Protein 3FLA (pdb70)

Solvent-accessible surface area: 21018 Å² total

Organism: Amycolatopsis mediterranei (NCBI:txid33910)

Nearest PDB structures (foldseek):
  3fla-assembly2_B  TM=1.004E+00  e=2.199E-49  Amycolatopsis mediterranei
  3flb-assembly1_A  TM=9.758E-01  e=7.891E-43  Amycolatopsis mediterranei
  7e3z-assembly1_A  TM=8.631E-01  e=7.823E-20  Streptomyces sp. SNM55
  3qmw-assembly1_D  TM=8.646E-01  e=2.259E-19  Streptomyces coelicolor
  6fw5-assembly4_D  TM=7.612E-01  e=1.392E-16  Mycobacterium tuberculosis CDC1551

Foldseek 3Di:
DLVVLVVFWDFLDDQPQAQEEEEEAEAQLDAQQVCNVVQVLLPNHYTYIRTGFQCDDVNVVGDGPQALVSVLVSVLVSCVVPQPHAYEYEYACSLSNRLSNQQCVVSVHDHHAEYERELHFALQDADDADPVHDDLVVLLVVVCVLDDDSVVCPDVVSVVSSVSSVSSVCNSNVDHDDPPAAGAHEYEYEYAPAAVRYHQVRRQCNCSRYPDHYHYDYAHDYSVSCSVVVVVSVVSVSSD/DPVVLCVFWDFLDDQPQAQEEEEEAEAQLDAQQVCNVVQVLCPNHYTYIRTGFQCDDVNVVGDGDQALVSVLVSVLVSCAVPQPHAYEYEYALSLSNRLSNQQPVVSVHDHHAEYERELHFALQDADDADPVHDDLVVQLVVQCVLDDDSVCCPPVVSVVSSVSSVSSVNNSNVDHDDPPAAGAHEYEYEYAPAAVRYHQVRRVCNCSRYPDHYHYDYAHDYSPSCSVVVVVSVVSVSSD

CATH classification: 3.40.50.1820

B-factor: mean 19.08, std 10.13, range [2.0, 99.31]

Sequence (480 aa):
HRPEAEKWLRRFERAPDARARLVCLPHAGGSASFFFPLAKALAPAVEVLAVQYPGRQQDRRHEPPVDSIGGLTNRLLEVLRPFGDRPLALFGHSGAIIIGYELALRPEAGLPAPVHLFASGRRAPSRYRDDDVRGASDERLVAELRKLGGSSDAALADPELLAVLPAIRSDYRAVVETYRHEPGRRVDCPVTVFTGDHDPRVSVGEARAWEEHTTGPADLRVLPGGHFFLVDQAAPIATTEKLAHRPEAEKWLRRFERAPDARARLVCLPHAGGSASFFFPLAKALAPAVEVLAVQYPGRQQDRRHEPPVDSIGGLTNRLLEVLRPFGDRPLALFGHSGAIIIGYELALRPEAGLPAPVHLFASGRRAPSRYRDDDVRGASDERLVAELRKLGGSSDAALADPELLAVLPAIRRSDYRAVVETYRHEPGRRVDCPVTVFTGDHDPRVSVGEARAWEEHTTGPADLRVLPGGHFFLVDQAAPIATTEKLA

InterPro domains:
  IPR001031 Thioesterase [PF00975] (22-242)
  IPR012223 Thioesterase type II, NRPS/PKS/S-FAS [PTHR11487] (8-248)
  IPR020802 Thioesterase TesA-like [SM00824] (24-246)
  IPR029058 Alpha/Beta hydrolase fold [G3DSA:3.40.50.1820] (1-249)
  IPR029058 Alpha/Beta hydrolase fold [SSF53474] (5-244)

Secondary structure (DSSP, 8-state):
-HHHHHTTEE-SS--TT-SEEEEEEPPTT--GGGGHHHHHHHTTTEEEEEE--TTSGGGTTSPPP-SHHHHHHHHHHHTGGGTTS-EEEEEE--HHHHHHHHH--TTS-PPPSEEEEES---TT----S-TT---HHHHHHHHHHT-HHHH---SHHHH--HHHHHHHHHHHHH----TT--BSS-EEEEEETT-TT--HHHHHGGGGGBSS-EEEEEESSSTTHHHHT--------TT-/-HHHHTTSEE-SS--TT-SEEEEEEPPTT--GGGGHHHHHHHTTTEEEEEE--TTSGGGTTSPPP-SHHHHHHHHHHHTGGGTTS-EEEEEE--HHHHHHHHH--TTS-PPPS-EEEES---TT----S-TT---HHHHHHHHHHH-HHHH---SHHHH--HHHHHHHHHHHHH----TT--BSS-EEEEEETT-TT--HHHHHGGGGGBSS-EEEEEESSSTTHHHHT--------TT-

Radius of gyration: 26.08 Å; Cα contacts (8 Å, |Δi|>4): 950; chains: 2; bounding box: 62×61×68 Å

Structure (mmCIF, N/CA/C/O backbone):
data_3FLA
#
_entry.id   3FLA
#
_cell.length_a   39.507
_cell.length_b   94.648
_cell.length_c   63.174
_cell.angle_alpha   90.00
_cell.angle_beta   90.55
_cell.angle_gamma   90.00
#
_symmetry.space_group_name_H-M   'P 1 21 1'
#
loop_
_entity.id
_entity.type
_entity.pdbx_description
1 polymer RifR
2 non-polymer 'CHLORIDE ION'
3 water water
#
loop_
_atom_site.group_PDB
_atom_site.id
_atom_site.type_symbol
_atom_site.label_atom_id
_atom_site.label_alt_id
_atom_site.label_comp_id
_atom_site.label_asym_id
_atom_site.label_entity_id
_atom_site.label_seq_id
_atom_site.pdbx_PDB_ins_code
_atom_site.Cartn_x
_atom_site.Cartn_y
_atom_site.Cartn_z
_atom_site.occupancy
_atom_site.B_iso_or_equiv
_atom_site.auth_seq_id
_atom_site.auth_comp_id
_atom_site.auth_asym_id
_atom_site.auth_atom_id
_atom_site.pdbx_PDB_model_num
ATOM 1 N N . HIS A 1 2 ? 21.912 46.023 55.400 1.00 48.00 2 HIS A N 1
ATOM 2 C CA . HIS A 1 2 ? 20.803 46.325 54.447 1.00 46.02 2 HIS A CA 1
ATOM 3 C C . HIS A 1 2 ? 21.078 47.585 53.635 1.00 43.14 2 HIS A C 1
ATOM 4 O O . HIS A 1 2 ? 20.921 47.582 52.414 1.00 41.32 2 HIS A O 1
ATOM 11 N N . ARG A 1 3 ? 21.483 48.654 54.320 1.00 38.68 3 ARG A N 1
ATOM 12 C CA . ARG A 1 3 ? 21.901 49.892 53.664 1.00 38.45 3 ARG A CA 1
ATOM 13 C C . ARG A 1 3 ? 23.080 49.684 52.703 1.00 37.00 3 ARG A C 1
ATOM 14 O O . ARG A 1 3 ? 23.055 50.213 51.588 1.00 30.61 3 ARG A O 1
ATOM 22 N N . PRO A 1 4 ? 24.119 48.925 53.128 1.00 34.61 4 PRO A N 1
ATOM 23 C CA . PRO A 1 4 ? 25.192 48.606 52.177 1.00 29.94 4 PRO A CA 1
ATOM 24 C C . PRO A 1 4 ? 24.692 47.938 50.890 1.00 25.16 4 PRO A C 1
ATOM 25 O O . PRO A 1 4 ? 25.182 48.275 49.809 1.00 25.18 4 PRO A O 1
ATOM 29 N N . GLU A 1 5 ? 23.729 47.017 51.009 1.00 20.90 5 GLU A N 1
ATOM 30 C CA . GLU A 1 5 ? 23.107 46.379 49.841 1.00 24.88 5 GLU A CA 1
ATOM 31 C C . GLU A 1 5 ? 22.306 47.390 49.022 1.00 22.35 5 GLU A C 1
ATOM 32 O O . GLU A 1 5 ? 22.447 47.472 47.798 1.00 26.22 5 GLU A O 1
ATOM 38 N N . ALA A 1 6 ? 21.470 48.157 49.712 1.00 20.61 6 ALA A N 1
ATOM 39 C CA . ALA A 1 6 ? 20.681 49.212 49.098 1.00 19.28 6 ALA A CA 1
ATOM 40 C C . ALA A 1 6 ? 21.553 50.159 48.288 1.00 25.72 6 ALA A C 1
ATOM 41 O O . ALA A 1 6 ? 21.190 50.533 47.178 1.00 25.65 6 ALA A O 1
ATOM 43 N N . GLU A 1 7 ? 22.709 50.534 48.838 1.00 27.31 7 GLU A N 1
ATOM 44 C CA . GLU A 1 7 ? 23.625 51.459 48.152 1.00 28.34 7 GLU A CA 1
ATOM 45 C C . GLU A 1 7 ? 24.209 50.916 46.840 1.00 25.90 7 GLU A C 1
ATOM 46 O O . GLU A 1 7 ? 24.660 51.692 45.999 1.00 29.46 7 GLU A O 1
ATOM 52 N N . LYS A 1 8 ? 24.192 49.594 46.667 1.00 22.81 8 LYS A N 1
ATOM 53 C CA . LYS A 1 8 ? 24.536 48.961 45.385 1.00 20.52 8 LYS A CA 1
ATOM 54 C C . LYS A 1 8 ? 23.592 49.383 44.250 1.00 21.12 8 LYS A C 1
ATOM 55 O O . LYS A 1 8 ? 23.971 49.352 43.082 1.00 23.67 8 LYS A O 1
ATOM 61 N N . TRP A 1 9 ? 22.367 49.763 44.602 1.00 17.95 9 TRP A N 1
ATOM 62 C CA . TRP A 1 9 ? 21.349 50.160 43.635 1.00 17.29 9 TRP A CA 1
ATOM 63 C C . TRP A 1 9 ? 21.401 51.632 43.228 1.00 19.74 9 TRP A C 1
ATOM 64 O O . TRP A 1 9 ? 20.725 52.021 42.278 1.00 17.98 9 TRP A O 1
ATOM 75 N N . LEU A 1 10 ? 22.157 52.459 43.944 1.00 19.72 10 LEU A N 1
ATOM 76 C CA . LEU A 1 10 ? 22.156 53.904 43.650 1.00 20.01 10 LEU A CA 1
ATOM 77 C C . LEU A 1 10 ? 23.549 54.475 43.455 1.00 23.22 10 LEU A C 1
ATOM 78 O O . LEU A 1 10 ? 24.491 54.099 44.162 1.00 24.79 10 LEU A O 1
ATOM 83 N N . ARG A 1 11 ? 23.676 55.368 42.476 1.00 20.36 11 ARG A N 1
ATOM 84 C CA . ARG A 1 11 ? 24.907 56.126 42.281 1.00 21.52 11 ARG A CA 1
ATOM 85 C C . ARG A 1 11 ? 24.624 57.614 42.390 1.00 21.40 11 ARG A C 1
ATOM 86 O O . ARG A 1 11 ? 23.709 58.125 41.739 1.00 19.67 11 ARG A O 1
ATOM 94 N N . ARG A 1 12 ? 25.401 58.290 43.236 1.00 20.02 12 ARG A N 1
ATOM 95 C CA . ARG A 1 12 ? 25.307 59.735 43.418 1.00 21.46 12 ARG A CA 1
ATOM 96 C C . ARG A 1 12 ? 26.553 60.382 42.839 1.00 21.39 12 ARG A C 1
ATOM 97 O O . ARG A 1 12 ? 27.565 60.511 43.526 1.00 28.33 12 ARG A O 1
ATOM 105 N N . PHE A 1 13 ? 26.471 60.796 41.578 1.00 17.60 13 PHE A N 1
ATOM 106 C CA . PHE A 1 13 ? 27.621 61.327 40.854 1.00 20.30 13 PHE A CA 1
ATOM 107 C C . PHE A 1 13 ? 28.045 62.733 41.274 1.00 23.77 13 PHE A C 1
ATOM 108 O O . PHE A 1 13 ? 29.175 63.161 41.004 1.00 25.93 13 PHE A O 1
ATOM 116 N N . GLU A 1 14 ? 27.135 63.448 41.929 1.00 20.71 14 GLU A N 1
ATOM 117 C CA . GLU A 1 14 ? 27.392 64.799 42.374 1.00 23.32 14 GLU A CA 1
ATOM 118 C C . GLU A 1 14 ? 26.546 65.018 43.619 1.00 24.35 14 GLU A C 1
ATOM 119 O O . GLU A 1 14 ? 25.336 65.207 43.529 1.00 28.12 14 GLU A O 1
ATOM 125 N N . ARG A 1 15 ? 27.186 64.958 44.781 1.00 29.20 15 ARG A N 1
ATOM 126 C CA . ARG A 1 15 ? 26.494 65.190 46.038 1.00 27.34 15 ARG A CA 1
ATOM 127 C C . ARG A 1 15 ? 25.938 66.611 46.063 1.00 25.01 15 ARG A C 1
ATOM 128 O O . ARG A 1 15 ? 26.604 67.567 45.673 1.00 20.30 15 ARG A O 1
ATOM 136 N N . ALA A 1 16 ? 24.693 66.722 46.491 1.00 22.93 16 ALA A N 1
ATOM 137 C CA . ALA A 1 16 ? 24.029 67.996 46.597 1.00 19.29 16 ALA A CA 1
ATOM 138 C C . ALA A 1 16 ? 23.338 67.996 47.953 1.00 20.12 16 ALA A C 1
ATOM 139 O O . ALA A 1 16 ? 22.128 67.750 48.043 1.00 21.89 16 ALA A O 1
ATOM 141 N N . PRO A 1 17 ? 24.108 68.269 49.022 1.00 24.60 17 PRO A N 1
ATOM 142 C CA . PRO A 1 17 ? 23.594 68.155 50.397 1.00 24.02 17 PRO A CA 1
ATOM 143 C C . PRO A 1 17 ? 22.407 69.068 50.668 1.00 20.65 17 PRO A C 1
ATOM 144 O O . PRO A 1 17 ? 21.580 68.753 51.523 1.00 23.03 17 PRO A O 1
ATOM 148 N N . ASP A 1 18 ? 22.320 70.177 49.939 1.00 18.92 18 ASP A N 1
ATOM 149 C CA . ASP A 1 18 ? 21.235 71.131 50.126 1.00 17.25 18 ASP A CA 1
ATOM 150 C C . ASP A 1 18 ? 20.186 71.092 49.014 1.00 15.20 18 ASP A C 1
ATOM 151 O O . ASP A 1 18 ? 19.507 72.087 48.765 1.00 14.67 18 ASP A O 1
ATOM 156 N N . ALA A 1 19 ? 20.046 69.949 48.353 1.00 15.97 19 ALA A N 1
ATOM 157 C CA . ALA A 1 19 ? 19.037 69.813 47.308 1.00 16.71 19 ALA A CA 1
ATOM 158 C C . ALA A 1 19 ? 17.618 69.969 47.872 1.00 13.11 19 ALA A C 1
ATOM 159 O O . ALA A 1 19 ? 17.308 69.470 48.960 1.00 13.79 19 ALA A O 1
ATOM 161 N N . ARG A 1 20 ? 16.758 70.654 47.123 1.00 9.72 20 ARG A N 1
ATOM 162 C CA . ARG A 1 20 ? 15.344 70.741 47.476 1.00 14.47 20 ARG A CA 1
ATOM 163 C C . ARG A 1 20 ? 14.541 69.477 47.127 1.00 10.28 20 ARG A C 1
ATOM 164 O O . ARG A 1 20 ? 13.456 69.265 47.645 1.00 15.09 20 ARG A O 1
ATOM 172 N N . ALA A 1 21 ? 15.067 68.676 46.212 1.00 10.70 21 ALA A N 1
ATOM 173 C CA . ALA A 1 21 ? 14.444 67.413 45.825 1.00 15.07 21 ALA A CA 1
ATOM 174 C C . ALA A 1 21 ? 15.526 66.447 45.421 1.00 13.68 21 ALA A C 1
ATOM 175 O O . ALA A 1 21 ? 16.602 66.868 44.982 1.00 16.87 21 ALA A O 1
ATOM 177 N N . ARG A 1 22 ? 15.249 65.158 45.587 1.00 10.95 22 ARG A N 1
ATOM 178 C CA . ARG A 1 22 ? 16.080 64.125 44.974 1.00 9.80 22 ARG A CA 1
ATOM 179 C C . ARG A 1 22 ? 15.290 63.554 43.824 1.00 16.41 22 ARG A C 1
ATOM 180 O O . ARG A 1 22 ? 14.055 63.404 43.908 1.00 15.89 22 ARG A O 1
ATOM 188 N N . LEU A 1 23 ? 16.002 63.267 42.738 1.00 16.30 23 LEU A N 1
ATOM 189 C CA . LEU A 1 23 ? 15.402 62.743 41.530 1.00 9.59 23 LEU A CA 1
ATOM 190 C C . LEU A 1 23 ? 15.958 61.348 41.288 1.00 12.75 23 LEU A C 1
ATOM 191 O O . LEU A 1 23 ? 17.147 61.193 40.993 1.00 14.42 23 LEU A O 1
ATOM 196 N N . VAL A 1 24 ? 15.100 60.338 41.433 1.00 13.39 24 VAL A N 1
ATOM 197 C CA . VAL A 1 24 ? 15.494 58.959 41.149 1.00 12.62 24 VAL A CA 1
ATOM 198 C C . VAL A 1 24 ? 15.431 58.730 39.647 1.00 13.48 24 VAL A C 1
ATOM 199 O O . VAL A 1 24 ? 14.366 58.862 39.045 1.00 14.78 24 VAL A O 1
ATOM 203 N N . CYS A 1 25 ? 16.575 58.395 39.047 1.00 12.26 25 CYS A N 1
ATOM 204 C CA . CYS A 1 25 ? 16.658 58.229 37.600 1.00 11.02 25 CYS A CA 1
ATOM 205 C C . CYS A 1 25 ? 16.813 56.769 37.193 1.00 13.21 25 CYS A C 1
ATOM 206 O O . CYS A 1 25 ? 17.753 56.097 37.609 1.00 12.69 25 CYS A O 1
ATOM 209 N N . LEU A 1 26 ? 15.880 56.301 36.375 1.00 10.88 26 LEU A N 1
ATOM 210 C CA . LEU A 1 26 ? 15.738 54.876 36.061 1.00 10.09 26 LEU A CA 1
ATOM 211 C C . LEU A 1 26 ? 16.030 54.651 34.582 1.00 13.47 26 LEU A C 1
ATOM 212 O O . LEU A 1 26 ? 15.285 55.124 33.737 1.00 12.17 26 LEU A O 1
ATOM 217 N N . PRO A 1 27 ? 17.154 53.974 34.261 1.00 12.15 27 PRO A N 1
ATOM 218 C CA . PRO A 1 27 ? 17.532 53.749 32.871 1.00 13.09 27 PRO A CA 1
ATOM 219 C C . PRO A 1 27 ? 16.647 52.770 32.081 1.00 16.94 27 PRO A C 1
ATOM 220 O O . PRO A 1 27 ? 15.903 51.957 32.652 1.00 14.64 27 PRO A O 1
ATOM 224 N N . HIS A 1 28 ? 16.757 52.877 30.762 1.00 11.17 28 HIS A N 1
ATOM 225 C CA . HIS A 1 28 ? 16.206 51.935 29.791 1.00 11.67 28 HIS A CA 1
ATOM 226 C C . HIS A 1 28 ? 16.882 50.562 29.868 1.00 12.58 28 HIS A C 1
ATOM 227 O O . HIS A 1 28 ? 17.937 50.415 30.493 1.00 13.09 28 HIS A O 1
ATOM 234 N N . ALA A 1 29 ? 16.279 49.567 29.212 1.00 14.10 29 ALA A N 1
ATOM 235 C CA . ALA A 1 29 ? 16.932 48.274 28.956 1.00 14.56 29 ALA A CA 1
ATOM 236 C C . ALA A 1 29 ? 18.315 48.487 28.343 1.00 16.18 29 ALA A C 1
ATOM 237 O O . ALA A 1 29 ? 18.463 49.249 27.381 1.00 14.14 29 ALA A O 1
ATOM 239 N N . GLY A 1 30 ? 19.329 47.832 28.906 1.00 17.64 30 GLY A N 1
ATOM 240 C CA . GLY A 1 30 ? 20.710 47.989 28.442 1.00 19.30 30 GLY A CA 1
ATOM 241 C C . GLY A 1 30 ? 21.413 49.237 28.938 1.00 26.50 30 GLY A C 1
ATOM 242 O O . GLY A 1 30 ? 22.584 49.468 28.614 1.00 31.24 30 GLY A O 1
ATOM 243 N N . GLY A 1 31 ? 20.702 50.055 29.712 1.00 25.34 31 GLY A N 1
ATOM 244 C CA . GLY A 1 31 ? 21.251 51.311 30.219 1.00 21.31 31 GLY A CA 1
ATOM 245 C C . GLY A 1 31 ? 21.642 51.187 31.678 1.00 15.12 31 GLY A C 1
ATOM 246 O O . GLY A 1 31 ? 20.965 50.526 32.439 1.00 16.08 31 GLY A O 1
ATOM 247 N N . SER A 1 32 ? 22.743 51.825 32.061 1.00 15.89 32 SER A N 1
ATOM 248 C CA . SER A 1 32 ? 23.232 51.748 33.430 1.00 14.90 32 SER A CA 1
ATOM 249 C C . SER A 1 32 ? 23.171 53.113 34.101 1.00 14.88 32 SER A C 1
ATOM 250 O O . SER A 1 32 ? 22.824 54.118 33.462 1.00 13.79 32 SER A O 1
ATOM 253 N N . ALA A 1 33 ? 23.490 53.148 35.393 1.00 12.21 33 ALA A N 1
ATOM 254 C CA . ALA A 1 33 ? 23.461 54.387 36.169 1.00 12.56 33 ALA A CA 1
ATOM 255 C C . ALA A 1 33 ? 24.232 55.529 35.505 1.00 11.24 33 ALA A C 1
ATOM 256 O O . ALA A 1 33 ? 23.786 56.679 35.523 1.00 14.77 33 ALA A O 1
ATOM 258 N N . SER A 1 34 ? 25.375 55.185 34.913 1.00 13.78 34 SER A N 1
ATOM 259 C CA . SER A 1 34 ? 26.292 56.133 34.270 1.00 16.02 34 SER A CA 1
ATOM 260 C C . SER A 1 34 ? 25.633 56.966 33.161 1.00 16.05 34 SER A C 1
ATOM 261 O O . SER A 1 34 ? 26.117 58.045 32.819 1.00 14.93 34 SER A O 1
ATOM 264 N N . PHE A 1 35 ? 24.545 56.450 32.591 1.00 11.36 35 PHE A N 1
ATOM 265 C CA . PHE A 1 35 ? 23.764 57.204 31.624 1.00 14.16 35 PHE A CA 1
ATOM 266 C C . PHE A 1 35 ? 23.355 58.583 32.161 1.00 14.91 35 PHE A C 1
ATOM 267 O O . PHE A 1 35 ? 23.246 59.544 31.399 1.00 15.82 35 PHE A O 1
ATOM 275 N N . PHE A 1 36 ? 23.155 58.675 33.473 1.00 15.11 36 PHE A N 1
ATOM 276 C CA . PHE A 1 36 ? 22.678 59.916 34.097 1.00 11.48 36 PHE A CA 1
ATOM 277 C C . PHE A 1 36 ? 23.773 60.792 34.715 1.00 12.53 36 PHE A C 1
ATOM 278 O O . PHE A 1 36 ? 23.477 61.754 35.433 1.00 14.65 36 PHE A O 1
ATOM 286 N N . PHE A 1 37 ? 25.035 60.489 34.413 1.00 16.79 37 PHE A N 1
ATOM 287 C CA . PHE A 1 37 ? 26.145 61.291 34.935 1.00 14.09 37 PHE A CA 1
ATOM 288 C C . PHE A 1 37 ? 26.024 62.767 34.541 1.00 14.56 37 PHE A C 1
ATOM 289 O O . PHE A 1 37 ? 26.141 63.632 35.423 1.00 12.92 37 PHE A O 1
ATOM 297 N N . PRO A 1 38 ? 25.781 63.063 33.238 1.00 18.30 38 PRO A N 1
ATOM 298 C CA . PRO A 1 38 ? 25.627 64.476 32.837 1.00 20.44 38 PRO A CA 1
ATOM 299 C C . PRO A 1 38 ? 24.457 65.151 33.547 1.00 22.47 38 PRO A C 1
ATOM 300 O O . PRO A 1 38 ? 24.558 66.323 33.916 1.00 18.84 38 PRO A O 1
ATOM 304 N N . LEU A 1 39 ? 23.365 64.406 33.742 1.00 18.26 39 LEU A N 1
ATOM 305 C CA . LEU A 1 39 ? 22.161 64.954 34.364 1.00 17.08 39 LEU A CA 1
ATOM 306 C C . LEU A 1 39 ? 22.415 65.322 35.824 1.00 13.95 39 LEU A C 1
ATOM 307 O O . LEU A 1 39 ? 21.984 66.380 36.276 1.00 17.02 39 LEU A O 1
ATOM 312 N N . ALA A 1 40 ? 23.111 64.450 36.552 1.00 17.75 40 ALA A N 1
ATOM 313 C CA . ALA A 1 40 ? 23.503 64.738 37.933 1.00 16.83 40 ALA A CA 1
ATOM 314 C C . ALA A 1 40 ? 24.257 66.069 38.034 1.00 18.45 40 ALA A C 1
ATOM 315 O O . ALA A 1 40 ? 23.975 66.895 38.905 1.00 15.81 40 ALA A O 1
ATOM 317 N N . LYS A 1 41 ? 25.202 66.273 37.123 1.00 17.37 41 LYS A N 1
ATOM 318 C CA . LYS A 1 41 ? 25.993 67.498 37.073 1.00 18.64 41 LYS A CA 1
ATOM 319 C C . LYS A 1 41 ? 25.135 68.701 36.699 1.00 19.31 41 LYS A C 1
ATOM 320 O O . LYS A 1 41 ? 25.314 69.787 37.241 1.00 18.29 41 LYS A O 1
ATOM 326 N N . ALA A 1 42 ? 24.191 68.492 35.788 1.00 17.35 42 ALA A N 1
ATOM 327 C CA . ALA A 1 42 ? 23.306 69.564 35.318 1.00 15.32 42 ALA A CA 1
ATOM 328 C C . ALA A 1 42 ? 22.273 70.030 36.357 1.00 16.08 42 ALA A C 1
ATOM 329 O O . ALA A 1 42 ? 21.943 71.215 36.411 1.00 13.90 42 ALA A O 1
ATOM 331 N N . LEU A 1 43 ? 21.771 69.109 37.182 1.00 12.17 43 LEU A N 1
ATOM 332 C CA . LEU A 1 43 ? 20.708 69.457 38.135 1.00 13.97 43 LEU A CA 1
ATOM 333 C C . LEU A 1 43 ? 21.179 69.893 39.530 1.00 15.44 43 LEU A C 1
ATOM 334 O O . LEU A 1 43 ? 20.424 70.525 40.273 1.00 14.02 43 LEU A O 1
ATOM 339 N N . ALA A 1 44 ? 22.405 69.535 39.896 1.00 15.46 44 ALA A N 1
ATOM 340 C CA . ALA A 1 44 ? 22.980 70.002 41.153 1.00 16.72 44 ALA A CA 1
ATOM 341 C C . ALA A 1 44 ? 23.272 71.501 41.022 1.00 16.44 44 ALA A C 1
ATOM 342 O O . ALA A 1 44 ? 23.490 71.982 39.908 1.00 15.93 44 ALA A O 1
ATOM 344 N N . PRO A 1 45 ? 23.280 72.245 42.149 1.00 18.88 45 PRO A N 1
ATOM 345 C CA . PRO A 1 45 ? 23.071 71.817 43.538 1.00 16.24 45 PRO A CA 1
ATOM 346 C C . PRO A 1 45 ? 21.609 71.721 44.008 1.00 16.57 45 PRO A C 1
ATOM 347 O O . PRO A 1 45 ? 21.357 71.178 45.081 1.00 16.44 45 PRO A O 1
ATOM 351 N N . ALA A 1 46 ? 20.665 72.232 43.219 1.00 15.15 46 ALA A N 1
ATOM 352 C CA . ALA A 1 46 ? 19.267 72.318 43.653 1.00 15.59 46 ALA A CA 1
ATOM 353 C C . ALA A 1 46 ? 18.526 70.982 43.661 1.00 14.36 46 ALA A C 1
ATOM 354 O O . ALA A 1 46 ? 17.541 70.824 44.385 1.00 13.70 46 ALA A O 1
ATOM 356 N N . VAL A 1 47 ? 18.979 70.039 42.835 1.00 11.88 47 VAL A N 1
ATOM 357 C CA . VAL A 1 47 ? 18.354 68.718 42.752 1.00 13.50 47 VAL A CA 1
ATOM 358 C C . VAL A 1 47 ? 19.446 67.674 42.765 1.00 14.55 47 VAL A C 1
ATOM 359 O O . VAL A 1 47 ? 20.449 67.812 42.062 1.00 14.84 47 VAL A O 1
ATOM 363 N N . GLU A 1 48 ? 19.266 66.652 43.594 1.00 13.83 48 GLU A N 1
ATOM 364 C CA . GLU A 1 48 ? 20.220 65.573 43.672 1.00 13.64 48 GLU A CA 1
ATOM 365 C C . GLU A 1 48 ? 19.744 64.356 42.876 1.00 12.51 48 GLU A C 1
ATOM 366 O O . GLU A 1 48 ? 18.708 63.762 43.178 1.00 14.87 48 GLU A O 1
ATOM 372 N N . VAL A 1 49 ? 20.522 63.983 41.871 1.00 12.08 49 VAL A N 1
ATOM 373 C CA . VAL A 1 49 ? 20.210 62.806 41.083 1.00 12.24 49 VAL A CA 1
ATOM 374 C C . VAL A 1 49 ? 20.696 61.557 41.803 1.00 11.61 49 VAL A C 1
ATOM 375 O O . VAL A 1 49 ? 21.842 61.488 42.251 1.00 17.10 49 VAL A O 1
ATOM 379 N N . LEU A 1 50 ? 19.801 60.585 41.928 1.00 13.38 50 LEU A N 1
ATOM 380 C CA . LEU A 1 50 ? 20.153 59.250 42.389 1.00 12.33 50 LEU A CA 1
ATOM 381 C C . LEU A 1 50 ? 19.957 58.312 41.194 1.00 14.20 50 LEU A C 1
ATOM 382 O O . LEU A 1 50 ? 18.838 57.993 40.804 1.00 17.88 50 LEU A O 1
ATOM 387 N N . ALA A 1 51 ? 21.055 57.895 40.595 1.00 13.54 51 ALA A N 1
ATOM 388 C CA . ALA A 1 51 ? 20.977 57.136 39.363 1.00 11.03 51 ALA A CA 1
ATOM 389 C C . ALA A 1 51 ? 20.926 55.663 39.742 1.00 12.20 51 ALA A C 1
ATOM 390 O O . ALA A 1 51 ? 21.763 55.186 40.511 1.00 16.39 51 ALA A O 1
ATOM 392 N N . VAL A 1 52 ? 19.927 54.956 39.217 1.00 14.60 52 VAL A N 1
ATOM 393 C CA . VAL A 1 52 ? 19.688 53.559 39.578 1.00 12.46 52 VAL A CA 1
ATOM 394 C C . VAL A 1 52 ? 20.534 52.582 38.762 1.00 12.53 52 VAL A C 1
ATOM 395 O O . VAL A 1 52 ? 20.529 52.620 37.523 1.00 11.00 52 VAL A O 1
ATOM 399 N N . GLN A 1 53 ? 21.261 51.730 39.490 1.00 11.60 53 GLN A N 1
ATOM 400 C CA . GLN A 1 53 ? 22.030 50.618 38.911 1.00 11.01 53 GLN A CA 1
ATOM 401 C C . GLN A 1 53 ? 21.283 49.291 39.133 1.00 12.93 53 GLN A C 1
ATOM 402 O O . GLN A 1 53 ? 21.301 48.755 40.236 1.00 14.26 53 GLN A O 1
ATOM 408 N N . TYR A 1 54 ? 20.626 48.766 38.097 1.00 14.31 54 TYR A N 1
ATOM 409 C CA . TYR A 1 54 ? 19.946 47.467 38.216 1.00 13.28 54 TYR A CA 1
ATOM 410 C C . TYR A 1 54 ? 20.983 46.332 38.277 1.00 18.52 54 TYR A C 1
ATOM 411 O O . TYR A 1 54 ? 22.062 46.465 37.701 1.00 14.31 54 TYR A O 1
ATOM 420 N N . PRO A 1 55 ? 20.657 45.205 38.953 1.00 18.38 55 PRO A N 1
ATOM 421 C CA . PRO A 1 55 ? 21.523 44.021 38.869 1.00 15.61 55 PRO A CA 1
ATOM 422 C C . PRO A 1 55 ? 21.778 43.640 37.415 1.00 13.97 55 PRO A C 1
ATOM 423 O O . PRO A 1 55 ? 20.888 43.783 36.573 1.00 16.47 55 PRO A O 1
ATOM 427 N N . GLY A 1 56 ? 22.995 43.188 37.117 1.00 14.04 56 GLY A N 1
ATOM 428 C CA . GLY A 1 56 ? 23.363 42.800 35.755 1.00 13.88 56 GLY A CA 1
ATOM 429 C C . GLY A 1 56 ? 24.110 43.905 35.014 1.00 14.45 56 GLY A C 1
ATOM 430 O O . GLY A 1 56 ? 24.619 43.686 33.926 1.00 25.23 56 GLY A O 1
ATOM 431 N N . ARG A 1 57 ? 24.166 45.086 35.626 1.00 21.34 57 ARG A N 1
ATOM 432 C CA . ARG A 1 57 ? 24.695 46.287 34.982 1.00 25.74 57 ARG A CA 1
ATOM 433 C C . ARG A 1 57 ? 26.091 46.622 35.462 1.00 18.43 57 ARG A C 1
ATOM 434 O O . ARG A 1 57 ? 26.319 46.707 36.660 1.00 20.26 57 ARG A O 1
ATOM 442 N N A GLN A 1 58 ? 27.003 46.878 34.524 0.70 23.41 58 GLN A N 1
ATOM 443 N N B GLN A 1 58 ? 27.017 46.776 34.517 0.30 18.91 58 GLN A N 1
ATOM 444 C CA A GLN A 1 58 ? 28.325 47.420 34.858 0.70 18.04 58 GLN A CA 1
ATOM 445 C CA B GLN A 1 58 ? 28.364 47.301 34.786 0.30 14.27 58 GLN A CA 1
ATOM 446 C C A GLN A 1 58 ? 28.973 46.625 35.990 0.70 13.10 58 GLN A C 1
ATOM 447 C C B GLN A 1 58 ? 29.071 46.617 35.973 0.30 13.52 58 GLN A C 1
ATOM 448 O O A GLN A 1 58 ? 29.233 45.433 35.858 0.70 12.91 58 GLN A O 1
ATOM 449 O O B GLN A 1 58 ? 29.496 45.471 35.841 0.30 14.37 58 GLN A O 1
ATOM 460 N N . ASP A 1 59 ? 29.192 47.288 37.122 1.00 13.92 59 ASP A N 1
ATOM 461 C CA . ASP A 1 59 ? 29.821 46.657 38.286 1.00 17.91 59 ASP A CA 1
ATOM 462 C C . ASP A 1 59 ? 28.972 45.513 38.860 1.00 20.43 59 ASP A C 1
ATOM 463 O O . ASP A 1 59 ? 29.492 44.635 39.554 1.00 21.84 59 ASP A O 1
ATOM 468 N N . ARG A 1 60 ? 27.681 45.510 38.521 1.00 14.45 60 ARG A N 1
ATOM 469 C CA . ARG A 1 60 ? 26.763 44.450 38.926 1.00 13.04 60 ARG A CA 1
ATOM 470 C C . ARG A 1 60 ? 26.579 43.393 37.845 1.00 11.52 60 ARG A C 1
ATOM 471 O O . ARG A 1 60 ? 25.597 42.651 37.866 1.00 12.46 60 ARG A O 1
ATOM 479 N N . ARG A 1 61 ? 27.533 43.296 36.922 1.00 9.06 61 ARG A N 1
ATOM 480 C CA . ARG A 1 61 ? 27.361 42.436 35.738 1.00 9.81 61 ARG A CA 1
ATOM 481 C C . ARG A 1 61 ? 27.197 40.951 36.040 1.00 10.73 61 ARG A C 1
ATOM 482 O O . ARG A 1 61 ? 26.600 40.233 35.241 1.00 12.46 61 ARG A O 1
ATOM 490 N N . HIS A 1 62 ? 27.732 40.492 37.170 1.00 10.18 62 HIS A N 1
ATOM 491 C CA . HIS A 1 62 ? 27.696 39.061 37.499 1.00 10.33 62 HIS A CA 1
ATOM 492 C C . HIS A 1 62 ? 26.388 38.658 38.179 1.00 14.44 62 HIS A C 1
ATOM 493 O O . HIS A 1 62 ? 26.079 37.464 38.282 1.00 12.08 62 HIS A O 1
ATOM 500 N N . GLU A 1 63 ? 25.640 39.650 38.663 1.00 10.73 63 GLU A N 1
ATOM 501 C CA . GLU A 1 63 ? 24.342 39.394 39.279 1.00 8.19 63 GLU A CA 1
ATOM 502 C C . GLU A 1 63 ? 23.326 39.097 38.178 1.00 14.79 63 GLU A C 1
ATOM 503 O O . GLU A 1 63 ? 23.293 39.797 37.159 1.00 13.86 63 GLU A O 1
ATOM 509 N N . PRO A 1 64 ? 22.501 38.059 38.367 1.00 15.16 64 PRO A N 1
ATOM 510 C CA . PRO A 1 64 ? 21.430 37.788 37.413 1.00 16.67 64 PRO A CA 1
ATOM 511 C C . PRO A 1 64 ? 20.421 38.941 37.343 1.00 14.73 64 PRO A C 1
ATOM 512 O O . PRO A 1 64 ? 20.115 39.566 38.369 1.00 13.45 64 PRO A O 1
ATOM 516 N N . PRO A 1 65 ? 19.910 39.229 36.134 1.00 14.65 65 PRO A N 1
ATOM 517 C CA . PRO A 1 65 ? 18.956 40.318 36.007 1.00 16.52 65 PRO A CA 1
ATOM 518 C C . PRO A 1 65 ? 17.711 40.018 36.822 1.00 18.21 65 PRO A C 1
ATOM 519 O O . PRO A 1 65 ? 17.320 38.859 36.943 1.00 17.00 65 PRO A O 1
ATOM 523 N N . VAL A 1 66 ? 17.097 41.051 37.389 1.00 19.09 66 VAL A N 1
ATOM 524 C CA . VAL A 1 66 ? 15.779 40.888 37.997 1.00 19.48 66 VAL A CA 1
ATOM 525 C C . VAL A 1 66 ? 14.796 40.845 36.832 1.00 18.89 66 VAL A C 1
ATOM 526 O O . VAL A 1 66 ? 14.736 41.786 36.038 1.00 17.94 66 VAL A O 1
ATOM 530 N N . ASP A 1 67 ? 14.042 39.754 36.725 1.00 16.66 67 ASP A N 1
ATOM 531 C CA . ASP A 1 67 ? 13.383 39.422 35.456 1.00 18.26 67 ASP A CA 1
ATOM 532 C C . ASP A 1 67 ? 11.974 39.994 35.226 1.00 17.14 67 ASP A C 1
ATOM 533 O O . ASP A 1 67 ? 11.336 39.683 34.209 1.00 14.62 67 ASP A O 1
ATOM 538 N N . SER A 1 68 ? 11.491 40.816 36.152 1.00 13.57 68 SER A N 1
ATOM 539 C CA . SER A 1 68 ? 10.165 41.430 35.988 1.00 14.92 68 SER A CA 1
ATOM 540 C C . SER A 1 68 ? 10.128 42.852 36.506 1.00 14.02 68 SER A C 1
ATOM 541 O O . SER A 1 68 ? 10.895 43.214 37.402 1.00 12.98 68 SER A O 1
ATOM 544 N N . ILE A 1 69 ? 9.225 43.656 35.945 1.00 12.70 69 ILE A N 1
ATOM 545 C CA . ILE A 1 69 ? 8.997 45.009 36.455 1.00 14.84 69 ILE A CA 1
ATOM 546 C C . ILE A 1 69 ? 8.629 44.996 37.946 1.00 12.92 69 ILE A C 1
ATOM 547 O O . ILE A 1 69 ? 9.139 45.806 38.721 1.00 15.83 69 ILE A O 1
ATOM 552 N N . GLY A 1 70 ? 7.747 44.081 38.334 1.00 12.23 70 GLY A N 1
ATOM 553 C CA . GLY A 1 70 ? 7.280 43.977 39.713 1.00 17.92 70 GLY A CA 1
ATOM 554 C C . GLY A 1 70 ? 8.381 43.657 40.701 1.00 15.98 70 GLY A C 1
ATOM 555 O O . GLY A 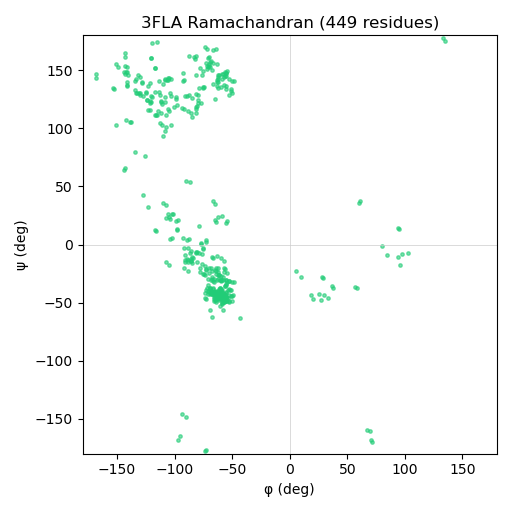1 70 ? 8.407 44.195 41.807 1.00 15.18 70 GLY A O 1
ATOM 556 N N . GLY A 1 71 ? 9.285 42.776 40.288 1.00 13.99 71 GLY A N 1
ATOM 557 C CA . GLY A 1 71 ? 10.452 42.411 41.079 1.00 15.33 71 GLY A CA 1
ATOM 558 C C . GLY A 1 71 ? 11.385 43.593 41.254 1.00 12.20 71 GLY A C 1
ATOM 559 O O . GLY A 1 71 ? 11.916 43.820 42.341 1.00 14.60 71 GLY A O 1
ATOM 560 N N . LEU A 1 72 ? 11.577 44.361 40.191 1.00 12.11 72 LEU A N 1
ATOM 561 C CA . LEU A 1 72 ? 12.424 45.546 40.288 1.00 13.24 72 LEU A CA 1
ATOM 562 C C . LEU A 1 72 ? 11.777 46.556 41.218 1.00 12.69 72 LEU A C 1
ATOM 563 O O . LEU A 1 72 ? 12.449 47.122 42.082 1.00 12.75 72 LEU A O 1
ATOM 568 N N . THR A 1 73 ? 10.472 46.764 41.050 1.00 11.01 73 THR A N 1
ATOM 569 C CA . THR A 1 73 ? 9.728 47.710 41.887 1.00 10.18 73 THR A CA 1
ATOM 570 C C . THR A 1 73 ? 9.805 47.343 43.380 1.00 14.10 73 THR A C 1
ATOM 571 O O . THR A 1 73 ? 10.108 48.202 44.222 1.00 12.33 73 THR A O 1
ATOM 575 N N . ASN A 1 74 ? 9.526 46.071 43.695 1.00 10.93 74 ASN A N 1
ATOM 576 C CA . ASN A 1 74 ? 9.607 45.561 45.062 1.00 12.51 74 ASN A CA 1
ATOM 577 C C . ASN A 1 74 ? 10.942 45.910 45.719 1.00 13.77 74 ASN A C 1
ATOM 578 O O . ASN A 1 74 ? 10.988 46.405 46.844 1.00 14.52 74 ASN A O 1
ATOM 583 N N . ARG A 1 75 ? 12.029 45.647 45.002 1.00 13.11 75 ARG A N 1
ATOM 584 C CA . ARG A 1 75 ? 13.370 45.901 45.513 1.00 15.90 75 ARG A CA 1
ATOM 585 C C . ARG A 1 75 ? 13.647 47.398 45.634 1.00 14.71 75 ARG A C 1
ATOM 586 O O . ARG A 1 75 ? 14.216 47.845 46.629 1.00 13.01 75 ARG A O 1
ATOM 594 N N . LEU A 1 76 ? 13.232 48.173 44.633 1.00 10.50 76 LEU A N 1
ATOM 595 C CA . LEU A 1 76 ? 13.476 49.607 44.650 1.00 12.89 76 LEU A CA 1
ATOM 596 C C . LEU A 1 76 ? 12.713 50.340 45.737 1.00 11.16 76 LEU A C 1
ATOM 597 O O . LEU A 1 76 ? 13.190 51.361 46.235 1.00 14.08 76 LEU A O 1
ATOM 602 N N . LEU A 1 77 ? 11.544 49.821 46.113 1.00 12.66 77 LEU A N 1
ATOM 603 C CA . LEU A 1 77 ? 10.773 50.422 47.202 1.00 10.34 77 LEU A CA 1
ATOM 604 C C . LEU A 1 77 ? 11.561 50.409 48.503 1.00 15.03 77 LEU A C 1
ATOM 605 O O . LEU A 1 77 ? 11.478 51.349 49.290 1.00 16.37 77 LEU A O 1
ATOM 610 N N . GLU A 1 78 ? 12.312 49.332 48.724 1.00 13.16 78 GLU A N 1
ATOM 611 C CA . GLU A 1 78 ? 13.159 49.218 49.911 1.00 15.62 78 GLU A CA 1
ATOM 612 C C . GLU A 1 78 ? 14.382 50.129 49.795 1.00 15.79 78 GLU A C 1
ATOM 613 O O . GLU A 1 78 ? 14.748 50.810 50.752 1.00 17.75 78 GLU A O 1
ATOM 619 N N . VAL A 1 79 ? 14.983 50.176 48.607 1.00 16.38 79 VAL A N 1
ATOM 620 C CA . VAL A 1 79 ? 16.111 51.078 48.321 1.00 14.18 79 VAL A CA 1
ATOM 621 C C . VAL A 1 79 ? 15.809 52.546 48.673 1.00 16.44 79 VAL A C 1
ATOM 622 O O . VAL A 1 79 ? 16.677 53.262 49.176 1.00 19.13 79 VAL A O 1
ATOM 626 N N . LEU A 1 80 ? 14.581 52.988 48.424 1.00 15.23 80 LEU A N 1
ATOM 627 C CA . LEU A 1 80 ? 14.245 54.412 48.531 1.00 15.53 80 LEU A CA 1
ATOM 628 C C . LEU A 1 80 ? 13.727 54.858 49.901 1.00 16.52 80 LEU A C 1
ATOM 629 O O . LEU A 1 80 ? 13.494 56.050 50.120 1.00 12.55 80 LEU A O 1
ATOM 634 N N . ARG A 1 81 ? 13.571 53.911 50.824 1.00 11.68 81 ARG A N 1
ATOM 635 C CA . ARG A 1 81 ? 13.110 54.225 52.181 1.00 16.04 81 ARG A CA 1
ATOM 636 C C . ARG A 1 81 ? 13.824 55.376 52.916 1.00 14.54 81 ARG A C 1
ATOM 637 O O . ARG A 1 81 ? 13.153 56.184 53.558 1.00 17.46 81 ARG A O 1
ATOM 645 N N . PRO A 1 82 ? 15.169 55.461 52.842 1.00 15.70 82 PRO A N 1
ATOM 646 C CA . PRO A 1 82 ? 15.858 56.520 53.603 1.00 17.85 82 PRO A CA 1
ATOM 647 C C . PRO A 1 82 ? 15.732 57.974 53.106 1.00 16.14 82 PRO A C 1
ATOM 648 O O . PRO A 1 82 ? 16.328 58.869 53.708 1.00 17.97 82 PRO A O 1
ATOM 652 N N . PHE A 1 83 ? 14.975 58.228 52.042 1.00 14.35 83 PHE A N 1
ATOM 653 C CA . PHE A 1 83 ? 14.961 59.569 51.447 1.00 13.33 83 PHE A CA 1
ATOM 654 C C . PHE A 1 83 ? 13.715 60.412 51.740 1.00 16.37 83 PHE A C 1
ATOM 655 O O . PHE A 1 83 ? 13.410 61.359 51.011 1.00 16.93 83 PHE A O 1
ATOM 663 N N . GLY A 1 84 ? 13.029 60.088 52.832 1.00 13.17 84 GLY A N 1
ATOM 664 C CA . GLY A 1 84 ? 11.791 60.768 53.213 1.00 15.20 84 GLY A CA 1
ATOM 665 C C . GLY A 1 84 ? 11.959 62.144 53.842 1.00 18.51 84 GLY A C 1
ATOM 666 O O . GLY A 1 84 ? 10.967 62.792 54.190 1.00 19.98 84 GLY A O 1
ATOM 667 N N . ASP A 1 85 ? 13.205 62.597 53.984 1.00 16.38 85 ASP A N 1
ATOM 668 C CA . ASP A 1 85 ? 13.503 63.899 54.583 1.00 17.73 85 ASP A CA 1
ATOM 669 C C . ASP A 1 85 ? 13.335 65.079 53.621 1.00 15.21 85 ASP A C 1
ATOM 670 O O . ASP A 1 85 ? 13.327 66.231 54.054 1.00 16.59 85 ASP A O 1
ATOM 675 N N . ARG A 1 86 ? 13.244 64.794 52.320 1.00 12.75 86 ARG A N 1
ATOM 676 C CA . ARG A 1 86 ? 12.972 65.824 51.308 1.00 14.95 86 ARG A CA 1
ATOM 677 C C . ARG A 1 86 ? 12.080 65.230 50.234 1.00 11.55 86 ARG A C 1
ATOM 678 O O . ARG A 1 86 ? 11.943 64.015 50.155 1.00 10.44 86 ARG A O 1
ATOM 686 N N . PRO A 1 87 ? 11.466 66.085 49.399 1.00 12.02 87 PRO A N 1
ATOM 687 C CA . PRO A 1 87 ? 10.690 65.553 48.287 1.00 11.62 87 PRO A CA 1
ATOM 688 C C . PRO A 1 87 ? 11.508 64.646 47.398 1.00 8.77 87 PRO A C 1
ATOM 689 O O . PRO A 1 87 ? 12.722 64.831 47.239 1.00 10.42 87 PRO A O 1
ATOM 693 N N . LEU A 1 88 ? 10.828 63.663 46.831 1.00 8.26 88 LEU A N 1
ATOM 694 C CA . LEU A 1 88 ? 11.452 62.731 45.922 1.00 10.54 88 LEU A CA 1
ATOM 695 C C . LEU A 1 88 ? 10.664 62.750 44.621 1.00 12.14 88 LEU A C 1
ATOM 696 O O . LEU A 1 88 ? 9.433 62.701 44.627 1.00 11.79 88 LEU A O 1
ATOM 701 N N . ALA A 1 89 ? 11.379 62.876 43.509 1.00 11.13 89 ALA A N 1
ATOM 702 C CA . ALA A 1 89 ? 10.756 62.794 42.205 1.00 10.24 89 ALA A CA 1
ATOM 703 C C . ALA A 1 89 ? 11.390 61.644 41.431 1.00 10.09 89 ALA A C 1
ATOM 704 O O . ALA A 1 89 ? 12.481 61.177 41.764 1.00 11.08 89 ALA A O 1
ATOM 706 N N . LEU A 1 90 ? 10.688 61.186 40.408 1.00 9.93 90 LEU A N 1
ATOM 707 C CA . LEU A 1 90 ? 11.129 60.044 39.632 1.00 12.41 90 LEU A CA 1
ATOM 708 C C . LEU A 1 90 ? 11.242 60.421 38.158 1.00 10.95 90 LEU A C 1
ATOM 709 O O . LEU A 1 90 ? 10.372 61.095 37.602 1.00 11.87 90 LEU A O 1
ATOM 714 N N . PHE A 1 91 ? 12.323 59.974 37.530 1.00 9.36 91 PHE A N 1
ATOM 715 C CA . PHE A 1 91 ? 12.488 60.123 36.086 1.00 6.75 91 PHE A CA 1
ATOM 716 C C . PHE A 1 91 ? 12.862 58.772 35.522 1.00 9.83 91 PHE A C 1
ATOM 717 O O . PHE A 1 91 ? 13.786 58.124 36.021 1.00 10.13 91 PHE A O 1
ATOM 725 N N . GLY A 1 92 ? 12.163 58.345 34.479 1.00 10.69 92 GLY A N 1
ATOM 726 C CA . GLY A 1 92 ? 12.552 57.100 33.820 1.00 11.07 92 GLY A CA 1
ATOM 727 C C . GLY A 1 92 ? 12.440 57.159 32.318 1.00 9.59 92 GLY A C 1
ATOM 728 O O . GLY A 1 92 ? 11.537 57.805 31.792 1.00 8.64 92 GLY A O 1
ATOM 729 N N . HIS A 1 93 ? 13.348 56.466 31.638 1.00 8.91 93 HIS A N 1
ATOM 730 C CA . HIS A 1 93 ? 13.294 56.347 30.190 1.00 8.48 93 HIS A CA 1
ATOM 731 C C . HIS A 1 93 ? 12.998 54.916 29.768 1.00 9.50 93 HIS A C 1
ATOM 732 O O . HIS A 1 93 ? 13.668 53.980 30.199 1.00 11.60 93 HIS A O 1
ATOM 739 N N . SER A 1 94 ? 11.999 54.780 28.905 1.00 10.11 94 SER A N 1
ATOM 740 C CA . SER A 1 94 ? 11.532 53.505 28.382 1.00 11.09 94 SER A CA 1
ATOM 741 C C . SER A 1 94 ? 11.142 52.587 29.541 1.00 10.92 94 SER A C 1
ATOM 742 O O . SER A 1 94 ? 10.198 52.907 30.264 1.00 10.06 94 SER A O 1
ATOM 753 N N . GLY A 1 96 ? 12.477 52.296 32.384 1.00 8.87 96 GLY A N 1
ATOM 754 C CA . GLY A 1 96 ? 12.547 53.162 33.567 1.00 6.41 96 GLY A CA 1
ATOM 755 C C . GLY A 1 96 ? 11.281 53.958 33.833 1.00 11.95 96 GLY A C 1
ATOM 756 O O . GLY A 1 96 ? 10.923 54.187 34.988 1.00 11.10 96 GLY A O 1
ATOM 757 N N . ALA A 1 97 ? 10.611 54.397 32.770 1.00 9.42 97 ALA A N 1
ATOM 758 C CA . ALA A 1 97 ? 9.336 55.099 32.908 1.00 9.53 97 ALA A CA 1
ATOM 759 C C . ALA A 1 97 ? 8.267 54.219 33.586 1.00 9.38 97 ALA A C 1
ATOM 760 O O . ALA A 1 97 ? 7.521 54.695 34.444 1.00 9.55 97 ALA A O 1
ATOM 762 N N A ILE A 1 98 ? 8.200 52.950 33.196 0.70 10.35 98 ILE A N 1
ATOM 763 N N B ILE A 1 98 ? 8.218 52.946 33.203 0.30 8.69 98 ILE A N 1
ATOM 764 C CA A ILE A 1 98 ? 7.255 52.002 33.799 0.70 9.11 98 ILE A CA 1
ATOM 765 C CA B ILE A 1 98 ? 7.269 51.981 33.771 0.30 7.14 98 ILE A CA 1
ATOM 766 C C A ILE A 1 98 ? 7.581 51.761 35.274 0.70 11.34 98 ILE A C 1
ATOM 767 C C B ILE A 1 98 ? 7.575 51.654 35.240 0.30 9.36 98 ILE A C 1
ATOM 768 O O A ILE A 1 98 ? 6.689 51.778 36.123 0.70 10.38 98 ILE A O 1
ATOM 769 O O B ILE A 1 98 ? 6.658 51.532 36.055 0.30 9.62 98 ILE A O 1
ATOM 778 N N . ILE A 1 99 ? 8.860 51.526 35.568 1.00 10.74 99 ILE A N 1
ATOM 779 C CA . ILE A 1 99 ? 9.297 51.288 36.947 1.00 11.56 99 ILE A CA 1
ATOM 780 C C . ILE A 1 99 ? 8.975 52.536 37.784 1.00 8.80 99 ILE A C 1
ATOM 781 O O . ILE A 1 99 ? 8.453 52.427 38.896 1.00 11.43 99 ILE A O 1
ATOM 786 N N . GLY A 1 100 ? 9.258 53.715 37.226 1.00 8.44 100 GLY A N 1
ATOM 787 C CA . GLY A 1 100 ? 8.898 54.978 37.883 1.00 11.16 100 GLY A CA 1
ATOM 788 C C . GLY A 1 100 ? 7.416 55.067 38.222 1.00 10.52 100 GLY A C 1
ATOM 789 O O . GLY A 1 100 ? 7.040 55.460 39.334 1.00 11.13 100 GLY A O 1
ATOM 790 N N . TYR A 1 101 ? 6.575 54.679 37.272 1.00 7.83 101 TYR A N 1
ATOM 791 C CA . TYR A 1 101 ? 5.122 54.722 37.465 1.00 8.95 101 TYR A CA 1
ATOM 792 C C . TYR A 1 101 ? 4.687 53.739 38.560 1.00 10.23 101 TYR A C 1
ATOM 793 O O . TYR A 1 101 ? 3.922 54.091 39.452 1.00 10.29 101 TYR A O 1
ATOM 802 N N . GLU A 1 102 ? 5.197 52.515 38.490 1.00 12.57 102 GLU A N 1
ATOM 803 C CA . GLU A 1 102 ? 4.887 51.486 39.487 1.00 11.92 102 GLU A CA 1
ATOM 804 C C . GLU A 1 102 ? 5.345 51.893 40.885 1.00 12.27 102 GLU A C 1
ATOM 805 O O . GLU A 1 102 ? 4.609 51.716 41.840 1.00 14.42 102 GLU A O 1
ATOM 811 N N . LEU A 1 103 ? 6.548 52.445 40.992 1.00 10.38 103 LEU A N 1
ATOM 812 C CA . LEU A 1 103 ? 7.032 52.987 42.255 1.00 11.77 103 LEU A CA 1
ATOM 813 C C . LEU A 1 103 ? 6.098 54.082 42.783 1.00 13.74 103 LEU A C 1
ATOM 814 O O . LEU A 1 103 ? 5.722 54.072 43.960 1.00 13.04 103 LEU A O 1
ATOM 819 N N . ALA A 1 104 ? 5.703 55.008 41.916 1.00 13.32 104 ALA A N 1
ATOM 820 C CA . ALA A 1 104 ? 4.819 56.093 42.335 1.00 13.14 104 ALA A CA 1
ATOM 821 C C . ALA A 1 104 ? 3.484 55.565 42.877 1.00 16.00 104 ALA A C 1
ATOM 822 O O . ALA A 1 104 ? 3.018 56.024 43.918 1.00 15.52 104 ALA A O 1
ATOM 824 N N . LEU A 1 105 ? 2.907 54.574 42.196 1.00 10.17 105 LEU A N 1
ATOM 825 C CA . LEU A 1 105 ? 1.654 53.951 42.618 1.00 11.53 105 LEU A CA 1
ATOM 826 C C . LEU A 1 105 ? 1.785 53.235 43.955 1.00 16.15 105 LEU A C 1
ATOM 827 O O . LEU A 1 105 ? 0.882 53.313 44.788 1.00 15.71 105 LEU A O 1
ATOM 832 N N . ARG A 1 106 ? 2.909 52.542 44.152 1.00 8.94 106 ARG A N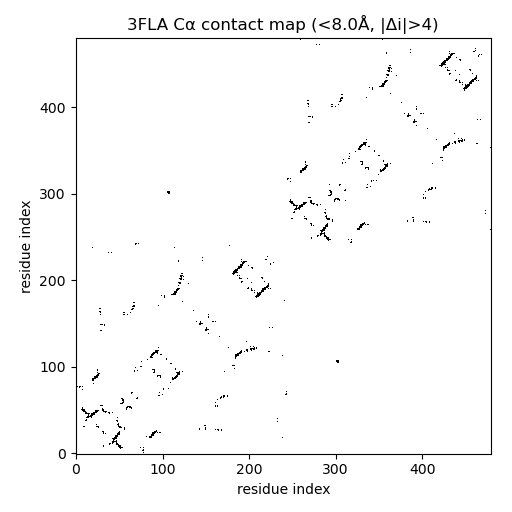 1
ATOM 833 C CA . ARG A 1 106 ? 3.080 51.651 45.294 1.00 11.54 106 ARG A CA 1
ATOM 834 C C . ARG A 1 106 ? 3.587 52.348 46.546 1.00 13.90 106 ARG A C 1
ATOM 835 O O . ARG A 1 106 ? 3.366 51.864 47.662 1.00 12.84 106 ARG A O 1
ATOM 851 N N . PRO A 1 108 ? 2.992 54.932 48.661 1.00 14.03 108 PRO A N 1
ATOM 852 C CA . PRO A 1 108 ? 2.227 55.213 49.887 1.00 15.21 108 PRO A CA 1
ATOM 853 C C . PRO A 1 108 ? 1.809 53.965 50.678 1.00 18.63 108 PRO A C 1
ATOM 854 O O . PRO A 1 108 ? 1.939 53.947 51.899 1.00 15.40 108 PRO A O 1
ATOM 858 N N . GLU A 1 109 ? 1.338 52.918 50.003 1.00 21.39 109 GLU A N 1
ATOM 859 C CA . GLU A 1 109 ? 0.982 51.687 50.711 1.00 21.44 109 GLU A CA 1
ATOM 860 C C . GLU A 1 109 ? 2.200 50.911 51.201 1.00 20.66 109 GLU A C 1
ATOM 861 O O . GLU A 1 109 ? 2.093 50.092 52.113 1.00 19.35 109 GLU A O 1
ATOM 867 N N . ALA A 1 110 ? 3.352 51.181 50.589 1.00 15.36 110 ALA A N 1
ATOM 868 C CA . ALA A 1 110 ? 4.632 50.619 50.999 1.00 15.41 110 ALA A CA 1
ATOM 869 C C . ALA A 1 110 ? 5.266 51.371 52.179 1.00 12.30 110 ALA A C 1
ATOM 870 O O . ALA A 1 110 ? 6.293 50.941 52.717 1.00 18.31 110 ALA A O 1
ATOM 872 N N . GLY A 1 111 ? 4.654 52.480 52.579 1.00 9.99 111 GLY A N 1
ATOM 873 C CA . GLY A 1 111 ? 5.132 53.255 53.727 1.00 11.95 111 GLY A CA 1
ATOM 874 C C . GLY A 1 111 ? 6.073 54.398 53.376 1.00 15.82 111 GLY A C 1
ATOM 875 O O . GLY A 1 111 ? 6.729 54.953 54.252 1.00 17.93 111 GLY A O 1
ATOM 876 N N . LEU A 1 112 ? 6.138 54.752 52.096 1.00 12.23 112 LEU A N 1
ATOM 877 C CA . LEU A 1 112 ? 6.988 55.859 51.634 1.00 9.22 112 LEU A CA 1
ATOM 878 C C . LEU A 1 112 ? 6.155 57.087 51.279 1.00 11.85 112 LEU A C 1
ATOM 879 O O . LEU A 1 112 ? 5.059 56.953 50.732 1.00 14.95 112 LEU A O 1
ATOM 884 N N . PRO A 1 113 ? 6.676 58.297 51.569 1.00 12.89 113 PRO A N 1
ATOM 885 C CA . PRO A 1 113 ? 5.953 59.509 51.180 1.00 13.74 113 PRO A CA 1
ATOM 886 C C . PRO A 1 113 ? 5.689 59.475 49.680 1.00 14.90 113 PRO A C 1
ATOM 887 O O . PRO A 1 113 ? 6.506 58.949 48.932 1.00 14.88 113 PRO A O 1
ATOM 891 N N . ALA A 1 114 ? 4.553 60.004 49.245 1.00 12.84 114 ALA A N 1
ATOM 892 C CA . ALA A 1 114 ? 4.248 60.043 47.820 1.00 10.97 114 ALA A CA 1
ATOM 893 C C . ALA A 1 114 ? 5.287 60.903 47.068 1.00 10.20 114 ALA A C 1
ATOM 894 O O . ALA A 1 114 ? 5.733 61.933 47.595 1.00 8.83 114 ALA A O 1
ATOM 896 N N . PRO A 1 115 ? 5.648 60.505 45.834 1.00 9.99 115 PRO A N 1
ATOM 897 C CA . PRO A 1 115 ? 6.592 61.322 45.060 1.00 13.21 115 PRO A CA 1
ATOM 898 C C . PRO A 1 115 ? 5.944 62.634 44.635 1.00 8.73 115 PRO A C 1
ATOM 899 O O . PRO A 1 115 ? 4.714 62.714 44.565 1.00 13.55 115 PRO A O 1
ATOM 903 N N . VAL A 1 116 ? 6.756 63.653 44.361 1.00 11.13 116 VAL A N 1
ATOM 904 C CA . VAL A 1 116 ? 6.218 64.972 43.998 1.00 9.83 116 VAL A CA 1
ATOM 905 C C . VAL A 1 116 ? 6.025 65.170 42.501 1.00 11.33 116 VAL A C 1
ATOM 906 O O . VAL A 1 116 ? 5.329 66.096 42.078 1.00 10.18 116 VAL A O 1
ATOM 910 N N . HIS A 1 117 ? 6.628 64.293 41.698 1.00 11.41 117 HIS A N 1
ATOM 911 C CA . HIS A 1 117 ? 6.588 64.429 40.252 1.00 8.44 117 HIS A CA 1
ATOM 912 C C . HIS A 1 117 ? 7.091 63.155 39.604 1.00 11.70 117 HIS A C 1
ATOM 913 O O . HIS A 1 117 ? 8.035 62.515 40.095 1.00 9.86 117 HIS A O 1
ATOM 920 N N . LEU A 1 118 ? 6.472 62.809 38.487 1.00 7.99 118 LEU A N 1
ATOM 921 C CA . LEU A 1 118 ? 6.946 61.705 37.650 1.00 9.71 118 LEU A CA 1
ATOM 922 C C . LEU A 1 118 ? 7.261 62.222 36.253 1.00 6.77 118 LEU A C 1
ATOM 923 O O . LEU A 1 118 ? 6.414 62.848 35.622 1.00 13.23 118 LEU A O 1
ATOM 928 N N . PHE A 1 119 ? 8.495 62.005 35.802 1.00 7.16 119 PHE A N 1
ATOM 929 C CA . PHE A 1 119 ? 8.888 62.311 34.424 1.00 10.36 119 PHE A CA 1
ATOM 930 C C . PHE A 1 119 ? 8.984 60.997 33.666 1.00 11.40 119 PHE A C 1
ATOM 931 O O . PHE A 1 119 ? 9.824 60.146 33.976 1.00 13.79 119 PHE A O 1
ATOM 939 N N . ALA A 1 120 ? 8.111 60.836 32.679 1.00 9.79 120 ALA A N 1
ATOM 940 C CA . ALA A 1 120 ? 8.041 59.604 31.900 1.00 7.88 120 ALA A CA 1
ATOM 941 C C . ALA A 1 120 ? 8.602 59.886 30.513 1.00 10.36 120 ALA A C 1
ATOM 942 O O . ALA A 1 120 ? 8.003 60.619 29.725 1.00 12.25 120 ALA A O 1
ATOM 944 N N . SER A 1 121 ? 9.758 59.305 30.220 1.00 10.09 121 SER A N 1
ATOM 945 C CA . SER A 1 121 ? 10.431 59.536 28.945 1.00 10.86 121 SER A CA 1
ATOM 946 C C . SER A 1 121 ? 10.386 58.276 28.082 1.00 9.60 121 SER A C 1
ATOM 947 O O . SER A 1 121 ? 10.591 57.178 28.594 1.00 7.25 121 SER A O 1
ATOM 950 N N . GLY A 1 122 ? 10.128 58.449 26.785 1.00 9.94 122 GLY A N 1
ATOM 951 C CA . GLY A 1 122 ? 10.281 57.383 25.789 1.00 12.20 122 GLY A CA 1
ATOM 952 C C . GLY A 1 122 ? 9.417 56.160 26.000 1.00 11.07 122 GLY A C 1
ATOM 953 O O . GLY A 1 122 ? 9.852 55.027 25.738 1.00 11.44 122 GLY A O 1
ATOM 954 N N . ARG A 1 123 ? 8.189 56.384 26.462 1.00 7.28 123 ARG A N 1
ATOM 955 C CA . ARG A 1 123 ? 7.312 55.275 26.789 1.00 10.84 123 ARG A CA 1
ATOM 956 C C . ARG A 1 123 ? 5.838 55.637 26.679 1.00 11.90 123 ARG A C 1
ATOM 957 O O . ARG A 1 123 ? 5.395 56.695 27.139 1.00 11.06 123 ARG A O 1
ATOM 965 N N . ARG A 1 124 ? 5.083 54.743 26.052 1.00 9.36 124 ARG A N 1
ATOM 966 C CA . ARG A 1 124 ? 3.646 54.884 25.948 1.00 10.51 124 ARG A CA 1
ATOM 967 C C . ARG A 1 124 ? 3.016 54.743 27.343 1.00 11.59 124 ARG A C 1
ATOM 968 O O . ARG A 1 124 ? 3.617 54.140 28.239 1.00 8.75 124 ARG A O 1
ATOM 976 N N . ALA A 1 125 ? 1.820 55.307 27.527 1.00 8.18 125 ALA A N 1
ATOM 977 C CA . ALA A 1 125 ? 1.134 55.245 28.811 1.00 7.00 125 ALA A CA 1
ATOM 978 C C . ALA A 1 125 ? 1.015 53.774 29.220 1.00 8.39 125 ALA A C 1
ATOM 979 O O . ALA A 1 125 ? 0.925 52.895 28.352 1.00 9.92 125 ALA A O 1
ATOM 981 N N . PRO A 1 126 ? 1.056 53.493 30.532 1.00 11.14 126 PRO A N 1
ATOM 982 C CA . PRO A 1 126 ? 0.991 52.107 31.013 1.00 9.96 126 PRO A CA 1
ATOM 983 C C . PRO A 1 126 ? -0.216 51.312 30.510 1.00 9.55 126 PRO A C 1
ATOM 984 O O . PRO A 1 126 ? -0.110 50.101 30.332 1.00 12.57 126 PRO A O 1
ATOM 988 N N . SER A 1 127 ? -1.345 51.989 30.298 1.00 9.35 127 SER A N 1
ATOM 989 C CA . SER A 1 127 ? -2.549 51.339 29.783 1.00 11.70 127 SER A CA 1
ATOM 990 C C . SER A 1 127 ? -2.518 51.040 28.280 1.00 11.90 127 SER A C 1
ATOM 991 O O . SER A 1 127 ? -3.415 50.364 27.771 1.00 11.85 127 SER A O 1
ATOM 994 N N . ARG A 1 128 ? -1.504 51.544 27.569 1.00 9.65 128 ARG A N 1
ATOM 995 C CA . ARG A 1 128 ? -1.476 51.421 26.107 1.00 10.99 128 ARG A CA 1
ATOM 996 C C . ARG A 1 128 ? -0.739 50.162 25.665 1.00 15.03 128 ARG A C 1
ATOM 997 O O . ARG A 1 128 ? 0.462 49.994 25.916 1.00 14.21 128 ARG A O 1
ATOM 1005 N N . TYR A 1 129 ? -1.487 49.273 25.020 1.00 9.54 129 TYR A N 1
ATOM 1006 C CA . TYR A 1 129 ? -0.972 47.981 24.602 1.00 8.21 129 TYR A CA 1
ATOM 1007 C C . TYR A 1 129 ? -0.413 48.044 23.186 1.00 10.58 129 TYR A C 1
ATOM 1008 O O . TYR A 1 129 ? -0.956 48.730 22.315 1.00 8.21 129 TYR A O 1
ATOM 1017 N N . ARG A 1 130 ? 0.691 47.332 22.964 1.00 12.77 130 ARG A N 1
ATOM 1018 C CA . ARG A 1 130 ? 1.195 47.060 21.625 1.00 10.07 130 ARG A CA 1
ATOM 1019 C C . ARG A 1 130 ? 1.578 45.592 21.543 1.00 11.44 130 ARG A C 1
ATOM 1020 O O . ARG A 1 130 ? 2.135 45.033 22.495 1.00 10.28 130 ARG A O 1
ATOM 1028 N N . ASP A 1 131 ? 1.278 44.977 20.403 1.00 9.97 131 ASP A N 1
ATOM 1029 C CA . ASP A 1 131 ? 1.795 43.647 20.086 1.00 9.89 131 ASP A CA 1
ATOM 1030 C C . ASP A 1 131 ? 3.293 43.784 19.756 1.00 10.89 131 ASP A C 1
ATOM 1031 O O . ASP A 1 131 ? 3.858 44.883 19.866 1.00 10.85 131 ASP A O 1
ATOM 1036 N N . ASP A 1 132 ? 3.931 42.678 19.381 1.00 8.58 132 ASP A N 1
ATOM 1037 C CA . ASP A 1 132 ? 5.371 42.659 19.067 1.00 12.28 132 ASP A CA 1
ATOM 1038 C C . ASP A 1 132 ? 5.795 43.750 18.095 1.00 11.97 132 ASP A C 1
ATOM 1039 O O . ASP A 1 132 ? 5.085 44.042 17.122 1.00 7.57 132 ASP A O 1
ATOM 1044 N N . ASP A 1 133 ? 6.968 44.333 18.354 1.00 8.52 133 ASP A N 1
ATOM 1045 C CA . ASP A 1 133 ? 7.522 45.399 17.500 1.00 9.82 133 ASP A CA 1
ATOM 1046 C C . ASP A 1 133 ? 7.516 44.971 16.035 1.00 7.20 133 ASP A C 1
ATOM 1047 O O . ASP A 1 133 ? 7.906 43.841 15.710 1.00 11.85 133 ASP A O 1
ATOM 1052 N N . VAL A 1 134 ? 7.027 45.846 15.151 1.00 8.86 134 VAL A N 1
ATOM 1053 C CA . VAL A 1 134 ? 7.042 45.551 13.715 1.00 11.08 134 VAL A CA 1
ATOM 1054 C C . VAL A 1 134 ? 8.445 45.231 13.206 1.00 11.49 134 VAL A C 1
ATOM 1055 O O . VAL A 1 134 ? 8.599 44.465 12.262 1.00 12.19 134 VAL A O 1
ATOM 1059 N N . ARG A 1 135 ? 9.459 45.833 13.836 1.00 9.81 135 ARG A N 1
ATOM 1060 C CA . ARG A 1 135 ? 10.858 45.661 13.436 1.00 9.00 135 ARG A CA 1
ATOM 1061 C C . ARG A 1 135 ? 11.458 44.369 13.971 1.00 11.49 135 ARG A C 1
ATOM 1062 O O . ARG A 1 135 ? 12.602 44.032 13.669 1.00 10.75 135 ARG A O 1
ATOM 1070 N N . GLY A 1 136 ? 10.706 43.662 14.802 1.00 12.36 136 GLY A N 1
ATOM 1071 C CA . GLY A 1 136 ? 11.311 42.650 15.657 1.00 12.61 136 GLY A CA 1
ATOM 1072 C C . GLY A 1 136 ? 12.145 43.323 16.733 1.00 13.15 136 GLY A C 1
ATOM 1073 O O . GLY A 1 136 ? 12.092 44.550 16.923 1.00 12.24 136 GLY A O 1
ATOM 1074 N N . ALA A 1 137 ? 12.938 42.523 17.431 1.00 16.02 137 ALA A N 1
ATOM 1075 C CA . ALA A 1 137 ? 13.810 43.037 18.483 1.00 19.38 137 ALA A CA 1
ATOM 1076 C C . ALA A 1 137 ? 15.103 42.243 18.441 1.00 18.58 137 ALA A C 1
ATOM 1077 O O . ALA A 1 137 ? 15.416 41.495 19.371 1.00 15.31 137 ALA A O 1
ATOM 1079 N N . SER A 1 138 ? 15.848 42.388 17.349 1.00 10.87 138 SER A N 1
ATOM 1080 C CA . SER A 1 138 ? 17.036 41.561 17.167 1.00 11.79 138 SER A CA 1
ATOM 1081 C C . SER A 1 138 ? 18.119 42.026 18.129 1.00 12.97 138 SER A C 1
ATOM 1082 O O . SER A 1 138 ? 18.143 43.198 18.524 1.00 10.60 138 SER A O 1
ATOM 1085 N N . ASP A 1 139 ? 19.018 41.114 18.495 1.00 11.46 139 ASP A N 1
ATOM 1086 C CA . ASP A 1 139 ? 20.205 41.491 19.264 1.00 9.86 139 ASP A CA 1
ATOM 1087 C C . ASP A 1 139 ? 20.925 42.657 18.584 1.00 13.13 139 ASP A C 1
ATOM 1088 O O . ASP A 1 139 ? 21.331 43.608 19.254 1.00 9.65 139 ASP A O 1
ATOM 1093 N N . GLU A 1 140 ? 21.069 42.569 17.257 1.00 7.98 140 GLU A N 1
ATOM 1094 C CA . GLU A 1 140 ? 21.825 43.556 16.484 1.00 8.12 140 GLU A CA 1
ATOM 1095 C C . GLU A 1 140 ? 21.207 44.953 16.596 1.00 9.63 140 GLU A C 1
ATOM 1096 O O . GLU A 1 140 ? 21.932 45.933 16.800 1.00 9.77 140 GLU A O 1
ATOM 1102 N N . ARG A 1 141 ? 19.887 45.053 16.454 1.00 7.44 141 ARG A N 1
ATOM 1103 C CA . ARG A 1 141 ? 19.238 46.365 16.566 1.00 11.03 141 ARG A CA 1
ATOM 1104 C C . ARG A 1 141 ? 19.397 46.949 17.969 1.00 13.62 141 ARG A C 1
ATOM 1105 O O . ARG A 1 141 ? 19.770 48.109 18.112 1.00 12.10 141 ARG A O 1
ATOM 1113 N N . LEU A 1 142 ? 19.130 46.148 18.999 1.00 8.30 142 LEU A N 1
ATOM 1114 C CA . LEU A 1 142 ? 19.162 46.668 20.371 1.00 10.52 142 LEU A CA 1
ATOM 1115 C C . LEU A 1 142 ? 20.572 47.123 20.767 1.00 11.94 142 LEU A C 1
ATOM 1116 O O . LEU A 1 142 ? 20.754 48.199 21.353 1.00 14.63 142 LEU A O 1
ATOM 1121 N N . VAL A 1 143 ? 21.573 46.333 20.395 1.00 11.05 143 VAL A N 1
ATOM 1122 C CA . VAL A 1 143 ? 22.962 46.690 20.659 1.00 10.93 143 VAL A CA 1
ATOM 1123 C C . VAL A 1 143 ? 23.361 47.920 19.827 1.00 15.32 143 VAL A C 1
ATOM 1124 O O . VAL A 1 143 ? 24.044 48.823 20.323 1.00 12.62 143 VAL A O 1
ATOM 1128 N N . ALA A 1 144 ? 22.924 47.959 18.573 1.00 10.28 144 ALA A N 1
ATOM 1129 C CA . ALA A 1 144 ? 23.271 49.092 17.704 1.00 11.31 144 ALA A CA 1
ATOM 1130 C C . ALA A 1 144 ? 22.737 50.422 18.241 1.00 13.76 144 ALA A C 1
ATOM 1131 O O . ALA A 1 144 ? 23.418 51.445 18.155 1.00 12.13 144 ALA A O 1
ATOM 1133 N N . GLU A 1 145 ? 21.531 50.404 18.807 1.00 14.63 145 GLU A N 1
ATOM 1134 C CA . GLU A 1 145 ? 20.937 51.626 19.372 1.00 13.73 145 GLU A CA 1
ATOM 1135 C C . GLU A 1 145 ? 21.765 52.139 20.528 1.00 13.82 145 GLU A C 1
ATOM 1136 O O . GLU A 1 145 ? 22.001 53.327 20.642 1.00 15.94 145 GLU A O 1
ATOM 1142 N N . LEU A 1 146 ? 22.203 51.217 21.373 1.00 13.46 146 LEU A N 1
ATOM 1143 C CA . LEU A 1 146 ? 23.049 51.529 22.521 1.00 13.37 146 LEU A CA 1
ATOM 1144 C C . LEU A 1 146 ? 24.454 51.990 22.140 1.00 14.52 146 LEU A C 1
ATOM 1145 O O . LEU A 1 146 ? 24.965 52.951 22.731 1.00 13.68 146 LEU A O 1
ATOM 1150 N N . ARG A 1 147 ? 25.056 51.331 21.145 1.00 13.45 147 ARG A N 1
ATOM 1151 C CA . ARG A 1 147 ? 26.375 51.713 20.622 1.00 15.61 147 ARG A CA 1
ATOM 1152 C C . ARG A 1 147 ? 26.345 53.163 20.126 1.00 16.40 147 ARG A C 1
ATOM 1153 O O . ARG A 1 147 ? 27.251 53.944 20.401 1.00 14.17 147 ARG A O 1
ATOM 1161 N N . LYS A 1 148 ? 25.284 53.513 19.407 1.00 14.17 148 LYS A N 1
ATOM 1162 C CA . LYS A 1 148 ? 25.121 54.857 18.856 1.00 15.35 148 LYS A CA 1
ATOM 1163 C C . LYS A 1 148 ? 25.210 55.959 19.922 1.00 15.25 148 LYS A C 1
ATOM 1164 O O . LYS A 1 148 ? 25.725 57.049 19.662 1.00 18.20 148 LYS A O 1
ATOM 1170 N N . LEU A 1 149 ? 24.731 55.663 21.123 1.00 17.16 149 LEU A N 1
ATOM 1171 C CA . LEU A 1 149 ? 24.723 56.640 22.212 1.00 15.76 149 LEU A CA 1
ATOM 1172 C C . LEU A 1 149 ? 26.123 56.996 22.734 1.00 24.06 149 LEU A C 1
ATOM 1173 O O . LEU A 1 149 ? 26.312 58.042 23.360 1.00 25.75 149 LEU A O 1
ATOM 1178 N N . GLY A 1 150 ? 27.097 56.130 22.476 1.00 19.23 150 GLY A N 1
ATOM 1179 C CA . GLY A 1 150 ? 28.442 56.314 23.004 1.00 25.88 150 GLY A CA 1
ATOM 1180 C C . GLY A 1 150 ? 28.481 56.160 24.515 1.00 20.27 150 GLY A C 1
ATOM 1181 O O . GLY A 1 150 ? 27.586 55.567 25.120 1.00 23.71 150 GLY A O 1
ATOM 1182 N N . GLY A 1 151 ? 29.527 56.698 25.124 1.00 20.72 151 GLY A N 1
ATOM 1183 C CA . GLY A 1 151 ? 29.641 56.678 26.571 1.00 22.30 151 GLY A CA 1
ATOM 1184 C C . GLY A 1 151 ? 29.999 55.320 27.139 1.00 18.12 151 GLY A C 1
ATOM 1185 O O . GLY A 1 151 ? 30.494 54.433 26.421 1.00 14.49 151 GLY A O 1
ATOM 1186 N N A SER A 1 152 ? 29.727 55.154 28.430 0.50 15.20 152 SER A N 1
ATOM 1187 N N B SER A 1 152 ? 29.722 55.163 28.431 0.50 14.05 152 SER A N 1
ATOM 1188 C CA A SER A 1 152 ? 30.162 53.984 29.191 0.50 15.36 152 SER A CA 1
ATOM 1189 C CA B SER A 1 152 ? 30.141 54.001 29.207 0.50 12.91 152 SER A CA 1
ATOM 1190 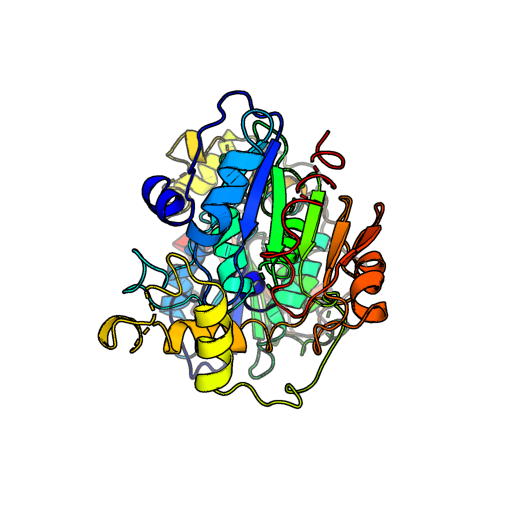C C A SER A 1 152 ? 29.491 52.673 28.787 0.50 13.08 152 SER A C 1
ATOM 1191 C C B SER A 1 152 ? 29.494 52.689 28.768 0.50 12.07 152 SER A C 1
ATOM 1192 O O A SER A 1 152 ? 30.159 51.638 28.705 0.50 15.08 152 SER A O 1
ATOM 1193 O O B SER A 1 152 ? 30.182 51.672 28.642 0.50 13.56 152 SER A O 1
ATOM 1198 N N . ASP A 1 153 ? 28.183 52.708 28.545 1.00 12.86 153 ASP A N 1
ATOM 1199 C CA . ASP A 1 153 ? 27.461 51.498 28.133 1.00 12.66 153 ASP A CA 1
ATOM 1200 C C . ASP A 1 153 ? 27.937 50.987 26.767 1.00 11.65 153 ASP A C 1
ATOM 1201 O O . ASP A 1 153 ? 28.100 49.788 26.575 1.00 14.86 153 ASP A O 1
ATOM 1206 N N . ALA A 1 154 ? 28.185 51.900 25.829 1.00 14.26 154 ALA A N 1
ATOM 1207 C CA . ALA A 1 154 ? 28.724 51.517 24.515 1.00 12.71 154 ALA A CA 1
ATOM 1208 C C . ALA A 1 154 ? 30.146 50.950 24.640 1.00 10.31 154 ALA A C 1
ATOM 1209 O O . ALA A 1 154 ? 30.484 49.961 23.979 1.00 12.97 154 ALA A O 1
ATOM 1211 N N . ALA A 1 155 ? 30.968 51.559 25.498 1.00 8.01 155 ALA A N 1
ATOM 1212 C CA . ALA A 1 155 ? 32.332 51.071 25.732 1.00 12.17 155 ALA A CA 1
ATOM 1213 C C . ALA A 1 155 ? 32.322 49.617 26.235 1.00 15.38 155 ALA A C 1
ATOM 1214 O O . ALA A 1 155 ? 33.126 48.783 25.811 1.00 11.69 155 ALA A O 1
ATOM 1224 N N . LEU A 1 157 ? 29.933 47.319 25.733 1.00 13.93 157 LEU A N 1
ATOM 1225 C CA . LEU A 1 157 ? 29.487 46.467 24.630 1.00 11.63 157 LEU A CA 1
ATOM 1226 C C . LEU A 1 157 ? 30.599 46.091 23.655 1.00 12.96 157 LEU A C 1
ATOM 1227 O O . LEU A 1 157 ? 30.542 45.026 23.043 1.00 12.76 157 LEU A O 1
ATOM 1232 N N . ALA A 1 158 ? 31.606 46.960 23.512 1.00 10.95 158 ALA A N 1
ATOM 1233 C CA . ALA A 1 158 ? 32.736 46.705 22.606 1.00 10.59 158 ALA A CA 1
ATOM 1234 C C . ALA A 1 158 ? 33.568 45.480 22.997 1.00 11.56 158 ALA A C 1
ATOM 1235 O O . ALA A 1 158 ? 34.136 44.816 22.134 1.00 10.86 158 ALA A O 1
ATOM 1237 N N . ASP A 1 159 ? 33.639 45.191 24.297 1.00 9.37 159 ASP A N 1
ATOM 1238 C CA . ASP A 1 159 ? 34.395 44.040 24.780 1.00 10.50 159 ASP A CA 1
ATOM 1239 C C . ASP A 1 159 ? 33.518 42.795 24.617 1.00 8.49 159 ASP A C 1
ATOM 1240 O O . ASP A 1 159 ? 32.454 42.712 25.241 1.00 7.67 159 ASP A O 1
ATOM 1245 N N . PRO A 1 160 ? 33.967 41.821 23.793 1.00 11.67 160 PRO A N 1
ATOM 1246 C CA . PRO A 1 160 ? 33.150 40.640 23.505 1.00 13.28 160 PRO A CA 1
ATOM 1247 C C . PRO A 1 160 ? 32.798 39.828 24.761 1.00 11.72 160 PRO A C 1
ATOM 1248 O O . PRO A 1 160 ? 31.717 39.225 24.823 1.00 11.64 160 PRO A O 1
ATOM 1252 N N . GLU A 1 161 ? 33.682 39.837 25.759 1.00 9.86 161 GLU A N 1
ATOM 1253 C CA . GLU A 1 161 ? 33.421 39.124 27.009 1.00 11.13 161 GLU A CA 1
ATOM 1254 C C . GLU A 1 161 ? 32.329 39.804 27.839 1.00 15.59 161 GLU A C 1
ATOM 1255 O O . GLU A 1 161 ? 31.495 39.132 28.459 1.00 16.31 161 GLU A O 1
ATOM 1261 N N . LEU A 1 162 ? 32.343 41.135 27.866 1.00 10.16 162 LEU A N 1
ATOM 1262 C CA . LEU A 1 162 ? 31.273 41.885 28.517 1.00 13.57 162 LEU A CA 1
ATOM 1263 C C . LEU A 1 162 ? 29.971 41.828 27.726 1.00 12.77 162 LEU A C 1
ATOM 1264 O O . LEU A 1 162 ? 28.899 41.742 28.312 1.00 14.64 162 LEU A O 1
ATOM 1269 N N . LEU A 1 163 ? 30.074 41.855 26.396 1.00 9.37 163 LEU A N 1
ATOM 1270 C CA . LEU A 1 163 ? 28.918 41.701 25.523 1.00 11.12 163 LEU A CA 1
ATOM 1271 C C . LEU A 1 163 ? 28.161 40.396 25.809 1.00 11.63 163 LEU A C 1
ATOM 1272 O O . LEU A 1 163 ? 26.929 40.395 25.943 1.00 12.03 163 LEU A O 1
ATOM 1277 N N . ALA A 1 164 ? 28.905 39.295 25.889 1.00 12.53 164 ALA A N 1
ATOM 1278 C CA . ALA A 1 164 ? 28.345 37.975 26.170 1.00 11.39 164 ALA A CA 1
ATOM 1279 C C . ALA A 1 164 ? 27.536 37.966 27.465 1.00 16.06 164 ALA A C 1
ATOM 1280 O O . ALA A 1 164 ? 26.534 37.265 27.576 1.00 17.76 164 ALA A O 1
ATOM 1290 N N . VAL A 1 166 ? 26.241 40.838 29.064 1.00 15.71 166 VAL A N 1
ATOM 1291 C CA . VAL A 1 166 ? 25.233 41.873 29.104 1.00 19.18 166 VAL A CA 1
ATOM 1292 C C . VAL A 1 166 ? 24.068 41.640 28.131 1.00 21.94 166 VAL A C 1
ATOM 1293 O O . VAL A 1 166 ? 22.963 42.096 28.391 1.00 18.08 166 VAL A O 1
ATOM 1297 N N . LEU A 1 167 ? 24.316 40.936 27.024 1.00 18.08 167 LEU A N 1
ATOM 1298 C CA . LEU A 1 167 ? 23.245 40.602 26.070 1.00 17.80 167 LEU A CA 1
ATOM 1299 C C . LEU A 1 167 ? 22.023 39.922 26.692 1.00 16.36 167 LEU A C 1
ATOM 1300 O O . LEU A 1 167 ? 20.902 40.344 26.425 1.00 15.43 167 LEU A O 1
ATOM 1305 N N . PRO A 1 168 ? 22.227 38.865 27.503 1.00 17.04 168 PRO A N 1
ATOM 1306 C CA . PRO A 1 168 ? 21.080 38.285 28.191 1.00 19.13 168 PRO A CA 1
ATOM 1307 C C . PRO A 1 168 ? 20.381 39.262 29.167 1.00 15.43 168 PRO A C 1
ATOM 1308 O O . PRO A 1 168 ? 19.169 39.160 29.349 1.00 15.94 168 PRO A O 1
ATOM 1312 N N . ALA A 1 169 ? 21.123 40.209 29.744 1.00 12.27 169 ALA A N 1
ATOM 1313 C CA . ALA A 1 169 ? 20.515 41.262 30.574 1.00 13.19 169 ALA A CA 1
ATOM 1314 C C . ALA A 1 169 ? 19.648 42.220 29.740 1.00 11.29 169 ALA A C 1
ATOM 1315 O O . ALA A 1 169 ? 18.563 42.612 30.174 1.00 11.85 169 ALA A O 1
ATOM 1317 N N . ILE A 1 170 ? 20.132 42.591 28.550 1.00 10.57 170 ILE A N 1
ATOM 1318 C CA . ILE A 1 170 ? 19.348 43.387 27.615 1.00 10.54 170 ILE A CA 1
ATOM 1319 C C . ILE A 1 170 ? 18.075 42.615 27.244 1.00 11.00 170 ILE A C 1
ATOM 1320 O O . ILE A 1 170 ? 16.986 43.170 27.271 1.00 10.92 170 ILE A O 1
ATOM 1325 N N . ARG A 1 171 ? 18.232 41.334 26.926 1.00 9.17 171 ARG A N 1
ATOM 1326 C CA . ARG A 1 171 ? 17.102 40.477 26.564 1.00 15.61 171 ARG A CA 1
ATOM 1327 C C . ARG A 1 171 ? 16.072 40.324 27.692 1.00 11.57 171 ARG A C 1
ATOM 1328 O O . ARG A 1 171 ? 14.861 40.385 27.442 1.00 9.37 171 ARG A O 1
ATOM 1336 N N . SER A 1 172 ? 16.561 40.118 28.918 1.00 9.04 172 SER A N 1
ATOM 1337 C CA . SER A 1 172 ? 15.721 39.997 30.112 1.00 10.66 172 SER A CA 1
ATOM 1338 C C . SER A 1 172 ? 14.936 41.293 30.323 1.00 11.23 172 SER A C 1
ATOM 1339 O O . SER A 1 172 ? 13.720 41.256 30.540 1.00 10.06 172 SER A O 1
ATOM 1342 N N . ASP A 1 173 ? 15.632 42.432 30.238 1.00 9.23 173 ASP A N 1
ATOM 1343 C CA . ASP A 1 173 ? 14.993 43.746 30.382 1.00 12.98 173 ASP A CA 1
ATOM 1344 C C . ASP A 1 173 ? 13.904 43.945 29.337 1.00 7.11 173 ASP A C 1
ATOM 1345 O O . ASP A 1 173 ? 12.779 44.299 29.677 1.00 6.42 173 ASP A O 1
ATOM 1350 N N . TYR A 1 174 ? 14.252 43.684 28.076 1.00 10.30 174 TYR A N 1
ATOM 1351 C CA . TYR A 1 174 ? 13.303 43.807 26.971 1.00 11.66 174 TYR A CA 1
ATOM 1352 C C . TYR A 1 174 ? 12.041 42.961 27.197 1.00 10.46 174 TYR A C 1
ATOM 1353 O O . TYR A 1 174 ? 10.923 43.434 27.007 1.00 7.87 174 TYR A O 1
ATOM 1362 N N . ARG A 1 175 ? 12.225 41.719 27.619 1.00 11.57 175 ARG A N 1
ATOM 1363 C CA . ARG A 1 175 ? 11.097 40.832 27.858 1.00 13.10 175 ARG A CA 1
ATOM 1364 C C . ARG A 1 175 ? 10.270 41.310 29.057 1.00 16.39 175 ARG A C 1
ATOM 1365 O O . ARG A 1 175 ? 9.044 41.284 29.018 1.00 15.78 175 ARG A O 1
ATOM 1373 N N . ALA A 1 176 ? 10.946 41.767 30.106 1.00 16.61 176 ALA A N 1
ATOM 1374 C CA . ALA A 1 176 ? 10.258 42.295 31.297 1.00 12.57 176 ALA A CA 1
ATOM 1375 C C . ALA A 1 176 ? 9.309 43.448 30.933 1.00 15.95 176 ALA A C 1
ATOM 1376 O O . ALA A 1 176 ? 8.163 43.486 31.385 1.00 15.71 176 ALA A O 1
ATOM 1378 N N A VAL A 1 177 ? 9.796 44.386 30.121 0.50 16.44 177 VAL A N 1
ATOM 1379 N N B VAL A 1 177 ? 9.776 44.371 30.095 0.50 16.50 177 VAL A N 1
ATOM 1380 C CA A VAL A 1 177 ? 8.985 45.535 29.715 0.50 18.01 177 VAL A CA 1
ATOM 1381 C CA B VAL A 1 177 ? 8.950 45.525 29.731 0.50 18.60 177 VAL A CA 1
ATOM 1382 C C A VAL A 1 177 ? 7.829 45.121 28.795 0.50 19.02 177 VAL A C 1
ATOM 1383 C C B VAL A 1 177 ? 7.823 45.142 28.776 0.50 20.47 177 VAL A C 1
ATOM 1384 O O A VAL A 1 177 ? 6.693 45.557 28.981 0.50 17.17 177 VAL A O 1
ATOM 1385 O O B VAL A 1 177 ? 6.705 45.637 28.903 0.50 22.31 177 VAL A O 1
ATOM 1392 N N . GLU A 1 178 ? 8.102 44.247 27.838 1.00 17.75 178 GLU A N 1
ATOM 1393 C CA . GLU A 1 178 ? 7.078 43.901 26.866 1.00 24.78 178 GLU A CA 1
ATOM 1394 C C . GLU A 1 178 ? 6.019 42.959 27.445 1.00 19.12 178 GLU A C 1
ATOM 1395 O O . GLU A 1 178 ? 4.889 42.954 26.989 1.00 19.98 178 GLU A O 1
ATOM 1401 N N . THR A 1 179 ? 6.369 42.234 28.504 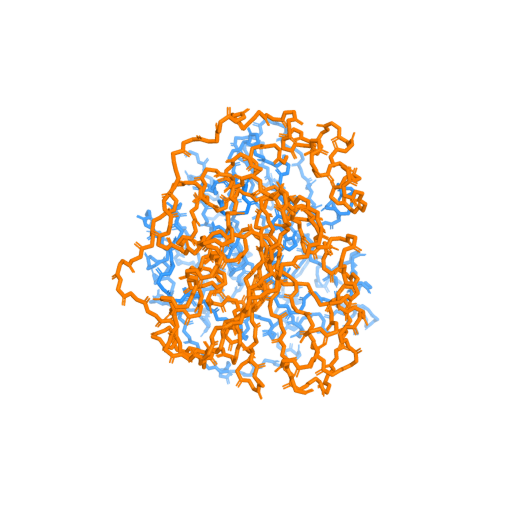1.00 15.50 179 THR A N 1
ATOM 1402 C CA . THR A 1 179 ? 5.403 41.384 29.198 1.00 17.54 179 THR A CA 1
ATOM 1403 C C . THR A 1 179 ? 4.661 42.118 30.318 1.00 18.41 179 THR A C 1
ATOM 1404 O O . THR A 1 179 ? 3.656 41.622 30.814 1.00 17.70 179 THR A O 1
ATOM 1408 N N . TYR A 1 180 ? 5.151 43.300 30.691 1.00 18.78 180 TYR A N 1
ATOM 1409 C CA . TYR A 1 180 ? 4.509 44.144 31.706 1.00 19.6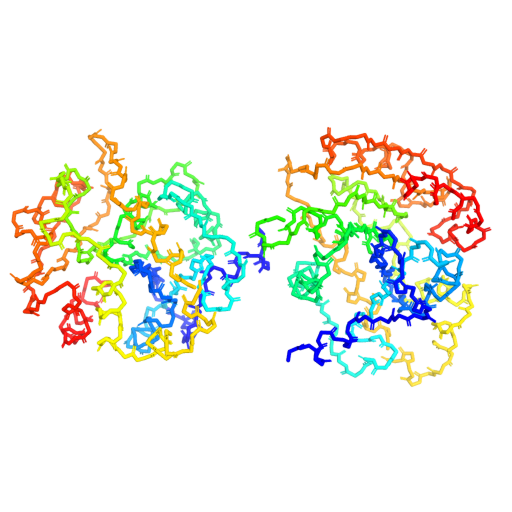3 180 TYR A CA 1
ATOM 1410 C C . TYR A 1 180 ? 3.062 44.448 31.355 1.00 18.95 180 TYR A C 1
ATOM 1411 O O . TYR A 1 180 ? 2.761 44.819 30.218 1.00 17.64 180 TYR A O 1
ATOM 1420 N N . ARG A 1 181 ? 2.171 44.303 32.336 1.00 18.43 181 ARG A N 1
ATOM 1421 C CA . ARG A 1 181 ? 0.801 44.778 32.188 1.00 18.45 181 ARG A CA 1
ATOM 1422 C C . ARG A 1 181 ? 0.393 45.626 33.383 1.00 19.29 181 ARG A C 1
ATOM 1423 O O . ARG A 1 181 ? 0.531 45.203 34.536 1.00 20.54 181 ARG A O 1
ATOM 1431 N N . HIS A 1 182 ? -0.123 46.815 33.094 1.00 20.11 182 HIS A N 1
ATOM 1432 C CA . HIS A 1 182 ? -0.609 47.735 34.112 1.00 16.61 182 HIS A CA 1
ATOM 1433 C C . HIS A 1 182 ? -1.867 47.195 34.788 1.00 21.24 182 HIS A C 1
ATOM 1434 O O . HIS A 1 182 ? -2.579 46.357 34.223 1.00 21.36 182 HIS A O 1
ATOM 1441 N N . GLU A 1 183 ? -2.136 47.680 35.998 1.00 17.93 183 GLU A N 1
ATOM 1442 C CA . GLU A 1 183 ? -3.374 47.369 36.678 1.00 21.06 183 GLU A CA 1
ATOM 1443 C C . GLU A 1 183 ? -4.403 48.409 36.258 1.00 22.95 183 GLU A C 1
ATOM 1444 O O . GLU A 1 183 ? -4.231 49.595 36.547 1.00 19.63 183 GLU A O 1
ATOM 1450 N N . PRO A 1 184 ? -5.461 47.970 35.551 1.00 22.03 184 PRO A N 1
ATOM 1451 C CA . PRO A 1 184 ? -6.475 48.879 35.018 1.00 23.80 184 PRO A CA 1
ATOM 1452 C C . PRO A 1 184 ? -7.128 49.723 36.100 1.00 21.51 184 PRO A C 1
ATOM 1453 O O . PRO A 1 184 ? -7.410 49.231 37.190 1.00 26.14 184 PRO A O 1
ATOM 1457 N N . GLY A 1 185 ? -7.317 51.002 35.800 1.00 28.97 185 GLY A N 1
ATOM 1458 C CA . GLY A 1 185 ? -8.022 51.908 36.698 1.00 28.26 185 GLY A CA 1
ATOM 1459 C C . GLY A 1 185 ? -7.151 52.730 37.627 1.00 29.86 185 GLY A C 1
ATOM 1460 O O . GLY A 1 185 ? -7.610 53.731 38.171 1.00 33.70 185 GLY A O 1
ATOM 1461 N N . ARG A 1 186 ? -5.897 52.320 37.812 1.00 28.28 186 ARG A N 1
ATOM 1462 C CA . ARG A 1 186 ? -5.016 52.972 38.785 1.00 20.42 186 ARG A CA 1
ATOM 1463 C C . ARG A 1 186 ? -4.489 54.310 38.281 1.00 20.36 186 ARG A C 1
ATOM 1464 O O . ARG A 1 186 ? -4.262 54.495 37.075 1.00 19.94 186 ARG A O 1
ATOM 1472 N N . ARG A 1 187 ? -4.316 55.245 39.216 1.00 16.17 187 ARG A N 1
ATOM 1473 C CA . ARG A 1 187 ? -3.781 56.574 38.926 1.00 15.11 187 ARG A CA 1
ATOM 1474 C C . ARG A 1 187 ? -2.868 57.012 40.058 1.00 13.12 187 ARG A C 1
ATOM 1475 O O . ARG A 1 187 ? -3.202 56.822 41.224 1.00 14.98 187 ARG A O 1
ATOM 1483 N N . VAL A 1 188 ? -1.722 57.596 39.707 1.00 13.86 188 VAL A N 1
ATOM 1484 C CA . VAL A 1 188 ? -0.860 58.282 40.669 1.00 8.95 188 VAL A CA 1
ATOM 1485 C C . VAL A 1 188 ? -1.504 59.624 41.061 1.00 14.30 188 VAL A C 1
ATOM 1486 O O . VAL A 1 188 ? -2.485 60.042 40.449 1.00 14.49 188 VAL A O 1
ATOM 1490 N N . ASP A 1 189 ? -0.959 60.295 42.074 1.00 15.49 189 ASP A N 1
ATOM 1491 C CA . ASP A 1 189 ? -1.528 61.575 42.522 1.00 18.96 189 ASP A CA 1
ATOM 1492 C C . ASP A 1 189 ? -0.686 62.796 42.151 1.00 15.94 189 ASP A C 1
ATOM 1493 O O . ASP A 1 189 ? -1.165 63.936 42.203 1.00 22.73 189 ASP A O 1
ATOM 1498 N N . CYS A 1 190 ? 0.563 62.548 41.772 1.00 15.25 190 CYS A N 1
ATOM 1499 C CA . CYS A 1 190 ? 1.523 63.602 41.482 1.00 13.88 190 CYS A CA 1
ATOM 1500 C C . CYS A 1 190 ? 1.407 64.020 40.027 1.00 12.15 190 CYS A C 1
ATOM 1501 O O . CYS A 1 190 ? 0.84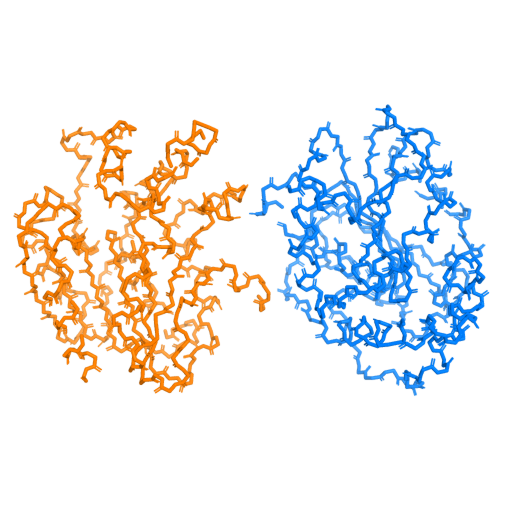8 63.267 39.214 1.00 14.91 190 CYS A O 1
ATOM 1504 N N . PRO A 1 191 ? 1.947 65.213 39.684 1.00 12.83 191 PRO A N 1
ATOM 1505 C CA . PRO A 1 191 ? 2.039 65.618 38.293 1.00 12.33 191 PRO A CA 1
ATOM 1506 C C . PRO A 1 191 ? 2.850 64.612 37.467 1.00 14.72 191 PRO A C 1
ATOM 1507 O O . PRO A 1 191 ? 3.794 63.993 37.977 1.00 13.40 191 PRO A O 1
ATOM 1511 N N . VAL A 1 192 ? 2.465 64.448 36.203 1.00 12.67 192 VAL A N 1
ATOM 1512 C CA . VAL A 1 192 ? 3.212 63.619 35.255 1.00 13.45 192 VAL A CA 1
ATOM 1513 C C . VAL A 1 192 ? 3.631 64.496 34.075 1.00 15.90 192 VAL A C 1
ATOM 1514 O O . VAL A 1 192 ? 2.788 65.118 33.434 1.00 19.51 192 VAL A O 1
ATOM 1518 N N . THR A 1 193 ? 4.936 64.573 33.817 1.00 13.01 193 THR A N 1
ATOM 1519 C CA . THR A 1 193 ? 5.449 65.287 32.642 1.00 11.93 193 THR A CA 1
ATOM 1520 C C . THR A 1 193 ? 6.019 64.227 31.720 1.00 12.00 193 THR A C 1
ATOM 1521 O O . THR A 1 193 ? 6.874 63.441 32.133 1.00 12.31 193 THR A O 1
ATOM 1525 N N . VAL A 1 194 ? 5.507 64.197 30.490 1.00 9.10 194 VAL A N 1
ATOM 1526 C CA . VAL A 1 194 ? 5.883 63.193 29.490 1.00 13.40 194 VAL A CA 1
ATOM 1527 C C . VAL A 1 194 ? 6.838 63.778 28.437 1.00 13.95 194 VAL A C 1
ATOM 1528 O O . VAL A 1 194 ? 6.577 64.833 27.885 1.00 12.13 194 VAL A O 1
ATOM 1532 N N . PHE A 1 195 ? 7.941 63.085 28.172 1.00 11.18 195 PHE A N 1
ATOM 1533 C CA . PHE A 1 195 ? 8.854 63.456 27.076 1.00 11.14 195 PHE A CA 1
ATOM 1534 C C . PHE A 1 195 ? 8.866 62.331 26.071 1.00 10.04 195 PHE A C 1
ATOM 1535 O O . PHE A 1 195 ? 9.019 61.161 26.455 1.00 13.10 195 PHE A O 1
ATOM 1543 N N . THR A 1 196 ? 8.697 62.671 24.796 1.00 12.25 196 THR A N 1
ATOM 1544 C CA . THR A 1 196 ? 8.763 61.660 23.720 1.00 13.13 196 THR A CA 1
ATOM 1545 C C . THR A 1 196 ? 9.415 62.186 22.455 1.00 11.50 196 THR A C 1
ATOM 1546 O O . THR A 1 196 ? 9.283 63.369 22.139 1.00 12.52 196 THR A O 1
ATOM 1550 N N . GLY A 1 197 ? 10.121 61.304 21.737 1.00 9.62 197 GLY A N 1
ATOM 1551 C CA . GLY A 1 197 ? 10.705 61.662 20.436 1.00 8.65 197 GLY A CA 1
ATOM 1552 C C . GLY A 1 197 ? 9.585 61.691 19.409 1.00 14.95 197 GLY A C 1
ATOM 1553 O O . GLY A 1 197 ? 8.611 60.969 19.553 1.00 22.07 197 GLY A O 1
ATOM 1554 N N . ASP A 1 198 ? 9.703 62.542 18.394 1.00 13.74 198 ASP A N 1
ATOM 1555 C CA . ASP A 1 198 ? 8.655 62.670 17.374 1.00 11.71 198 ASP A CA 1
ATOM 1556 C C . ASP A 1 198 ? 8.604 61.474 16.423 1.00 16.97 198 ASP A C 1
ATOM 1557 O O . ASP A 1 198 ? 7.573 61.226 15.793 1.00 17.64 198 ASP A O 1
ATOM 1562 N N . HIS A 1 199 ? 9.706 60.731 16.325 1.00 13.14 199 HIS A N 1
ATOM 1563 C CA . HIS A 1 199 ? 9.685 59.503 15.519 1.00 19.16 199 HIS A CA 1
ATOM 1564 C C . HIS A 1 199 ? 10.182 58.256 16.249 1.00 13.50 199 HIS A C 1
ATOM 1565 O O . HIS A 1 199 ? 10.912 57.445 15.699 1.00 17.82 199 HIS A O 1
ATOM 1572 N N . ASP A 1 200 ? 9.757 58.117 17.498 1.00 12.24 200 ASP A N 1
ATOM 1573 C CA . ASP A 1 200 ? 9.941 56.876 18.214 1.00 10.98 200 ASP A CA 1
ATOM 1574 C C . ASP A 1 200 ? 8.800 55.962 17.746 1.00 11.06 200 ASP A C 1
ATOM 1575 O O . ASP A 1 200 ? 7.639 56.238 18.040 1.00 13.76 200 ASP A O 1
ATOM 1580 N N . PRO A 1 201 ? 9.119 54.871 17.015 1.00 13.12 201 PRO A N 1
ATOM 1581 C CA . PRO A 1 201 ? 8.041 54.043 16.451 1.00 16.34 201 PRO A CA 1
ATOM 1582 C C . PRO A 1 201 ? 7.187 53.292 17.480 1.00 17.61 201 PRO A C 1
ATOM 1583 O O . PRO A 1 201 ? 6.127 52.756 17.127 1.00 16.44 201 PRO A O 1
ATOM 1587 N N . ARG A 1 202 ? 7.627 53.257 18.735 1.00 14.77 202 ARG A N 1
ATOM 1588 C CA . ARG A 1 202 ? 6.841 52.606 19.784 1.00 13.66 202 ARG A CA 1
ATOM 1589 C C . ARG A 1 202 ? 6.082 53.565 20.699 1.00 13.30 202 ARG A C 1
ATOM 1590 O O . ARG A 1 202 ? 5.475 53.135 21.685 1.00 15.04 202 ARG A O 1
ATOM 1598 N N . VAL A 1 203 ? 6.116 54.858 20.389 1.00 13.62 203 VAL A N 1
ATOM 1599 C CA . VAL A 1 203 ? 5.358 55.844 21.168 1.00 12.96 203 VAL A CA 1
ATOM 1600 C C . VAL A 1 203 ? 4.713 56.850 20.230 1.00 18.37 203 VAL A C 1
ATOM 1601 O O . VAL A 1 203 ? 5.393 57.705 19.681 1.00 14.03 203 VAL A O 1
ATOM 1605 N N . SER A 1 204 ? 3.402 56.738 20.038 1.00 16.54 204 SER A N 1
ATOM 1606 C CA . SER A 1 204 ? 2.678 57.744 19.281 1.00 10.84 204 SER A CA 1
ATOM 1607 C C . SER A 1 204 ? 2.369 58.916 20.201 1.00 16.65 204 SER A C 1
ATOM 1608 O O . SER A 1 204 ? 2.361 58.781 21.442 1.00 15.58 204 SER A O 1
ATOM 1611 N N . VAL A 1 205 ? 2.091 60.073 19.607 1.00 10.80 205 VAL A N 1
ATOM 1612 C CA . VAL A 1 205 ? 1.749 61.230 20.416 1.00 10.51 205 VAL A CA 1
ATOM 1613 C C . VAL A 1 205 ? 0.513 60.904 21.259 1.00 11.96 205 VAL A C 1
ATOM 1614 O O . VAL A 1 205 ? 0.456 61.249 22.436 1.00 12.36 205 VAL A O 1
ATOM 1618 N N . GLY A 1 206 ? -0.460 60.219 20.671 1.00 10.30 206 GLY A N 1
ATOM 1619 C CA . GLY A 1 206 ? -1.662 59.839 21.420 1.00 13.76 206 GLY A CA 1
ATOM 1620 C C . GLY A 1 206 ? -1.339 58.958 22.628 1.00 12.58 206 GLY A C 1
ATOM 1621 O O . GLY A 1 206 ? -1.880 59.154 23.731 1.00 12.94 206 GLY A O 1
ATOM 1622 N N . GLU A 1 207 ? -0.444 57.994 22.438 1.00 11.38 207 GLU A N 1
ATOM 1623 C CA . GLU A 1 207 ? -0.033 57.120 23.551 1.00 13.76 207 GLU A CA 1
ATOM 1624 C C . GLU A 1 207 ? 0.733 57.858 24.649 1.00 9.88 207 GLU A C 1
ATOM 1625 O O . GLU A 1 207 ? 0.687 57.460 25.799 1.00 13.57 207 GLU A O 1
ATOM 1631 N N . ALA A 1 208 ? 1.479 58.890 24.264 1.00 12.13 208 ALA A N 1
ATOM 1632 C CA . ALA A 1 208 ? 2.189 59.737 25.216 1.00 10.79 208 ALA A CA 1
ATOM 1633 C C . ALA A 1 208 ? 1.217 60.639 25.978 1.00 12.94 208 ALA A C 1
ATOM 1634 O O . ALA A 1 208 ? 1.307 60.740 27.197 1.00 12.82 208 ALA A O 1
ATOM 1636 N N . ARG A 1 209 ? 0.289 61.285 25.266 1.00 10.03 209 ARG A N 1
ATOM 1637 C CA . ARG A 1 209 ? -0.750 62.089 25.921 1.00 14.31 209 ARG A CA 1
ATOM 1638 C C . ARG A 1 209 ? -1.555 61.263 26.937 1.00 15.16 209 ARG A C 1
ATOM 1639 O O . ARG A 1 209 ? -1.929 61.770 28.000 1.00 10.97 209 ARG A O 1
ATOM 1647 N N . ALA A 1 210 ? -1.772 59.985 26.610 1.00 12.46 210 ALA A N 1
ATOM 1648 C CA . ALA A 1 210 ? -2.531 59.047 27.448 1.00 9.68 210 ALA A CA 1
ATOM 1649 C C . ALA A 1 210 ? -2.024 58.853 28.884 1.00 10.42 210 ALA A C 1
ATOM 1650 O O . ALA A 1 210 ? -2.740 58.299 29.730 1.00 14.03 210 ALA A O 1
ATOM 1652 N N . TRP A 1 211 ? -0.801 59.297 29.174 1.00 12.09 211 TRP A N 1
ATOM 1653 C CA . TRP A 1 211 ? -0.337 59.346 30.556 1.00 14.59 211 TRP A CA 1
ATOM 1654 C C . TRP A 1 211 ? -1.266 60.162 31.460 1.00 13.26 211 TRP A C 1
ATOM 1655 O O . TRP A 1 211 ? -1.269 59.982 32.681 1.00 15.12 211 TRP A O 1
ATOM 1666 N N . GLU A 1 212 ? -2.073 61.034 30.855 1.00 11.91 212 GLU A N 1
ATOM 1667 C CA . GLU A 1 212 ? -3.076 61.815 31.591 1.00 10.50 212 GLU A CA 1
ATOM 1668 C C . GLU A 1 212 ? -4.139 60.950 32.281 1.00 13.54 212 GLU A C 1
ATOM 1669 O O . GLU A 1 212 ? -4.735 61.363 33.279 1.00 14.86 212 GLU A O 1
ATOM 1675 N N . GLU A 1 213 ? -4.375 59.763 31.733 1.00 11.87 213 GLU A N 1
ATOM 1676 C CA . GLU A 1 213 ? -5.295 58.792 32.316 1.00 12.72 213 GLU A CA 1
ATOM 1677 C C . GLU A 1 213 ? -4.697 58.079 33.545 1.00 14.40 213 GLU A C 1
ATOM 1678 O O . GLU A 1 213 ? -5.370 57.277 34.201 1.00 15.05 213 GLU A O 1
ATOM 1684 N N . HIS A 1 214 ? -3.442 58.386 33.863 1.00 13.45 214 HIS A N 1
ATOM 1685 C CA . HIS A 1 214 ? -2.723 57.681 34.934 1.00 11.87 214 HIS A CA 1
ATOM 1686 C C . HIS A 1 214 ? -2.334 58.565 36.104 1.00 12.00 214 HIS A C 1
ATOM 1687 O O . HIS A 1 214 ? -1.555 58.162 36.976 1.00 12.05 214 HIS A O 1
ATOM 1694 N N . THR A 1 215 ? -2.888 59.774 36.121 1.00 14.41 215 THR A N 1
ATOM 1695 C CA . THR A 1 215 ? -2.707 60.682 37.244 1.00 10.18 215 THR A CA 1
ATOM 1696 C C . THR A 1 215 ? -4.002 61.424 37.530 1.00 14.67 215 THR A C 1
ATOM 1697 O O . THR A 1 215 ? -4.793 61.677 36.627 1.00 13.20 215 THR A O 1
ATOM 1701 N N . THR A 1 216 ? -4.219 61.747 38.800 1.00 15.01 216 THR A N 1
ATOM 1702 C CA . THR A 1 216 ? -5.298 62.651 39.191 1.00 17.84 216 THR A CA 1
ATOM 1703 C C . THR A 1 216 ? -4.847 64.117 39.094 1.00 16.75 216 THR A C 1
ATOM 1704 O O . THR A 1 216 ? -5.671 65.028 39.150 1.00 21.30 216 THR A O 1
ATOM 1708 N N . GLY A 1 217 ? -3.536 64.330 38.978 1.00 17.39 217 GLY A N 1
ATOM 1709 C CA . GLY A 1 217 ? -2.954 65.670 38.917 1.00 16.87 217 GLY A CA 1
ATOM 1710 C C . GLY A 1 217 ? -2.708 66.093 37.482 1.00 13.45 217 GLY A C 1
ATOM 1711 O O . GLY A 1 217 ? -3.187 65.434 36.555 1.00 19.38 217 GLY A O 1
ATOM 1712 N N . PRO A 1 218 ? -1.955 67.189 37.275 1.00 15.88 218 PRO A N 1
ATOM 1713 C CA . PRO A 1 218 ? -1.735 67.669 35.908 1.00 14.49 218 PRO A CA 1
ATOM 1714 C C . PRO A 1 218 ? -0.750 66.807 35.111 1.00 17.13 218 PRO A C 1
ATOM 1715 O O . PRO A 1 218 ? 0.289 66.406 35.628 1.00 14.86 218 PRO A O 1
ATOM 1719 N N . ALA A 1 219 ? -1.109 66.512 33.867 1.00 15.03 219 ALA A N 1
ATOM 1720 C CA . ALA A 1 219 ? -0.224 65.824 32.944 1.00 15.27 219 ALA A CA 1
ATOM 1721 C C . ALA A 1 219 ? 0.245 66.804 31.883 1.00 18.28 219 ALA A C 1
ATOM 1722 O O . ALA A 1 219 ? -0.518 67.663 31.442 1.00 21.59 219 ALA A O 1
ATOM 1724 N N . ASP A 1 220 ? 1.505 66.675 31.486 1.00 14.63 220 ASP A N 1
ATOM 1725 C CA . ASP A 1 220 ? 2.120 67.596 30.530 1.00 19.31 220 ASP A CA 1
ATOM 1726 C C . ASP A 1 220 ? 2.809 66.750 29.489 1.00 17.62 220 ASP A C 1
ATOM 1727 O O . ASP A 1 220 ? 3.312 65.669 29.808 1.00 21.00 220 ASP A O 1
ATOM 1732 N N . LEU A 1 221 ? 2.813 67.220 28.244 1.00 14.57 221 LEU A N 1
ATOM 1733 C CA . LEU A 1 221 ? 3.436 66.487 27.156 1.00 12.88 221 LEU A CA 1
ATOM 1734 C C . LEU A 1 221 ? 4.419 67.356 26.386 1.00 14.26 221 LEU A C 1
ATOM 1735 O O . LEU A 1 221 ? 4.066 68.432 25.920 1.00 11.66 221 LEU A O 1
ATOM 1740 N N . ARG A 1 222 ? 5.643 66.862 26.232 1.00 12.53 222 ARG A N 1
ATOM 1741 C CA . ARG A 1 222 ? 6.674 67.552 25.459 1.00 13.15 222 ARG A CA 1
ATOM 1742 C C . ARG A 1 222 ? 7.150 66.601 24.367 1.00 11.27 222 ARG A C 1
ATOM 1743 O O . ARG A 1 222 ? 7.704 65.542 24.655 1.00 12.61 222 ARG A O 1
ATOM 1751 N N . VAL A 1 223 ? 6.916 66.961 23.115 1.00 8.39 223 VAL A N 1
ATOM 1752 C CA . VAL A 1 223 ? 7.428 66.140 22.023 1.00 11.39 223 VAL A CA 1
ATOM 1753 C C . VAL A 1 223 ? 8.709 66.791 21.535 1.00 13.42 223 VAL A C 1
ATOM 1754 O O . VAL A 1 223 ? 8.716 67.970 21.196 1.00 12.39 223 VAL A O 1
ATOM 1758 N N . LEU A 1 224 ? 9.791 66.020 21.516 1.00 15.12 224 LEU A N 1
ATOM 1759 C CA . LEU A 1 224 ? 11.093 66.539 21.116 1.00 13.89 224 LEU A CA 1
ATOM 1760 C C . LEU A 1 224 ? 11.561 65.822 19.860 1.00 13.81 224 LEU A C 1
ATOM 1761 O O . LEU A 1 224 ? 11.168 64.688 19.624 1.00 16.05 224 LEU A O 1
ATOM 1766 N N . PRO A 1 225 ? 12.381 66.489 19.039 1.00 13.21 225 PRO A N 1
ATOM 1767 C CA . PRO A 1 225 ? 12.874 65.837 17.823 1.00 16.49 225 PRO A CA 1
ATOM 1768 C C . PRO A 1 225 ? 13.731 64.617 18.129 1.00 14.52 225 PRO A C 1
ATOM 1769 O O . PRO A 1 225 ? 14.574 64.674 19.020 1.00 15.32 225 PRO A O 1
ATOM 1773 N N . GLY A 1 226 ? 13.520 63.533 17.387 1.00 14.58 226 GLY A N 1
ATOM 1774 C CA . GLY A 1 226 ? 14.361 62.348 17.508 1.00 11.46 226 GLY A CA 1
ATOM 1775 C C . GLY A 1 226 ? 13.576 61.057 17.611 1.00 14.06 226 GLY A C 1
ATOM 1776 O O . GLY A 1 226 ? 12.344 61.058 17.613 1.00 15.06 226 GLY A O 1
ATOM 1777 N N . GLY A 1 227 ? 14.307 59.950 17.680 1.00 14.55 227 GLY A N 1
ATOM 1778 C CA . GLY A 1 227 ? 13.713 58.640 17.837 1.00 17.69 227 GLY A CA 1
ATOM 1779 C C . GLY A 1 227 ? 13.655 58.248 19.293 1.00 15.40 227 GLY A C 1
ATOM 1780 O O . GLY A 1 227 ? 13.475 59.097 20.162 1.00 14.93 227 GLY A O 1
ATOM 1781 N N . HIS A 1 228 ? 13.819 56.954 19.548 1.00 13.15 228 HIS A N 1
ATOM 1782 C CA . HIS A 1 228 ? 13.732 56.400 20.901 1.00 12.37 228 HIS A CA 1
ATOM 1783 C C . HIS A 1 228 ? 14.735 56.974 21.909 1.00 13.42 228 HIS A C 1
ATOM 1784 O O . HIS A 1 228 ? 14.445 57.048 23.099 1.00 13.71 228 HIS A O 1
ATOM 1791 N N . PHE A 1 229 ? 15.911 57.370 21.429 1.00 11.89 229 PHE A N 1
ATOM 1792 C CA . PHE A 1 229 ? 16.917 57.979 22.296 1.00 15.43 229 PHE A CA 1
ATOM 1793 C C . PHE A 1 229 ? 17.130 59.470 22.034 1.00 13.36 229 PHE A C 1
ATOM 1794 O O . PHE A 1 229 ? 18.242 59.995 22.161 1.00 12.08 229 PHE A O 1
ATOM 1802 N N . PHE A 1 230 ? 16.028 60.137 21.700 1.00 10.26 230 PHE A N 1
ATOM 1803 C CA . PHE A 1 230 ? 15.952 61.592 21.506 1.00 8.57 230 PHE A CA 1
ATOM 1804 C C . PHE A 1 230 ? 16.569 62.359 22.673 1.00 10.42 230 PHE A C 1
ATOM 1805 O O . PHE A 1 230 ? 17.103 63.452 22.485 1.00 11.53 230 PHE A O 1
ATOM 1813 N N . LEU A 1 231 ? 16.462 61.793 23.880 1.00 12.62 231 LEU A N 1
ATOM 1814 C CA . LEU A 1 231 ? 16.850 62.504 25.110 1.00 13.82 231 LEU A CA 1
ATOM 1815 C C . LEU A 1 231 ? 18.343 62.835 25.210 1.00 12.45 231 LEU A C 1
ATOM 1816 O O . LEU A 1 231 ? 18.713 63.751 25.943 1.00 14.50 231 LEU A O 1
ATOM 1821 N N . VAL A 1 232 ? 19.187 62.102 24.483 1.00 12.67 232 VAL A N 1
ATOM 1822 C CA . VAL A 1 232 ? 20.622 62.419 24.420 1.00 13.22 232 VAL A CA 1
ATOM 1823 C C . VAL A 1 232 ? 20.842 63.747 23.696 1.00 17.75 232 VAL A C 1
ATOM 1824 O O . VAL A 1 232 ? 21.347 64.701 24.289 1.00 17.24 232 VAL A O 1
ATOM 1828 N N . ASP A 1 233 ? 20.452 63.812 22.422 1.00 16.27 233 ASP A N 1
ATOM 1829 C CA . ASP A 1 233 ? 20.610 65.039 21.640 1.00 19.04 233 ASP A CA 1
ATOM 1830 C C . ASP A 1 233 ? 19.718 66.190 22.127 1.00 12.42 233 ASP A C 1
ATOM 1831 O O . ASP A 1 233 ? 20.073 67.347 21.964 1.00 14.30 233 ASP A O 1
ATOM 1836 N N . GLN A 1 234 ? 18.574 65.867 22.731 1.00 15.15 234 GLN A N 1
ATOM 1837 C CA . GLN A 1 234 ? 17.636 66.891 23.215 1.00 16.31 234 GLN A CA 1
ATOM 1838 C C . GLN A 1 234 ? 17.701 67.112 24.736 1.00 16.49 234 GLN A C 1
ATOM 1839 O O . GLN A 1 234 ? 16.729 67.559 25.352 1.00 21.19 234 GLN A O 1
ATOM 1845 N N . ALA A 1 235 ? 18.862 66.819 25.322 1.00 14.04 235 ALA A N 1
ATOM 1846 C CA . ALA A 1 235 ? 19.079 66.952 26.766 1.00 15.39 235 ALA A CA 1
ATOM 1847 C C . ALA A 1 235 ? 18.776 68.352 27.310 1.00 16.33 235 ALA A C 1
ATOM 1848 O O . ALA A 1 235 ? 18.103 68.476 28.330 1.00 22.58 235 ALA A O 1
ATOM 1850 N N . ALA A 1 236 ? 19.236 69.395 26.622 1.00 12.44 236 ALA A N 1
ATOM 1851 C CA . ALA A 1 236 ? 19.122 70.770 27.146 1.00 16.89 236 ALA A CA 1
ATOM 1852 C C . ALA A 1 236 ? 17.682 71.251 27.398 1.00 16.35 236 ALA A C 1
ATOM 1853 O O . ALA A 1 236 ? 17.382 71.696 28.504 1.00 19.38 236 ALA A O 1
ATOM 1855 N N . PRO A 1 237 ? 16.785 71.162 26.389 1.00 18.52 237 PRO A N 1
ATOM 1856 C CA . PRO A 1 237 ? 15.408 71.572 26.686 1.00 14.91 237 PRO A CA 1
ATOM 1857 C C . PRO A 1 237 ? 14.714 70.675 27.723 1.00 15.14 237 PRO A C 1
ATOM 1858 O O . PRO A 1 237 ? 13.849 71.143 28.466 1.00 15.51 237 PRO A O 1
ATOM 1870 N N . ILE A 1 239 ? 16.222 69.234 30.341 1.00 14.46 239 ILE A N 1
ATOM 1871 C CA . ILE A 1 239 ? 16.794 69.708 31.593 1.00 18.39 239 ILE A CA 1
ATOM 1872 C C . ILE A 1 239 ? 16.136 71.020 31.991 1.00 18.70 239 ILE A C 1
ATOM 1873 O O . ILE A 1 239 ? 15.783 71.204 33.154 1.00 19.25 239 ILE A O 1
ATOM 1878 N N . ALA A 1 240 ? 15.940 71.911 31.017 1.00 17.04 240 ALA A N 1
ATOM 1879 C CA . ALA A 1 240 ? 15.258 73.176 31.263 1.00 17.92 240 ALA A CA 1
ATOM 1880 C C . ALA A 1 240 ? 13.824 72.958 31.749 1.00 19.21 240 ALA A C 1
ATOM 1881 O O . ALA A 1 240 ? 13.390 73.607 32.700 1.00 18.22 240 ALA A O 1
ATOM 1883 N N . THR A 1 241 ? 13.098 72.036 31.110 1.00 16.54 241 THR A N 1
ATOM 1884 C CA . THR A 1 241 ? 11.713 71.741 31.501 1.00 17.31 241 THR A CA 1
ATOM 1885 C C . THR A 1 241 ? 11.656 71.138 32.905 1.00 16.05 241 THR A C 1
ATOM 1886 O O . THR A 1 241 ? 10.857 71.579 33.741 1.00 17.31 241 THR A O 1
ATOM 1898 N N . THR A 1 243 ? 13.913 71.338 35.351 1.00 18.90 243 THR A N 1
ATOM 1899 C CA . THR A 1 243 ? 14.297 72.380 36.304 1.00 18.62 243 THR A CA 1
ATOM 1900 C C . THR A 1 243 ? 13.111 73.277 36.644 1.00 20.61 243 THR A C 1
ATOM 1901 O O . THR A 1 243 ? 12.891 73.605 37.811 1.00 20.73 243 THR A O 1
ATOM 1905 N N . GLU A 1 244 ? 12.347 73.652 35.621 1.00 22.87 244 GLU A N 1
ATOM 1906 C CA . GLU A 1 244 ? 11.162 74.491 35.779 1.00 28.92 244 GLU A CA 1
ATOM 1907 C C . GLU A 1 244 ? 10.085 73.768 36.582 1.00 29.79 244 GLU A C 1
ATOM 1908 O O . GLU A 1 244 ? 9.483 74.352 37.486 1.00 24.01 244 GLU A O 1
ATOM 1914 N N . LYS A 1 245 ? 9.860 72.497 36.256 1.00 21.09 245 LYS A N 1
ATOM 1915 C CA . LYS A 1 245 ? 8.873 71.683 36.956 1.00 23.36 245 LYS A CA 1
ATOM 1916 C C . LYS A 1 245 ? 9.263 71.426 38.407 1.00 23.36 245 LYS A C 1
ATOM 1917 O O . LYS A 1 245 ? 8.408 71.431 39.284 1.00 23.72 245 LYS A O 1
ATOM 1923 N N . LEU A 1 246 ? 10.552 71.225 38.657 1.00 20.90 246 LEU A N 1
ATOM 1924 C CA . LEU A 1 246 ? 11.025 70.956 40.010 1.00 17.75 246 LEU A CA 1
ATOM 1925 C C . LEU A 1 246 ? 11.337 72.215 40.823 1.00 28.89 246 LEU A C 1
ATOM 1926 O O . LEU A 1 246 ? 11.816 72.122 41.957 1.00 31.73 246 LEU A O 1
ATOM 1931 N N . ALA A 1 247 ? 11.054 73.383 40.242 1.00 28.97 247 ALA A N 1
ATOM 1932 C CA . ALA A 1 247 ? 11.211 74.676 40.923 1.00 29.64 247 ALA A CA 1
ATOM 1933 C C . ALA A 1 247 ? 9.876 75.191 41.454 1.00 34.11 247 ALA A C 1
ATOM 1934 O O . ALA A 1 247 ? 8.811 74.751 41.021 1.00 32.43 247 ALA A O 1
ATOM 1936 N N . HIS B 1 2 ? -1.239 42.044 41.350 1.00 46.96 2 HIS B N 1
ATOM 1937 C CA . HIS B 1 2 ? -0.302 41.417 40.375 1.00 44.93 2 HIS B CA 1
ATOM 1938 C C . HIS B 1 2 ? 0.780 40.562 41.045 1.00 43.66 2 HIS B C 1
ATOM 1939 O O . HIS B 1 2 ? 1.095 40.752 42.224 1.00 41.60 2 HIS B O 1
ATOM 1946 N N . ARG B 1 3 ? 1.340 39.634 40.266 1.00 39.78 3 ARG B N 1
ATOM 1947 C CA . ARG B 1 3 ? 2.207 38.543 40.752 1.00 39.01 3 ARG B CA 1
ATOM 1948 C C . ARG B 1 3 ? 3.273 38.886 41.817 1.00 37.30 3 ARG B C 1
ATOM 1949 O O . ARG B 1 3 ? 3.211 38.354 42.934 1.00 31.95 3 ARG B O 1
ATOM 1957 N N . PRO B 1 4 ? 4.253 39.760 41.483 1.00 34.47 4 PRO B N 1
ATOM 1958 C CA . PRO B 1 4 ? 5.313 40.061 42.457 1.00 30.85 4 PRO B CA 1
ATOM 1959 C C . PRO B 1 4 ? 4.805 40.673 43.769 1.00 25.11 4 PRO B C 1
ATOM 1960 O O . PRO B 1 4 ? 5.295 40.297 44.838 1.00 26.81 4 PRO B O 1
ATOM 1964 N N . GLU B 1 5 ? 3.833 41.585 43.684 1.00 20.56 5 GLU B N 1
ATOM 1965 C CA . GLU B 1 5 ? 3.192 42.156 44.873 1.00 24.12 5 GLU B CA 1
ATOM 1966 C C . GLU B 1 5 ? 2.348 41.136 45.648 1.00 23.07 5 GLU B C 1
ATOM 1967 O O . GLU B 1 5 ? 2.388 41.102 46.874 1.00 25.43 5 GLU B O 1
ATOM 1973 N N . ALA B 1 6 ? 1.584 40.313 44.933 1.00 21.65 6 ALA B N 1
ATOM 1974 C CA . ALA B 1 6 ? 0.773 39.281 45.574 1.00 19.24 6 ALA B CA 1
ATOM 1975 C C . ALA B 1 6 ? 1.617 38.373 46.460 1.00 25.15 6 ALA B C 1
ATOM 1976 O O . ALA B 1 6 ? 1.238 38.100 47.593 1.00 26.26 6 ALA B O 1
ATOM 1978 N N . GLU B 1 7 ? 2.768 37.929 45.949 1.00 28.36 7 GLU B N 1
ATOM 1979 C CA . GLU B 1 7 ? 3.656 37.002 46.673 1.00 28.79 7 GLU B CA 1
ATOM 1980 C C . GLU B 1 7 ? 4.253 37.544 47.984 1.00 26.70 7 GLU B C 1
ATOM 1981 O O . GLU B 1 7 ? 4.858 36.798 48.754 1.00 29.71 7 GLU B O 1
ATOM 1987 N N . LYS B 1 8 ? 4.083 38.841 48.227 1.00 23.47 8 LYS B N 1
ATOM 1988 C CA . LYS B 1 8 ? 4.430 39.457 49.509 1.00 19.76 8 LYS B CA 1
ATOM 1989 C C . LYS B 1 8 ? 3.462 39.018 50.620 1.00 20.20 8 LYS B C 1
ATOM 1990 O O . LYS B 1 8 ? 3.811 39.048 51.795 1.00 23.49 8 LYS B O 1
ATOM 1996 N N . TRP B 1 9 ? 2.250 38.620 50.235 1.00 18.06 9 TRP B N 1
ATOM 1997 C CA . TRP B 1 9 ? 1.201 38.262 51.171 1.00 16.19 9 TRP B CA 1
ATOM 1998 C C . TRP B 1 9 ? 1.230 36.793 51.586 1.00 19.95 9 TRP B C 1
ATOM 1999 O O . TRP B 1 9 ? 0.540 36.423 52.526 1.00 18.39 9 TRP B O 1
ATOM 2010 N N . LEU B 1 10 ? 1.994 35.957 50.883 1.00 20.23 10 LEU B N 1
ATOM 2011 C CA . LEU B 1 10 ? 2.003 34.515 51.187 1.00 21.15 10 LEU B CA 1
ATOM 2012 C C . LEU B 1 10 ? 3.402 33.958 51.387 1.00 23.53 10 LEU B C 1
ATOM 2013 O O . LEU B 1 10 ? 4.331 34.319 50.661 1.00 23.79 10 LEU B O 1
ATOM 2018 N N . ARG B 1 11 ? 3.541 33.085 52.383 1.00 20.69 11 ARG B N 1
ATOM 2019 C CA . ARG B 1 11 ? 4.776 32.335 52.596 1.00 20.53 11 ARG B CA 1
ATOM 2020 C C . ARG B 1 11 ? 4.507 30.842 52.501 1.00 21.91 11 ARG B C 1
ATOM 2021 O O . ARG B 1 11 ? 3.604 30.328 53.162 1.00 18.76 11 ARG B O 1
ATOM 2029 N N . ARG B 1 12 ? 5.280 30.174 51.646 1.00 19.20 12 ARG B N 1
ATOM 2030 C CA . ARG B 1 12 ? 5.224 28.728 51.466 1.00 22.56 12 ARG B CA 1
ATOM 2031 C C . ARG B 1 12 ? 6.484 28.124 52.066 1.00 21.79 12 ARG B C 1
ATOM 2032 O O . ARG B 1 12 ? 7.529 28.100 51.422 1.00 26.41 12 ARG B O 1
ATOM 2040 N N . PHE B 1 13 ? 6.380 27.639 53.300 1.00 18.77 13 PHE B N 1
ATOM 2041 C CA . PHE B 1 13 ? 7.532 27.130 54.030 1.00 20.37 13 PHE B CA 1
ATOM 2042 C C . PHE B 1 13 ? 7.969 25.728 53.608 1.00 24.69 13 PHE B C 1
ATOM 2043 O O . PHE B 1 13 ? 9.127 25.344 53.808 1.00 25.56 13 PHE B O 1
ATOM 2051 N N . GLU B 1 14 ? 7.036 24.970 53.038 1.00 19.93 14 GLU B N 1
ATOM 2052 C CA . GLU B 1 14 ? 7.320 23.633 52.560 1.00 23.63 14 GLU B CA 1
ATOM 2053 C C . GLU B 1 14 ? 6.545 23.416 51.268 1.00 24.12 14 GLU B C 1
ATOM 2054 O O . GLU B 1 14 ? 5.326 23.280 51.281 1.00 27.98 14 GLU B O 1
ATOM 2060 N N . ARG B 1 15 ? 7.259 23.410 50.149 1.00 28.64 15 ARG B N 1
ATOM 2061 C CA . ARG B 1 15 ? 6.629 23.204 48.856 1.00 27.64 15 ARG B CA 1
ATOM 2062 C C . ARG B 1 15 ? 6.035 21.793 48.807 1.00 25.51 15 ARG B C 1
ATOM 2063 O O . ARG B 1 15 ? 6.714 20.811 49.086 1.00 20.05 15 ARG B O 1
ATOM 2071 N N . ALA B 1 16 ? 4.748 21.716 48.504 1.00 23.75 16 ALA B N 1
ATOM 2072 C CA . ALA B 1 16 ? 4.084 20.440 48.365 1.00 20.58 16 ALA B CA 1
ATOM 2073 C C . ALA B 1 16 ? 3.416 20.399 46.992 1.00 20.24 16 ALA B C 1
ATOM 2074 O O . ALA B 1 16 ? 2.194 20.532 46.880 1.00 23.16 16 ALA B O 1
ATOM 2076 N N . PRO B 1 17 ? 4.214 20.184 45.931 1.00 23.41 17 PRO B N 1
ATOM 2077 C CA . PRO B 1 17 ? 3.697 20.321 44.562 1.00 24.60 17 PRO B CA 1
ATOM 2078 C C . PRO B 1 17 ? 2.578 19.343 44.232 1.00 20.69 17 PRO B C 1
ATOM 2079 O O . PRO B 1 17 ? 1.817 19.584 43.295 1.00 23.92 17 PRO B O 1
ATOM 2083 N N . ASP B 1 18 ? 2.480 18.255 44.993 1.00 18.12 18 ASP B N 1
ATOM 2084 C CA . ASP B 1 18 ? 1.439 17.258 44.768 1.00 17.10 18 ASP B CA 1
ATOM 2085 C C . ASP B 1 18 ? 0.341 17.287 45.841 1.00 15.68 18 ASP B C 1
ATOM 2086 O O . ASP B 1 18 ? -0.359 16.292 46.048 1.00 13.27 18 ASP B O 1
ATOM 2091 N N . ALA B 1 19 ? 0.190 18.421 46.520 1.00 17.32 19 ALA B N 1
ATOM 2092 C CA . ALA B 1 19 ? -0.827 18.543 47.561 1.00 16.95 19 ALA B CA 1
ATOM 2093 C C . ALA B 1 19 ? -2.249 18.386 47.003 1.00 12.71 19 ALA B C 1
ATOM 2094 O O . ALA B 1 19 ? -2.558 18.867 45.902 1.00 13.74 19 ALA B O 1
ATOM 2096 N N . ARG B 1 20 ? -3.096 17.711 47.780 1.00 10.34 20 ARG B N 1
ATOM 2097 C CA . ARG B 1 20 ? -4.528 17.553 47.491 1.00 14.62 20 ARG B CA 1
ATOM 2098 C C . ARG B 1 20 ? -5.301 18.857 47.679 1.00 12.75 20 ARG B C 1
ATOM 2099 O O . ARG B 1 20 ? -6.345 19.062 47.065 1.00 16.88 20 ARG B O 1
ATOM 2107 N N . ALA B 1 21 ? -4.824 19.693 48.593 1.00 12.21 21 ALA B N 1
ATOM 2108 C CA . ALA B 1 21 ? -5.477 20.962 48.922 1.00 15.27 21 ALA B CA 1
ATOM 2109 C C . ALA B 1 21 ? -4.424 21.928 49.388 1.00 14.81 21 ALA B C 1
ATOM 2110 O O . ALA B 1 21 ? -3.362 21.516 49.865 1.00 16.72 21 ALA B O 1
ATOM 2112 N N . ARG B 1 22 ? -4.720 23.214 49.244 1.00 11.10 22 ARG B N 1
ATOM 2113 C CA . ARG B 1 22 ? -3.917 24.242 49.878 1.00 11.03 22 ARG B CA 1
ATOM 2114 C C . ARG B 1 22 ? -4.728 24.834 51.005 1.00 16.11 22 ARG B C 1
ATOM 2115 O O . ARG B 1 22 ? -5.953 25.008 50.900 1.00 14.31 22 ARG B O 1
ATOM 2123 N N . LEU B 1 23 ? -4.035 25.125 52.096 1.00 16.75 23 LEU B N 1
ATOM 2124 C CA . LEU B 1 23 ? -4.673 25.650 53.286 1.00 8.86 23 LEU B CA 1
ATOM 2125 C C . LEU B 1 23 ? -4.120 27.033 53.539 1.00 13.28 23 LEU B C 1
ATOM 2126 O O . LEU B 1 23 ? -2.941 27.186 53.869 1.00 15.26 23 LEU B O 1
ATOM 2131 N N . VAL B 1 24 ? -4.972 28.041 53.361 1.00 13.36 24 VAL B N 1
ATOM 2132 C CA . VAL B 1 24 ? -4.575 29.425 53.639 1.00 12.87 24 VAL B CA 1
ATOM 2133 C C . VAL B 1 24 ? -4.654 29.643 55.148 1.00 13.86 24 VAL B C 1
ATOM 2134 O O . VAL B 1 24 ? -5.716 29.461 55.743 1.00 15.23 24 VAL B O 1
ATOM 2138 N N . CYS B 1 25 ? -3.532 30.029 55.757 1.00 13.22 25 CYS B N 1
ATOM 2139 C CA . CYS B 1 25 ? -3.452 30.181 57.208 1.00 12.42 25 CYS B CA 1
ATOM 2140 C C . CYS B 1 25 ? -3.307 31.641 57.622 1.00 13.94 25 CYS B C 1
ATOM 2141 O O . CYS B 1 25 ? -2.377 32.329 57.211 1.00 12.71 25 CYS B O 1
ATOM 2144 N N . LEU B 1 26 ? -4.260 32.102 58.420 1.00 10.11 26 LEU B N 1
ATOM 2145 C CA . LEU B 1 26 ? -4.390 33.516 58.748 1.00 10.02 26 LEU B CA 1
ATOM 2146 C C . LEU B 1 26 ? -4.117 33.715 60.227 1.00 13.23 26 LEU B C 1
ATOM 2147 O O . LEU B 1 26 ? -4.850 33.194 61.062 1.00 12.81 26 LEU B O 1
ATOM 2152 N N . PRO B 1 27 ? -3.026 34.431 60.560 1.00 12.29 27 PRO B N 1
ATOM 2153 C CA . PRO B 1 27 ? -2.664 34.678 61.947 1.00 13.65 27 PRO B CA 1
ATOM 2154 C C . PRO B 1 27 ? -3.577 35.641 62.711 1.00 16.49 27 PRO B C 1
ATOM 2155 O O . PRO B 1 27 ? -4.300 36.450 62.125 1.00 14.17 27 PRO B O 1
ATOM 2159 N N . HIS B 1 28 ? -3.495 35.536 64.029 1.00 10.18 28 HIS B N 1
ATOM 2160 C CA . HIS B 1 28 ? -4.045 36.495 64.973 1.00 12.94 28 HIS B CA 1
ATOM 2161 C C . HIS B 1 28 ? -3.391 37.875 64.881 1.00 11.27 28 HIS B C 1
ATOM 2162 O O . HIS B 1 28 ? -2.335 38.044 64.263 1.00 13.32 28 HIS B O 1
ATOM 2169 N N . ALA B 1 29 ? -4.010 38.856 65.537 1.00 13.55 29 ALA B N 1
ATOM 2170 C CA . ALA B 1 29 ? -3.396 40.166 65.759 1.00 14.53 29 ALA B CA 1
ATOM 2171 C C . ALA B 1 29 ? -2.025 39.995 66.391 1.00 16.39 29 ALA B C 1
ATOM 2172 O O . ALA B 1 29 ? -1.870 39.281 67.393 1.00 15.36 29 ALA B O 1
ATOM 2174 N N . GLY B 1 30 ? -1.026 40.637 65.794 1.00 17.19 30 GLY B N 1
ATOM 2175 C CA . GLY B 1 30 ? 0.350 40.515 66.260 1.00 19.28 30 GLY B CA 1
ATOM 2176 C C . GLY B 1 30 ? 1.088 39.310 65.723 1.00 26.86 30 GLY B C 1
ATOM 2177 O O . GLY B 1 30 ? 2.300 39.188 65.922 1.00 31.69 30 GLY B O 1
ATOM 2178 N N . GLY B 1 31 ? 0.366 38.412 65.049 1.00 24.11 31 GLY B N 1
ATOM 2179 C CA . GLY B 1 31 ? 0.960 37.190 64.515 1.00 20.10 31 GLY B CA 1
ATOM 2180 C C . GLY B 1 31 ? 1.425 37.364 63.084 1.00 15.44 31 GLY B C 1
ATOM 2181 O O . GLY B 1 31 ? 0.838 38.117 62.334 1.00 15.89 31 GLY B O 1
ATOM 2182 N N . SER B 1 32 ? 2.489 36.669 62.710 1.00 13.79 32 SER B N 1
ATOM 2183 C CA . SER B 1 32 ? 3.007 36.759 61.358 1.00 16.26 32 SER B CA 1
ATOM 2184 C C . SER B 1 32 ? 2.976 35.390 60.693 1.00 13.94 32 SER B C 1
ATOM 2185 O O . SER B 1 32 ? 2.655 34.379 61.338 1.00 15.48 32 SER B O 1
ATOM 2188 N N . ALA B 1 33 ? 3.302 35.350 59.405 1.00 10.77 33 ALA B N 1
ATOM 2189 C CA . ALA B 1 33 ? 3.273 34.097 58.649 1.00 12.80 33 ALA B CA 1
ATOM 2190 C C . ALA B 1 33 ? 4.061 32.967 59.327 1.00 11.98 33 ALA B C 1
ATOM 2191 O O . ALA B 1 33 ? 3.610 31.815 59.344 1.00 15.11 33 ALA B O 1
ATOM 2193 N N . SER B 1 34 ? 5.209 33.316 59.907 1.00 13.49 34 SER B N 1
ATOM 2194 C CA . SER B 1 34 ? 6.115 32.371 60.573 1.00 15.31 34 SER B CA 1
ATOM 2195 C C . SER B 1 34 ? 5.458 31.521 61.668 1.00 15.33 34 SER B C 1
ATOM 2196 O O . SER B 1 34 ? 5.944 30.442 61.992 1.00 13.91 34 SER B O 1
ATOM 2199 N N . PHE B 1 35 ? 4.372 32.024 62.249 1.00 10.38 35 PHE B N 1
ATOM 2200 C CA . PHE B 1 35 ? 3.618 31.268 63.232 1.00 14.30 35 PHE B CA 1
ATOM 2201 C C . PHE B 1 35 ? 3.228 29.883 62.694 1.00 15.24 35 PHE B C 1
ATOM 2202 O O . PHE B 1 35 ? 3.144 28.926 63.453 1.00 14.05 35 PHE B O 1
ATOM 2210 N N . PHE B 1 36 ? 3.018 29.794 61.382 1.00 13.52 36 PHE B N 1
ATOM 2211 C CA . PHE B 1 36 ? 2.539 28.555 60.758 1.00 12.99 36 PHE B CA 1
ATOM 2212 C C . PHE B 1 36 ? 3.642 27.700 60.130 1.00 13.68 36 PHE B C 1
ATOM 2213 O O . PHE B 1 36 ? 3.351 26.770 59.385 1.00 16.25 36 PHE B O 1
ATOM 2221 N N . PHE B 1 37 ? 4.904 28.005 60.435 1.00 17.96 37 PHE B N 1
ATOM 2222 C CA . PHE B 1 37 ? 6.009 27.178 59.946 1.00 15.10 37 PHE B CA 1
ATOM 2223 C C . PHE B 1 37 ? 5.852 25.716 60.392 1.00 15.38 37 PHE B C 1
ATOM 2224 O O . PHE B 1 37 ? 5.948 24.823 59.549 1.00 12.23 37 PHE B O 1
ATOM 2232 N N . PRO B 1 38 ? 5.596 25.470 61.701 1.00 16.83 38 PRO B N 1
ATOM 2233 C CA . PRO B 1 38 ? 5.408 24.076 62.138 1.00 20.92 38 PRO B CA 1
ATOM 2234 C C . PRO B 1 38 ? 4.247 23.386 61.427 1.00 23.25 38 PRO B C 1
ATOM 2235 O O . PRO B 1 38 ? 4.360 22.213 61.069 1.00 19.14 38 PRO B O 1
ATOM 2239 N N . LEU B 1 39 ? 3.149 24.116 61.210 1.00 20.12 39 LEU B N 1
ATOM 2240 C CA . LEU B 1 39 ? 1.977 23.552 60.548 1.00 16.64 39 LEU B CA 1
ATOM 2241 C C . LEU B 1 39 ? 2.282 23.156 59.100 1.00 13.34 39 LEU B C 1
ATOM 2242 O O . LEU B 1 39 ? 1.863 22.092 58.643 1.00 16.84 39 LEU B O 1
ATOM 2247 N N . ALA B 1 40 ? 3.023 24.006 58.391 1.00 17.69 40 ALA B N 1
ATOM 2248 C CA . ALA B 1 40 ? 3.433 23.707 57.015 1.00 14.95 40 ALA B CA 1
ATOM 2249 C C . ALA B 1 40 ? 4.209 22.394 56.935 1.00 16.94 40 ALA B C 1
ATOM 2250 O O . ALA B 1 40 ? 3.989 21.580 56.036 1.00 15.97 40 ALA B O 1
ATOM 2252 N N . LYS B 1 41 ? 5.111 22.188 57.886 1.00 17.86 41 LYS B N 1
ATOM 2253 C CA . LYS B 1 41 ? 5.928 20.979 57.915 1.00 18.38 41 LYS B CA 1
ATOM 2254 C C . LYS B 1 41 ? 5.077 19.763 58.261 1.00 19.30 41 LYS B C 1
ATOM 2255 O O . LYS B 1 41 ? 5.264 18.693 57.694 1.00 18.50 41 LYS B O 1
ATOM 2261 N N . ALA B 1 42 ? 4.119 19.952 59.166 1.00 19.56 42 ALA B N 1
ATOM 2262 C CA . ALA B 1 42 ? 3.227 18.873 59.606 1.00 15.92 42 ALA B CA 1
ATOM 2263 C C . ALA B 1 42 ? 2.241 18.400 58.531 1.00 16.15 42 ALA B C 1
ATOM 2264 O O . ALA B 1 42 ? 1.955 17.204 58.437 1.00 14.47 42 ALA B O 1
ATOM 2266 N N . LEU B 1 43 ? 1.724 19.332 57.729 1.00 12.75 43 LEU B N 1
ATOM 2267 C CA . LEU B 1 43 ? 0.680 19.002 56.755 1.00 14.11 43 LEU B CA 1
ATOM 2268 C C . LEU B 1 43 ? 1.181 18.530 55.379 1.00 13.99 43 LEU B C 1
ATOM 2269 O O . LEU B 1 43 ? 0.452 17.864 54.644 1.00 13.92 43 LEU B O 1
ATOM 2274 N N . ALA B 1 44 ? 2.407 18.897 55.024 1.00 15.31 44 ALA B N 1
ATOM 2275 C CA . ALA B 1 44 ? 3.008 18.427 53.779 1.00 17.14 44 ALA B CA 1
ATOM 2276 C C . ALA B 1 44 ? 3.333 16.943 53.928 1.00 16.22 44 ALA B C 1
ATOM 2277 O O . ALA B 1 44 ? 3.558 16.487 55.047 1.00 16.23 44 ALA B O 1
ATOM 2279 N N . PRO B 1 45 ? 3.358 16.183 52.809 1.00 18.28 45 PRO B N 1
ATOM 2280 C CA . PRO B 1 45 ? 3.166 16.641 51.425 1.00 16.51 45 PRO B CA 1
ATOM 2281 C C . PRO B 1 45 ? 1.717 16.707 50.926 1.00 17.83 45 PRO B C 1
ATOM 2282 O O . PRO B 1 45 ? 1.488 17.204 49.823 1.00 17.83 45 PRO B O 1
ATOM 2286 N N . ALA B 1 46 ? 0.758 16.206 51.705 1.00 15.27 46 ALA B N 1
ATOM 2287 C CA . ALA B 1 46 ? -0.625 16.100 51.225 1.00 15.66 46 ALA B CA 1
ATOM 2288 C C . ALA B 1 46 ? -1.396 17.424 51.188 1.00 14.75 46 ALA B C 1
ATOM 2289 O O . ALA B 1 46 ? -2.354 17.558 50.430 1.00 12.18 46 ALA B O 1
ATOM 2291 N N . VAL B 1 47 ? -0.999 18.377 52.030 1.00 12.02 47 VAL B N 1
ATOM 2292 C CA . VAL B 1 47 ? -1.636 19.691 52.074 1.00 12.89 47 VAL B CA 1
ATOM 2293 C C . VAL B 1 47 ? -0.550 20.755 52.091 1.00 14.06 47 VAL B C 1
ATOM 2294 O O . VAL B 1 47 ? 0.401 20.661 52.858 1.00 15.28 47 VAL B O 1
ATOM 2298 N N . GLU B 1 48 ? -0.682 21.745 51.219 1.00 12.30 48 GLU B N 1
ATOM 2299 C CA . GLU B 1 48 ? 0.278 22.824 51.174 1.00 12.79 48 GLU B CA 1
ATOM 2300 C C . GLU B 1 48 ? -0.222 24.040 51.955 1.00 13.18 48 GLU B C 1
ATOM 2301 O O . GLU B 1 48 ? -1.256 24.621 51.634 1.00 14.83 48 GLU B O 1
ATOM 2307 N N . VAL B 1 49 ? 0.542 24.432 52.966 1.00 12.10 49 VAL B N 1
ATOM 2308 C CA . VAL B 1 49 ? 0.206 25.611 53.760 1.00 12.99 49 VAL B CA 1
ATOM 2309 C C . VAL B 1 49 ? 0.633 26.876 53.025 1.00 11.72 49 VAL B C 1
ATOM 2310 O O . VAL B 1 49 ? 1.773 26.984 52.569 1.00 15.62 49 VAL B O 1
ATOM 2314 N N . LEU B 1 50 ? -0.306 27.810 52.890 1.00 12.06 50 LEU B N 1
ATOM 2315 C CA . LEU B 1 50 ? -0.005 29.161 52.439 1.00 13.22 50 LEU B CA 1
ATOM 2316 C C . LEU B 1 50 ? -0.212 30.091 53.638 1.00 13.71 50 LEU B C 1
ATOM 2317 O O . LEU B 1 50 ? -1.345 30.401 54.027 1.00 17.63 50 LEU B O 1
ATOM 2322 N N . ALA B 1 51 ? 0.891 30.506 54.242 1.00 12.34 51 ALA B N 1
ATOM 2323 C CA . ALA B 1 51 ? 0.828 31.294 55.469 1.00 12.16 51 ALA B CA 1
ATOM 2324 C C . ALA B 1 51 ? 0.767 32.772 55.116 1.00 12.37 51 ALA B C 1
ATOM 2325 O O . ALA B 1 51 ? 1.612 33.266 54.361 1.00 14.72 51 ALA B O 1
ATOM 2327 N N . VAL B 1 52 ? -0.229 33.474 55.664 1.00 14.47 52 VAL B N 1
ATOM 2328 C CA . VAL B 1 52 ? -0.499 34.862 55.263 1.00 12.17 52 VAL B CA 1
ATOM 2329 C C . VAL B 1 52 ? 0.318 35.863 56.071 1.00 12.09 52 VAL B C 1
ATOM 2330 O O . VAL B 1 52 ? 0.342 35.797 57.299 1.00 12.20 52 VAL B O 1
ATOM 2334 N N . GLN B 1 53 ? 1.000 36.754 55.353 1.00 14.57 53 GLN B N 1
ATOM 2335 C CA . GLN B 1 53 ? 1.786 37.837 55.947 1.00 14.07 53 GLN B CA 1
ATOM 2336 C C . GLN B 1 53 ? 1.076 39.181 55.738 1.00 13.56 53 GLN B C 1
ATOM 2337 O O . GLN B 1 53 ? 1.145 39.753 54.649 1.00 15.40 53 GLN B O 1
ATOM 2343 N N . TYR B 1 54 ? 0.397 39.675 56.772 1.00 15.70 54 TYR B N 1
ATOM 2344 C CA . TYR B 1 54 ? -0.265 40.976 56.695 1.00 12.45 54 TYR B CA 1
ATOM 2345 C C . TYR B 1 54 ? 0.778 42.098 56.595 1.00 17.24 54 TYR B C 1
ATOM 2346 O O . TYR B 1 54 ? 1.889 41.950 57.111 1.00 15.26 54 TYR B O 1
ATOM 2355 N N . PRO B 1 55 ? 0.435 43.221 55.926 1.00 16.65 55 PRO B N 1
ATOM 2356 C CA . PRO B 1 55 ? 1.342 44.372 55.992 1.00 16.57 55 PRO B CA 1
ATOM 2357 C C . PRO B 1 55 ? 1.584 44.765 57.447 1.00 13.63 55 PRO B C 1
ATOM 2358 O O . PRO B 1 55 ? 0.686 44.621 58.286 1.00 15.76 55 PRO B O 1
ATOM 2362 N N . GLY B 1 56 ? 2.798 45.223 57.749 1.00 12.83 56 GLY B N 1
ATOM 2363 C CA . GLY B 1 56 ? 3.120 45.721 59.081 1.00 12.43 56 GLY B CA 1
ATOM 2364 C C . GLY B 1 56 ? 3.926 44.703 59.878 1.00 15.06 56 GLY B C 1
ATOM 2365 O O . GLY B 1 56 ? 4.390 45.008 60.969 1.00 25.73 56 GLY B O 1
ATOM 2366 N N . ARG B 1 57 ? 4.074 43.507 59.307 1.00 22.20 57 ARG B N 1
ATOM 2367 C CA . ARG B 1 57 ? 4.626 42.318 59.976 1.00 25.88 57 ARG B CA 1
ATOM 2368 C C . ARG B 1 57 ? 5.992 41.946 59.428 1.00 18.52 57 ARG B C 1
ATOM 2369 O O . ARG B 1 57 ? 6.145 41.855 58.219 1.00 18.57 57 ARG B O 1
ATOM 2377 N N A GLN B 1 58 ? 6.950 41.656 60.314 0.70 22.41 58 GLN B N 1
ATOM 2378 N N B GLN B 1 58 ? 6.965 41.758 60.321 0.30 18.28 58 GLN B N 1
ATOM 2379 C CA A GLN B 1 58 ? 8.235 41.059 59.905 0.70 16.94 58 GLN B CA 1
ATOM 2380 C CA B GLN B 1 58 ? 8.275 41.176 59.977 0.30 13.57 58 GLN B CA 1
ATOM 2381 C C A GLN B 1 58 ? 8.867 41.824 58.743 0.70 12.82 58 GLN B C 1
ATOM 2382 C C B GLN B 1 58 ? 8.951 41.833 58.756 0.30 13.45 58 GLN B C 1
ATOM 2383 O O A GLN B 1 58 ? 9.199 43.003 58.860 0.70 12.37 58 GLN B O 1
ATOM 2384 O O B GLN B 1 58 ? 9.414 42.969 58.861 0.30 13.73 58 GLN B O 1
ATOM 2395 N N . ASP B 1 59 ? 9.018 41.147 57.611 1.00 13.64 59 ASP B N 1
ATOM 2396 C CA . ASP B 1 59 ? 9.614 41.763 56.420 1.00 17.68 59 ASP B CA 1
ATOM 2397 C C . ASP B 1 59 ? 8.751 42.895 55.832 1.00 18.86 59 ASP B C 1
ATOM 2398 O O . ASP B 1 59 ? 9.252 43.741 55.091 1.00 21.93 59 ASP B O 1
ATOM 2403 N N . ARG B 1 60 ? 7.473 42.926 56.205 1.00 12.25 60 ARG B N 1
ATOM 2404 C CA . ARG B 1 60 ? 6.569 43.994 55.783 1.00 12.02 60 ARG B CA 1
ATOM 2405 C C . ARG B 1 60 ? 6.394 45.085 56.857 1.00 10.62 60 ARG B C 1
ATOM 2406 O O . ARG B 1 60 ? 5.438 45.871 56.811 1.00 12.07 60 ARG B O 1
ATOM 2414 N N . ARG B 1 61 ? 7.340 45.170 57.786 1.00 9.65 61 ARG B N 1
ATOM 2415 C CA . ARG B 1 61 ? 7.185 46.043 58.976 1.00 10.53 61 ARG B CA 1
ATOM 2416 C C . ARG B 1 61 ? 7.056 47.535 58.690 1.00 11.46 61 ARG B C 1
ATOM 2417 O O . ARG B 1 61 ? 6.545 48.266 59.539 1.00 12.69 61 ARG B O 1
ATOM 2425 N N . HIS B 1 62 ? 7.548 47.997 57.536 1.00 10.70 62 HIS B N 1
ATOM 2426 C CA . HIS B 1 62 ? 7.505 49.433 57.219 1.00 9.92 62 HIS B CA 1
ATOM 2427 C C . HIS B 1 62 ? 6.213 49.825 56.517 1.00 14.62 62 HIS B C 1
ATOM 2428 O O . HIS B 1 62 ? 5.904 51.017 56.399 1.00 14.22 62 HIS B O 1
ATOM 2435 N N . GLU B 1 63 ? 5.482 48.822 56.032 1.00 10.55 63 GLU B N 1
ATOM 2436 C CA . GLU B 1 63 ? 4.205 49.047 55.377 1.00 10.37 63 GLU B CA 1
ATOM 2437 C C . GLU B 1 63 ? 3.153 49.368 56.435 1.00 15.72 63 GLU B C 1
ATOM 2438 O O . GLU B 1 63 ? 3.105 48.701 57.476 1.00 14.56 63 GLU B O 1
ATOM 2444 N N . PRO B 1 64 ? 2.310 50.385 56.182 1.00 15.85 64 PRO B N 1
ATOM 2445 C CA . PRO B 1 64 ? 1.209 50.661 57.111 1.00 17.54 64 PRO B CA 1
ATOM 2446 C C . PRO B 1 64 ? 0.236 49.482 57.195 1.00 15.03 64 PRO B C 1
ATOM 2447 O O . PRO B 1 64 ? -0.075 48.865 56.168 1.00 13.46 64 PRO B O 1
ATOM 2451 N N . PRO B 1 65 ? -0.248 49.174 58.415 1.00 14.78 65 PRO B N 1
ATOM 2452 C CA . PRO B 1 65 ? -1.214 48.099 58.599 1.00 16.60 65 PRO B CA 1
ATOM 2453 C C . PRO B 1 65 ? -2.493 48.390 57.836 1.00 17.07 65 PRO B C 1
ATOM 2454 O O . PRO B 1 65 ? -2.884 49.544 57.707 1.00 18.47 65 PRO B O 1
ATOM 2458 N N . VAL B 1 66 ? -3.138 47.351 57.321 1.00 20.57 66 VAL B N 1
ATOM 2459 C CA . VAL B 1 66 ? -4.468 47.525 56.766 1.00 20.42 66 VAL B CA 1
ATOM 2460 C C . VAL B 1 66 ? -5.425 47.556 57.962 1.00 20.96 66 VAL B C 1
ATOM 2461 O O . VAL B 1 66 ? -5.426 46.639 58.780 1.00 19.49 66 VAL B O 1
ATOM 2465 N N . ASP B 1 67 ? -6.220 48.619 58.063 1.00 17.92 67 ASP B N 1
ATOM 2466 C CA . ASP B 1 67 ? -6.888 48.957 59.322 1.00 17.92 67 ASP B CA 1
ATOM 2467 C C . ASP B 1 67 ? -8.297 48.401 59.501 1.00 16.59 67 ASP B C 1
ATOM 2468 O O . ASP B 1 67 ? -8.970 48.715 60.489 1.00 15.01 67 ASP B O 1
ATOM 2473 N N . SER B 1 68 ? -8.745 47.580 58.556 1.00 14.26 68 SER B N 1
ATOM 2474 C CA . SER B 1 68 ? -10.060 46.937 58.681 1.00 14.48 68 SER B CA 1
ATOM 2475 C C . SER B 1 68 ? -10.050 45.502 58.181 1.00 14.38 68 SER B C 1
ATOM 2476 O O . SER B 1 68 ? -9.260 45.153 57.305 1.00 12.17 68 SER B O 1
ATOM 2479 N N . ILE B 1 69 ? -10.939 44.679 58.736 1.00 11.81 69 ILE B N 1
ATOM 2480 C CA . ILE B 1 69 ? -11.156 43.330 58.217 1.00 13.32 69 ILE B CA 1
ATOM 2481 C C . ILE B 1 69 ? -11.553 43.362 56.730 1.00 13.30 69 ILE B C 1
ATOM 2482 O O . ILE B 1 69 ? -11.062 42.556 55.931 1.00 16.60 69 ILE B O 1
ATOM 2487 N N . GLY B 1 70 ? -12.458 44.277 56.379 1.00 15.57 70 GLY B N 1
ATOM 2488 C CA . GLY B 1 70 ? -12.915 44.444 55.001 1.00 18.73 70 GLY B CA 1
ATOM 2489 C C . GLY B 1 70 ? -11.789 44.709 54.023 1.00 16.20 70 GLY B C 1
ATOM 2490 O O . GLY B 1 70 ? -11.751 44.138 52.929 1.00 13.20 70 GLY B O 1
ATOM 2491 N N . GLY B 1 71 ? -10.876 45.584 54.427 1.00 14.70 71 GLY B N 1
ATOM 2492 C CA . GLY B 1 71 ? -9.694 45.931 53.644 1.00 16.52 71 GLY B CA 1
ATOM 2493 C C . GLY B 1 71 ? -8.778 44.742 53.439 1.00 14.43 71 GLY B C 1
ATOM 2494 O O . GLY B 1 71 ? -8.327 44.484 52.321 1.00 14.90 71 GLY B O 1
ATOM 2495 N N . LEU B 1 72 ? -8.523 43.998 54.510 1.00 12.32 72 LEU B N 1
ATOM 2496 C CA . LEU B 1 72 ? -7.687 42.806 54.418 1.00 11.68 72 LEU B CA 1
ATOM 2497 C C . LEU B 1 72 ? -8.321 41.777 53.489 1.00 12.09 72 LEU B C 1
ATOM 2498 O O . LEU B 1 72 ? -7.646 41.205 52.627 1.00 12.89 72 LEU B O 1
ATOM 2503 N N . THR B 1 73 ? -9.618 41.553 53.663 1.00 11.73 73 THR B N 1
ATOM 2504 C CA . THR B 1 73 ? -10.370 40.617 52.815 1.00 11.25 73 THR B CA 1
ATOM 2505 C C . THR B 1 73 ? -10.298 40.999 51.335 1.00 12.28 73 THR B C 1
ATOM 2506 O O . THR B 1 73 ? -10.017 40.145 50.496 1.00 13.85 73 THR B O 1
ATOM 2510 N N . ASN B 1 74 ? -10.537 42.277 51.022 1.00 9.89 74 ASN B N 1
ATOM 2511 C CA . ASN B 1 74 ? -10.469 42.768 49.647 1.00 11.27 74 ASN B CA 1
ATOM 2512 C C . ASN B 1 74 ? -9.136 42.400 48.996 1.00 14.17 74 ASN B C 1
ATOM 2513 O O . ASN B 1 74 ? -9.089 41.864 47.885 1.00 14.21 74 ASN B O 1
ATOM 2518 N N . ARG B 1 75 ? -8.052 42.672 49.713 1.00 13.16 75 ARG B N 1
ATOM 2519 C CA . ARG B 1 75 ? -6.704 42.418 49.215 1.00 15.60 75 ARG B CA 1
ATOM 2520 C C . ARG B 1 75 ? -6.413 40.930 49.091 1.00 14.40 75 ARG B C 1
ATOM 2521 O O . ARG B 1 75 ? -5.820 40.493 48.104 1.00 15.74 75 ARG B O 1
ATOM 2529 N N . LEU B 1 76 ? -6.837 40.147 50.080 1.00 11.56 76 LEU B N 1
ATOM 2530 C CA . LEU B 1 76 ? -6.578 38.716 50.053 1.00 12.53 76 LEU B CA 1
ATOM 2531 C C . LEU B 1 76 ? -7.346 38.003 48.955 1.00 11.29 76 LEU B C 1
ATOM 2532 O O . LEU B 1 76 ? -6.863 37.008 48.416 1.00 14.98 76 LEU B O 1
ATOM 2537 N N . LEU B 1 77 ? -8.528 38.512 48.605 1.00 12.66 77 LEU B N 1
ATOM 2538 C CA . LEU B 1 77 ? -9.284 37.917 47.511 1.00 11.38 77 LEU B CA 1
ATOM 2539 C C . LEU B 1 77 ? -8.473 37.934 46.219 1.00 15.24 77 LEU B C 1
ATOM 2540 O O . LEU B 1 77 ? -8.515 36.977 45.440 1.00 13.29 77 LEU B O 1
ATOM 2545 N N . GLU B 1 78 ? -7.742 39.026 46.001 1.00 12.43 78 GLU B N 1
ATOM 2546 C CA . GLU B 1 78 ? -6.881 39.163 44.828 1.00 16.58 78 GLU B CA 1
ATOM 2547 C C . GLU B 1 78 ? -5.659 38.255 44.924 1.00 16.14 78 GLU B C 1
ATOM 2548 O O . GLU B 1 78 ? -5.292 37.603 43.946 1.00 19.19 78 GLU B O 1
ATOM 2554 N N . VAL B 1 79 ? -5.052 38.201 46.110 1.00 16.17 79 VAL B N 1
ATOM 2555 C CA . VAL B 1 79 ? -3.908 37.326 46.398 1.00 13.64 79 VAL B CA 1
ATOM 2556 C C . VAL B 1 79 ? -4.191 35.849 46.052 1.00 15.77 79 VAL B C 1
ATOM 2557 O O . VAL B 1 79 ? -3.330 35.149 45.523 1.00 16.09 79 VAL B O 1
ATOM 2561 N N . LEU B 1 80 ? -5.406 35.393 46.332 1.00 13.72 80 LEU B N 1
ATOM 2562 C CA . LEU B 1 80 ? -5.726 33.972 46.247 1.00 14.34 80 LEU B CA 1
ATOM 2563 C C . LEU B 1 80 ? -6.190 33.493 44.866 1.00 15.62 80 LEU B C 1
ATOM 2564 O O . LEU B 1 80 ? -6.416 32.298 44.673 1.00 13.53 80 LEU B O 1
ATOM 2569 N N . ARG B 1 81 ? -6.311 34.408 43.905 1.00 10.39 81 ARG B N 1
ATOM 2570 C CA . ARG B 1 81 ? -6.812 34.054 42.569 1.00 14.40 81 ARG B CA 1
ATOM 2571 C C . ARG B 1 81 ? -6.066 32.917 41.839 1.00 15.29 81 ARG B C 1
ATOM 2572 O O . ARG B 1 81 ? -6.703 32.090 41.191 1.00 17.32 81 ARG B O 1
ATOM 2580 N N . PRO B 1 82 ? -4.721 32.887 41.901 1.00 14.35 82 PRO B N 1
ATOM 2581 C CA . PRO B 1 82 ? -4.027 31.827 41.153 1.00 17.17 82 PRO B CA 1
ATOM 2582 C C . PRO B 1 82 ? -4.116 30.395 41.707 1.00 16.42 82 PRO B C 1
ATOM 2583 O O . PRO B 1 82 ? -3.497 29.494 41.148 1.00 18.48 82 PRO B O 1
ATOM 2587 N N . PHE B 1 83 ? -4.868 30.166 42.778 1.00 14.72 83 PHE B N 1
ATOM 2588 C CA . PHE B 1 83 ? -4.881 28.831 43.383 1.00 14.01 83 PHE B CA 1
ATOM 2589 C C . PHE B 1 83 ? -6.128 27.984 43.091 1.00 18.29 83 PHE B C 1
ATOM 2590 O O . PHE B 1 83 ? -6.424 27.027 43.812 1.00 16.27 83 PHE B O 1
ATOM 2598 N N . GLY B 1 84 ? -6.825 28.322 42.011 1.00 12.50 84 GLY B N 1
ATOM 2599 C CA . GLY B 1 84 ? -8.059 27.645 41.642 1.00 15.88 84 GLY B CA 1
ATOM 2600 C C . GLY B 1 84 ? -7.881 26.281 41.004 1.00 17.43 84 GLY B C 1
ATOM 2601 O O . GLY B 1 84 ? -8.867 25.641 40.639 1.00 18.51 84 GLY B O 1
ATOM 2602 N N . ASP B 1 85 ? -6.635 25.824 40.875 1.00 15.61 85 ASP B N 1
ATOM 2603 C CA . ASP B 1 85 ? -6.360 24.546 40.216 1.00 18.35 85 ASP B CA 1
ATOM 2604 C C . ASP B 1 85 ? -6.504 23.348 41.160 1.00 15.69 85 ASP B C 1
ATOM 2605 O O . ASP B 1 85 ? -6.508 22.199 40.711 1.00 17.84 85 ASP B O 1
ATOM 2610 N N . ARG B 1 86 ? -6.611 23.629 42.461 1.00 12.80 86 ARG B N 1
ATOM 2611 C CA . ARG B 1 86 ? -6.844 22.608 43.485 1.00 13.35 86 ARG B CA 1
ATOM 2612 C C . ARG B 1 86 ? -7.756 23.170 44.552 1.00 10.59 86 ARG B C 1
ATOM 2613 O O . ARG B 1 86 ? -7.899 24.378 44.661 1.00 11.15 86 ARG B O 1
ATOM 2621 N N . PRO B 1 87 ? -8.383 22.291 45.347 1.00 12.62 87 PRO B N 1
ATOM 2622 C CA . PRO B 1 87 ? -9.189 22.795 46.455 1.00 12.11 87 PRO B CA 1
ATOM 2623 C C . PRO B 1 87 ? -8.407 23.711 47.376 1.00 8.65 87 PRO B C 1
ATOM 2624 O O . PRO B 1 87 ? -7.191 23.564 47.553 1.00 11.30 87 PRO B O 1
ATOM 2628 N N . LEU B 1 88 ? -9.119 24.679 47.932 1.00 8.80 88 LEU B N 1
ATOM 2629 C CA . LEU B 1 88 ? -8.536 25.619 48.849 1.00 12.29 88 LEU B CA 1
ATOM 2630 C C . LEU B 1 88 ? -9.341 25.591 50.143 1.00 12.32 88 LEU B C 1
ATOM 2631 O O . LEU B 1 88 ? -10.567 25.607 50.119 1.00 10.83 88 LEU B O 1
ATOM 2636 N N . ALA B 1 89 ? -8.647 25.472 51.268 1.00 10.13 89 ALA B N 1
ATOM 2637 C CA . ALA B 1 89 ? -9.298 25.559 52.563 1.00 9.45 89 ALA B CA 1
ATOM 2638 C C . ALA B 1 89 ? -8.678 26.716 53.346 1.00 10.36 89 ALA B C 1
ATOM 2639 O O . ALA B 1 89 ? -7.581 27.177 53.034 1.00 11.27 89 ALA B O 1
ATOM 2641 N N . LEU B 1 90 ? -9.393 27.185 54.353 1.00 10.95 90 LEU B N 1
ATOM 2642 C CA . LEU B 1 90 ? -8.940 28.323 55.140 1.00 10.95 90 LEU B CA 1
ATOM 2643 C C . LEU B 1 90 ? -8.819 27.933 56.614 1.00 9.92 90 LEU B C 1
ATOM 2644 O O . LEU B 1 90 ? -9.670 27.223 57.151 1.00 10.46 90 LEU B O 1
ATOM 2649 N N . PHE B 1 91 ? -7.759 28.408 57.263 1.00 7.56 91 PHE B N 1
ATOM 2650 C CA . PHE B 1 91 ? -7.602 28.256 58.715 1.00 7.06 91 PHE B CA 1
ATOM 2651 C C . PHE B 1 91 ? -7.250 29.615 59.271 1.00 9.11 91 PHE B C 1
ATOM 2652 O O . PHE B 1 91 ? -6.327 30.265 58.777 1.00 10.26 91 PHE B O 1
ATOM 2660 N N . GLY B 1 92 ? -7.956 30.031 60.317 1.00 9.64 92 GLY B N 1
ATOM 2661 C CA . GLY B 1 92 ? -7.635 31.299 60.953 1.00 11.27 92 GLY B CA 1
ATOM 2662 C C . GLY B 1 92 ? -7.766 31.229 62.453 1.00 8.15 92 GLY B C 1
ATOM 2663 O O . GLY B 1 92 ? -8.703 30.619 62.961 1.00 9.30 92 GLY B O 1
ATOM 2664 N N . HIS B 1 93 ? -6.830 31.871 63.148 1.00 10.41 93 HIS B N 1
ATOM 2665 C CA . HIS B 1 93 ? -6.894 32.013 64.600 1.00 9.05 93 HIS B CA 1
ATOM 2666 C C . HIS B 1 93 ? -7.224 33.442 65.008 1.00 10.37 93 HIS B C 1
ATOM 2667 O O . HIS B 1 93 ? -6.562 34.388 64.591 1.00 12.18 93 HIS B O 1
ATOM 2674 N N . SER B 1 94 ? -8.258 33.574 65.831 1.00 10.64 94 SER B N 1
ATOM 2675 C CA . SER B 1 94 ? -8.726 34.868 66.342 1.00 10.07 94 SER B CA 1
ATOM 2676 C C . SER B 1 94 ? -9.110 35.790 65.185 1.00 11.01 94 SER B C 1
ATOM 2677 O O . SER B 1 94 ? -10.059 35.477 64.466 1.00 12.36 94 SER B O 1
ATOM 2688 N N . GLY B 1 96 ? -7.706 36.117 62.362 1.00 9.73 96 GLY B N 1
ATOM 2689 C CA . GLY B 1 96 ? -7.616 35.219 61.204 1.00 7.06 96 GLY B CA 1
ATOM 2690 C C . GLY B 1 96 ? -8.878 34.419 60.936 1.00 10.62 96 GLY B C 1
ATOM 2691 O O . GLY B 1 96 ? -9.229 34.190 59.781 1.00 9.55 96 GLY B O 1
ATOM 2692 N N . ALA B 1 97 ? -9.557 33.975 61.993 1.00 8.37 97 ALA B N 1
ATOM 2693 C CA . ALA B 1 97 ? -10.834 33.262 61.838 1.00 9.96 97 ALA B CA 1
ATOM 2694 C C . ALA B 1 97 ? -11.909 34.128 61.138 1.00 10.26 97 ALA B C 1
ATOM 2695 O O . ALA B 1 97 ? -12.663 33.641 60.280 1.00 9.10 97 ALA B O 1
ATOM 2697 N N A ILE B 1 98 ? -11.982 35.399 61.522 0.70 10.08 98 ILE B N 1
ATOM 2698 N N B ILE B 1 98 ? -11.957 35.405 61.509 0.30 8.64 98 ILE B N 1
ATOM 2699 C CA A ILE B 1 98 ? -12.922 36.336 60.911 0.70 9.31 98 ILE B CA 1
ATOM 2700 C CA B ILE B 1 98 ? -12.908 36.363 60.942 0.30 7.19 98 ILE B CA 1
ATOM 2701 C C A ILE B 1 98 ? -12.583 36.584 59.439 0.70 12.49 98 ILE B C 1
ATOM 2702 C C B ILE B 1 98 ? -12.590 36.709 59.476 0.30 9.92 98 ILE B C 1
ATOM 2703 O O A ILE B 1 98 ? -13.469 36.564 58.584 0.70 10.55 98 ILE B O 1
ATOM 2704 O O B ILE B 1 98 ? -13.503 36.859 58.661 0.30 9.63 98 ILE B O 1
ATOM 2713 N N . ILE B 1 99 ? -11.302 36.823 59.154 1.00 10.59 99 ILE B N 1
ATOM 2714 C CA . ILE B 1 99 ? -10.848 37.072 57.775 1.00 10.18 99 ILE B CA 1
ATOM 2715 C C . ILE B 1 99 ? -11.148 35.830 56.925 1.00 8.78 99 ILE B C 1
ATOM 2716 O O . ILE B 1 99 ? -11.650 35.944 55.811 1.00 11.14 99 ILE B O 1
ATOM 2721 N N . GLY B 1 100 ? -10.873 34.648 57.475 1.00 10.60 100 GLY B N 1
ATOM 2722 C CA . GLY B 1 100 ? -11.210 33.390 56.802 1.00 11.40 100 GLY B CA 1
ATOM 2723 C C . GLY B 1 100 ? -12.683 33.284 56.451 1.00 10.10 100 GLY B C 1
ATOM 2724 O O . GLY B 1 100 ? -13.046 32.861 55.345 1.00 10.55 100 GLY B O 1
ATOM 2725 N N . TYR B 1 101 ? -13.532 33.681 57.395 1.00 9.67 101 TYR B N 1
ATOM 2726 C CA . TYR B 1 101 ? -14.981 33.653 57.207 1.00 8.81 101 TYR B CA 1
ATOM 2727 C C . TYR B 1 101 ? -15.414 34.627 56.105 1.00 10.27 101 TYR B C 1
ATOM 2728 O O . TYR B 1 101 ? -16.173 34.260 55.209 1.00 11.02 101 TYR B O 1
ATOM 2737 N N . GLU B 1 102 ? -14.912 35.856 56.176 1.00 11.54 102 GLU B N 1
ATOM 2738 C CA . GLU B 1 102 ? -15.231 36.879 55.178 1.00 11.65 102 GLU B CA 1
ATOM 2739 C C . GLU B 1 102 ? -14.763 36.438 53.789 1.00 13.11 102 GLU B C 1
ATOM 2740 O O . GLU B 1 102 ? -15.511 36.567 52.830 1.00 15.20 102 GLU B O 1
ATOM 2746 N N . LEU B 1 103 ? -13.543 35.905 53.695 1.00 11.14 103 LEU B N 1
ATOM 2747 C CA . LEU B 1 103 ? -13.055 35.327 52.442 1.00 12.22 103 LEU B CA 1
ATOM 2748 C C . LEU B 1 103 ? -13.997 34.253 51.905 1.00 13.44 103 LEU B C 1
ATOM 2749 O O . LEU B 1 103 ? -14.374 34.284 50.732 1.00 13.98 103 LEU B O 1
ATOM 2754 N N . ALA B 1 104 ? -14.396 33.319 52.764 1.00 11.65 104 ALA B N 1
ATOM 2755 C CA . ALA B 1 104 ? -15.262 32.221 52.353 1.00 12.32 104 ALA B CA 1
ATOM 2756 C C . ALA B 1 104 ? -16.597 32.749 51.828 1.00 15.46 104 ALA B C 1
ATOM 2757 O O . ALA B 1 104 ? -17.117 32.251 50.826 1.00 16.54 104 ALA B O 1
ATOM 2759 N N . LEU B 1 105 ? -17.125 33.778 52.490 1.00 11.01 105 LEU B N 1
ATOM 2760 C CA . LEU B 1 105 ? -18.359 34.429 52.051 1.00 11.34 105 LEU B CA 1
ATOM 2761 C C . LEU B 1 105 ? -18.219 35.075 50.688 1.00 16.26 105 LEU B C 1
ATOM 2762 O O . LEU B 1 105 ? -19.104 34.930 49.849 1.00 15.72 105 LEU B O 1
ATOM 2767 N N . ARG B 1 106 ? -17.101 35.775 50.471 1.00 10.12 106 ARG B N 1
ATOM 2768 C CA . ARG B 1 106 ? -16.958 36.667 49.323 1.00 12.55 106 ARG B CA 1
ATOM 2769 C C . ARG B 1 106 ? -16.389 35.964 48.095 1.00 12.34 106 ARG B C 1
ATOM 2770 O O . ARG B 1 106 ? -16.544 36.458 46.977 1.00 11.59 106 ARG B O 1
ATOM 2786 N N . PRO B 1 108 ? -16.978 33.246 46.058 1.00 14.45 108 PRO B N 1
ATOM 2787 C CA . PRO B 1 108 ? -17.773 32.954 44.852 1.00 15.82 108 PRO B CA 1
ATOM 2788 C C . PRO B 1 108 ? -18.155 34.205 44.052 1.00 16.14 108 PRO B C 1
ATOM 2789 O O . PRO B 1 108 ? -17.970 34.231 42.834 1.00 15.05 108 PRO B O 1
ATOM 2793 N N . GLU B 1 109 ? -18.654 35.242 44.721 1.00 19.64 109 GLU B N 1
ATOM 2794 C CA . GLU B 1 109 ? -19.021 36.472 44.022 1.00 21.63 109 GLU B CA 1
ATOM 2795 C C . GLU B 1 109 ? -17.804 37.251 43.509 1.00 18.33 109 GLU B C 1
ATOM 2796 O O . GLU B 1 109 ? -17.924 38.082 42.601 1.00 17.93 109 GLU B O 1
ATOM 2802 N N . ALA B 1 110 ? -16.636 36.979 44.088 1.00 16.33 110 ALA B N 1
ATOM 2803 C CA . ALA B 1 110 ? -15.374 37.603 43.664 1.00 13.17 110 ALA B CA 1
ATOM 2804 C C . ALA B 1 110 ? -14.699 36.857 42.504 1.00 11.95 110 ALA B C 1
ATOM 2805 O O . ALA B 1 110 ? -13.687 37.315 41.976 1.00 18.32 110 ALA B O 1
ATOM 2807 N N . GLY B 1 111 ? -15.258 35.716 42.111 1.00 9.80 111 GLY B N 1
ATOM 2808 C CA . GLY B 1 111 ? -14.709 34.950 40.993 1.00 11.94 111 GLY B CA 1
ATOM 2809 C C . GLY B 1 111 ? -13.744 33.845 41.393 1.00 16.58 111 GLY B C 1
ATOM 2810 O O . GLY B 1 111 ? -13.039 33.294 40.547 1.00 18.27 111 GLY B O 1
ATOM 2811 N N . LEU B 1 112 ? -13.709 33.516 42.680 1.00 12.66 112 LEU B N 1
ATOM 2812 C CA . LEU B 1 112 ? -12.885 32.402 43.159 1.00 9.40 112 LEU B CA 1
ATOM 2813 C C . LEU B 1 112 ? -13.758 31.195 43.484 1.00 13.00 112 LEU B C 1
ATOM 2814 O O . LEU B 1 112 ? -14.875 31.353 43.994 1.00 13.36 112 LEU B O 1
ATOM 2819 N N . PRO B 1 113 ? -13.253 29.979 43.201 1.00 12.42 113 PRO B N 1
ATOM 2820 C CA . PRO B 1 113 ? -13.998 28.777 43.567 1.00 14.63 113 PRO B CA 1
ATOM 2821 C C . PRO B 1 113 ? -14.263 28.804 45.072 1.00 13.18 113 PRO B C 1
ATOM 2822 O O . PRO B 1 113 ? -13.426 29.283 45.823 1.00 14.23 113 PRO B O 1
ATOM 2826 N N . ALA B 1 114 ? -15.421 28.318 45.504 1.00 12.75 114 ALA B N 1
ATOM 2827 C CA . ALA B 1 114 ? -15.728 28.239 46.928 1.00 11.52 114 ALA B CA 1
ATOM 2828 C C . ALA B 1 114 ? -14.681 27.379 47.665 1.00 10.06 114 ALA B C 1
ATOM 2829 O O . ALA B 1 114 ? -14.214 26.369 47.112 1.00 8.70 114 ALA B O 1
ATOM 2831 N N . PRO B 1 115 ? -14.305 27.777 48.898 1.00 10.54 115 PRO B N 1
ATOM 2832 C CA . PRO B 1 115 ? -13.365 26.976 49.691 1.00 12.03 115 PRO B CA 1
ATOM 2833 C C . PRO B 1 115 ? -14.027 25.686 50.141 1.00 10.41 115 PRO B C 1
ATOM 2834 O O . PRO B 1 115 ? -15.261 25.626 50.231 1.00 13.04 115 PRO B O 1
ATOM 2838 N N . VAL B 1 116 ? -13.226 24.659 50.405 1.00 10.75 116 VAL B N 1
ATOM 2839 C CA . VAL B 1 116 ? -13.783 23.346 50.760 1.00 9.80 116 VAL B CA 1
ATOM 2840 C C . VAL B 1 116 ? -13.991 23.145 52.265 1.00 12.12 116 VAL B C 1
ATOM 2841 O O . VAL B 1 116 ? -14.684 22.210 52.682 1.00 10.91 116 VAL B O 1
ATOM 2845 N N . HIS B 1 117 ? -13.412 24.029 53.079 1.00 9.17 117 HIS B N 1
ATOM 2846 C CA . HIS B 1 117 ? -13.498 23.901 54.532 1.00 6.57 117 HIS B CA 1
ATOM 2847 C C . HIS B 1 117 ? -13.007 25.193 55.159 1.00 12.62 117 HIS B C 1
ATOM 2848 O O . HIS B 1 117 ? -12.105 25.849 54.635 1.00 9.19 117 HIS B O 1
ATOM 2855 N N . LEU B 1 118 ? -13.607 25.541 56.286 1.00 9.86 118 LEU B N 1
ATOM 2856 C CA . LEU B 1 118 ? -13.152 26.663 57.088 1.00 9.73 118 LEU B CA 1
ATOM 2857 C C . LEU B 1 118 ? -12.865 26.154 58.485 1.00 7.97 118 LEU B C 1
ATOM 2858 O O . LEU B 1 118 ? -13.726 25.525 59.102 1.00 12.53 118 LEU B O 1
ATOM 2863 N N . PHE B 1 119 ? -11.641 26.387 58.956 1.00 8.86 119 PHE B N 1
ATOM 2864 C CA . PHE B 1 119 ? -11.258 26.070 60.329 1.00 10.70 119 PHE B CA 1
ATOM 2865 C C . PHE B 1 119 ? -11.178 27.381 61.082 1.00 11.14 119 PHE B C 1
ATOM 2866 O O . PHE B 1 119 ? -10.352 28.247 60.757 1.00 13.26 119 PHE B O 1
ATOM 2874 N N . ALA B 1 120 ? -12.033 27.527 62.086 1.00 9.85 120 ALA B N 1
ATOM 2875 C CA . ALA B 1 120 ? -12.129 28.773 62.839 1.00 8.09 120 ALA B CA 1
ATOM 2876 C C . ALA B 1 120 ? -11.618 28.506 64.243 1.00 8.81 120 ALA B C 1
ATOM 2877 O O . ALA B 1 120 ? -12.231 27.759 65.005 1.00 13.30 120 ALA B O 1
ATOM 2879 N N . SER B 1 121 ? -10.487 29.114 64.580 1.00 9.08 121 SER B N 1
ATOM 2880 C CA . SER B 1 121 ? -9.833 28.869 65.852 1.00 9.45 121 SER B CA 1
ATOM 2881 C C . SER B 1 121 ? -9.876 30.135 66.706 1.00 9.56 121 SER B C 1
ATOM 2882 O O . SER B 1 121 ? -9.700 31.233 66.178 1.00 9.52 121 SER B O 1
ATOM 2885 N N . GLY B 1 122 ? -10.096 29.974 68.011 1.00 10.58 122 GLY B N 1
ATOM 2886 C CA . GLY B 1 122 ? -9.958 31.075 68.979 1.00 10.28 122 GLY B CA 1
ATOM 2887 C C . GLY B 1 122 ? -10.856 32.278 68.751 1.00 9.89 122 GLY B C 1
ATOM 2888 O O . GLY B 1 122 ? -10.445 33.426 68.984 1.00 11.54 122 GLY B O 1
ATOM 2889 N N . ARG B 1 123 ? -12.078 32.024 68.285 1.00 7.16 123 ARG B N 1
ATOM 2890 C CA . ARG B 1 123 ? -12.980 33.125 67.949 1.00 11.60 123 ARG B CA 1
ATOM 2891 C C . ARG B 1 123 ? -14.462 32.760 68.079 1.00 11.03 123 ARG B C 1
ATOM 2892 O O . ARG B 1 123 ? -14.916 31.705 67.614 1.00 10.85 123 ARG B O 1
ATOM 2900 N N . ARG B 1 124 ? -15.211 33.658 68.709 1.00 7.84 124 ARG B N 1
ATOM 2901 C CA . ARG B 1 124 ? -16.654 33.547 68.758 1.00 10.48 124 ARG B CA 1
ATOM 2902 C C . ARG B 1 124 ? -17.238 33.655 67.347 1.00 11.03 124 ARG B C 1
ATOM 2903 O O . ARG B 1 124 ? -16.597 34.214 66.449 1.00 9.00 124 ARG B O 1
ATOM 2911 N N . ALA B 1 125 ? -18.431 33.090 67.139 1.00 7.72 125 ALA B N 1
ATOM 2912 C CA . ALA B 1 125 ? -19.081 33.166 65.839 1.00 6.03 125 ALA B CA 1
ATOM 2913 C C . ALA B 1 125 ? -19.180 34.632 65.428 1.00 8.90 125 ALA B C 1
ATOM 2914 O O . ALA B 1 125 ? -19.280 35.517 66.291 1.00 11.03 125 ALA B O 1
ATOM 2916 N N . PRO B 1 126 ? -19.135 34.904 64.115 1.00 10.09 126 PRO B N 1
ATOM 2917 C CA . PRO B 1 126 ? -19.176 36.278 63.624 1.00 10.23 126 PRO B CA 1
ATOM 2918 C C . PRO B 1 126 ? -20.388 37.083 64.099 1.00 9.75 126 PRO B C 1
ATOM 2919 O O . PRO B 1 126 ? -20.282 38.293 64.248 1.00 13.46 126 PRO B O 1
ATOM 2923 N N . SER B 1 127 ? -21.514 36.409 64.334 1.00 8.32 127 SER B N 1
ATOM 2924 C CA . SER B 1 127 ? -22.722 37.062 64.836 1.00 10.80 127 SER B CA 1
ATOM 2925 C C . SER B 1 127 ? -22.720 37.363 66.341 1.00 12.87 127 SER B C 1
ATOM 2926 O O . SER B 1 127 ? -23.642 38.018 66.829 1.00 11.01 127 SER B O 1
ATOM 2929 N N . ARG B 1 128 ? -21.708 36.885 67.075 1.00 9.40 128 ARG B N 1
ATOM 2930 C CA . ARG B 1 128 ? -21.705 37.001 68.535 1.00 9.44 128 ARG B CA 1
ATOM 2931 C C . ARG B 1 128 ? -20.968 38.251 68.978 1.00 14.46 128 ARG B C 1
ATOM 2932 O O . ARG B 1 128 ? -19.775 38.418 68.729 1.00 13.87 128 ARG B O 1
ATOM 2940 N N . TYR B 1 129 ? -21.711 39.135 69.629 1.00 10.80 129 TYR B N 1
ATOM 2941 C CA . TYR B 1 129 ? -21.227 40.439 70.037 1.00 7.65 129 TYR B CA 1
ATOM 2942 C C . TYR B 1 129 ? -20.674 40.366 71.452 1.00 11.89 129 TYR B C 1
ATOM 2943 O O . TYR B 1 129 ? -21.229 39.681 72.317 1.00 9.67 129 TYR B O 1
ATOM 2952 N N . ARG B 1 130 ? -19.571 41.071 71.685 1.00 12.59 130 ARG B N 1
ATOM 2953 C CA . ARG B 1 130 ? -19.090 41.334 73.033 1.00 10.14 130 ARG B CA 1
ATOM 2954 C C . ARG B 1 130 ? -18.729 42.812 73.125 1.00 11.75 130 ARG B C 1
ATOM 2955 O O . ARG B 1 130 ? -18.196 43.377 72.165 1.00 11.63 130 ARG B O 1
ATOM 2963 N N . ASP B 1 131 ? -19.016 43.424 74.274 1.00 10.51 131 ASP B N 1
ATOM 2964 C CA . ASP B 1 131 ? -18.510 44.766 74.582 1.00 9.92 131 ASP B CA 1
ATOM 2965 C C . ASP B 1 131 ? -17.008 44.653 74.904 1.00 11.99 131 ASP B C 1
ATOM 2966 O O . ASP B 1 131 ? -16.435 43.567 74.811 1.00 10.80 131 ASP B O 1
ATOM 2971 N N . ASP B 1 132 ? -16.377 45.770 75.258 1.00 9.72 132 ASP B N 1
ATOM 2972 C CA . ASP B 1 132 ? -14.938 45.800 75.593 1.00 13.17 132 ASP B CA 1
ATOM 2973 C C . ASP B 1 132 ? -14.531 44.704 76.572 1.00 13.21 132 ASP B C 1
ATOM 2974 O O . ASP B 1 132 ? -15.273 44.413 77.531 1.00 8.07 132 ASP B O 1
ATOM 2979 N N . ASP B 1 133 ? -13.351 44.112 76.343 1.00 8.25 133 ASP B N 1
ATOM 2980 C CA . ASP B 1 133 ? -12.819 43.054 77.214 1.00 10.07 133 ASP B CA 1
ATOM 2981 C C . ASP B 1 133 ? -12.857 43.520 78.663 1.00 6.21 133 ASP B C 1
ATOM 2982 O O . ASP B 1 133 ? -12.487 44.666 78.960 1.00 10.69 133 ASP B O 1
ATOM 2987 N N . VAL B 1 134 ? -13.333 42.650 79.564 1.00 9.77 134 VAL B N 1
ATOM 2988 C CA . VAL B 1 134 ? -13.327 42.961 81.005 1.00 11.09 134 VAL B CA 1
ATOM 2989 C C . VAL B 1 134 ? -11.920 43.246 81.522 1.00 10.72 134 VAL B C 1
ATOM 2990 O O . VAL B 1 134 ? -11.757 43.989 82.481 1.00 11.50 134 VAL B O 1
ATOM 2994 N N . ARG B 1 135 ? -10.918 42.649 80.869 1.00 9.32 135 ARG B N 1
ATOM 2995 C CA . ARG B 1 135 ? -9.517 42.812 81.250 1.00 10.96 135 ARG B CA 1
ATOM 2996 C C . ARG B 1 135 ? -8.910 44.105 80.713 1.00 11.82 135 ARG B C 1
ATOM 2997 O O . ARG B 1 135 ? -7.776 44.431 81.029 1.00 11.40 135 ARG B O 1
ATOM 3005 N N . GLY B 1 136 ? -9.646 44.820 79.871 1.00 12.17 136 GLY B N 1
ATOM 3006 C CA . GLY B 1 136 ? -9.032 45.855 79.038 1.00 12.65 136 GLY B CA 1
ATOM 3007 C C . GLY B 1 136 ? -8.196 45.180 77.957 1.00 13.68 136 GLY B C 1
ATOM 3008 O O . GLY B 1 136 ? -8.257 43.957 77.775 1.00 12.01 136 GLY B O 1
ATOM 3009 N N . ALA B 1 137 ? -7.408 45.973 77.242 1.00 15.23 137 ALA B N 1
ATOM 3010 C CA . ALA B 1 137 ? -6.535 45.445 76.197 1.00 17.95 137 ALA B CA 1
ATOM 3011 C C . ALA B 1 137 ? -5.235 46.243 76.200 1.00 18.98 137 ALA B C 1
ATOM 3012 O O . ALA B 1 137 ? -4.911 46.943 75.234 1.00 16.69 137 ALA B O 1
ATOM 3014 N N . SER B 1 138 ? -4.500 46.147 77.302 1.00 11.43 138 SER B N 1
ATOM 3015 C CA . SER B 1 138 ? -3.291 46.939 77.460 1.00 13.03 138 SER B CA 1
ATOM 3016 C C . SER B 1 138 ? -2.208 46.454 76.489 1.00 10.54 138 SER B C 1
ATOM 3017 O O . SER B 1 138 ? -2.187 45.280 76.111 1.00 11.99 138 SER B O 1
ATOM 3020 N N . ASP B 1 139 ? -1.303 47.354 76.101 1.00 11.25 139 ASP B N 1
ATOM 3021 C CA . ASP B 1 139 ? -0.093 46.948 75.364 1.00 9.40 139 ASP B CA 1
ATOM 3022 C C . ASP B 1 139 ? 0.617 45.786 76.078 1.00 12.98 139 ASP B C 1
ATOM 3023 O O . ASP B 1 139 ? 1.035 44.825 75.440 1.00 10.33 139 ASP B O 1
ATOM 3028 N N . GLU B 1 140 ? 0.744 45.891 77.401 1.00 7.81 140 GLU B N 1
ATOM 3029 C CA . GLU B 1 140 ? 1.477 44.909 78.206 1.00 7.45 140 GLU B CA 1
ATOM 3030 C C . GLU B 1 140 ? 0.861 43.508 78.105 1.00 10.37 140 GLU B C 1
ATOM 3031 O O . GLU B 1 140 ? 1.585 42.529 77.895 1.00 10.57 140 GLU B O 1
ATOM 3037 N N . ARG B 1 141 ? -0.463 43.409 78.231 1.00 7.45 141 ARG B N 1
ATOM 3038 C CA . ARG B 1 141 ? -1.105 42.094 78.138 1.00 11.64 141 ARG B CA 1
ATOM 3039 C C . ARG B 1 141 ? -0.923 41.496 76.740 1.00 13.07 141 ARG B C 1
ATOM 3040 O O . ARG B 1 141 ? -0.516 40.341 76.601 1.00 10.95 141 ARG B O 1
ATOM 3048 N N . LEU B 1 142 ? -1.230 42.279 75.711 1.00 8.31 142 LEU B N 1
ATOM 3049 C CA . LEU B 1 142 ? -1.168 41.776 74.335 1.00 11.28 142 LEU B CA 1
ATOM 3050 C C . LEU B 1 142 ? 0.237 41.305 73.950 1.00 11.01 142 LEU B C 1
ATOM 3051 O O . LEU B 1 142 ? 0.407 40.223 73.385 1.00 14.43 142 LEU B O 1
ATOM 3056 N N . VAL B 1 143 ? 1.236 42.113 74.282 1.00 11.18 143 VAL B N 1
ATOM 3057 C CA . VAL B 1 143 ? 2.641 41.759 74.041 1.00 10.44 143 VAL B CA 1
ATOM 3058 C C . VAL B 1 143 ? 3.054 40.535 74.883 1.00 14.58 143 VAL B C 1
ATOM 3059 O O . VAL B 1 143 ? 3.732 39.630 74.383 1.00 12.56 143 VAL B O 1
ATOM 3063 N N . ALA B 1 144 ? 2.621 40.495 76.142 1.00 11.10 144 ALA B N 1
ATOM 3064 C CA . ALA B 1 144 ? 2.915 39.350 77.016 1.00 12.61 144 ALA B CA 1
ATOM 3065 C C . ALA B 1 144 ? 2.364 38.034 76.468 1.00 14.58 144 ALA B C 1
ATOM 3066 O O . ALA B 1 144 ? 3.016 37.000 76.581 1.00 12.68 144 ALA B O 1
ATOM 3068 N N . GLU B 1 145 ? 1.173 38.072 75.870 1.00 14.70 145 GLU B N 1
ATOM 3069 C CA . GLU B 1 145 ? 0.578 36.856 75.309 1.00 12.96 145 GLU B CA 1
ATOM 3070 C C . GLU B 1 145 ? 1.423 36.334 74.156 1.00 15.96 145 GLU B C 1
ATOM 3071 O O . GLU B 1 145 ? 1.640 35.136 74.028 1.00 17.65 145 GLU B O 1
ATOM 3077 N N . LEU B 1 146 ? 1.903 37.255 73.336 1.00 13.62 146 LEU B N 1
ATOM 3078 C CA . LEU B 1 146 ? 2.747 36.933 72.193 1.00 14.06 146 LEU B CA 1
ATOM 3079 C C . LEU B 1 146 ? 4.146 36.461 72.589 1.00 15.51 146 LEU B C 1
ATOM 3080 O O . LEU B 1 146 ? 4.679 35.517 71.977 1.00 12.72 146 LEU B O 1
ATOM 3085 N N . ARG B 1 147 ? 4.728 37.115 73.601 1.00 13.41 147 ARG B N 1
ATOM 3086 C CA . ARG B 1 147 ? 6.037 36.745 74.136 1.00 16.34 147 ARG B CA 1
ATOM 3087 C C . ARG B 1 147 ? 6.016 35.295 74.612 1.00 16.41 147 ARG B C 1
ATOM 3088 O O . ARG B 1 147 ? 6.942 34.527 74.333 1.00 16.04 147 ARG B O 1
ATOM 3096 N N . LYS B 1 148 ? 4.951 34.931 75.326 1.00 13.75 148 LYS B N 1
ATOM 3097 C CA . LYS B 1 148 ? 4.798 33.568 75.838 1.00 15.91 148 LYS B CA 1
ATOM 3098 C C . LYS B 1 148 ? 4.822 32.494 74.733 1.00 13.40 148 LYS B C 1
ATOM 3099 O O . LYS B 1 148 ? 5.274 31.376 74.960 1.00 17.05 148 LYS B O 1
ATOM 3105 N N . LEU B 1 149 ? 4.361 32.839 73.538 1.00 17.20 149 LEU B N 1
ATOM 3106 C CA . LEU B 1 149 ? 4.330 31.880 72.438 1.00 13.87 149 LEU B CA 1
ATOM 3107 C C . LEU B 1 149 ? 5.727 31.491 71.952 1.00 23.69 149 LEU B C 1
ATOM 3108 O O . LEU B 1 149 ? 5.907 30.430 71.355 1.00 26.43 149 LEU B O 1
ATOM 3113 N N . GLY B 1 150 ? 6.716 32.344 72.212 1.00 20.20 150 GLY B N 1
ATOM 3114 C CA . GLY B 1 150 ? 8.067 32.117 71.711 1.00 25.21 150 GLY B CA 1
ATOM 3115 C C . GLY B 1 150 ? 8.136 32.283 70.202 1.00 19.52 150 GLY B C 1
ATOM 3116 O O . GLY B 1 150 ? 7.267 32.908 69.591 1.00 24.20 150 GLY B O 1
ATOM 3117 N N . GLY B 1 151 ? 9.179 31.725 69.602 1.00 19.69 151 GLY B N 1
ATOM 3118 C CA . GLY B 1 151 ? 9.332 31.757 68.155 1.00 22.33 151 GLY B CA 1
ATOM 3119 C C . GLY B 1 151 ? 9.697 33.126 67.605 1.00 19.65 151 GLY B C 1
ATOM 3120 O O . GLY B 1 151 ? 10.159 34.013 68.347 1.00 14.73 151 GLY B O 1
ATOM 3121 N N A SER B 1 152 ? 9.471 33.289 66.303 0.70 15.71 152 SER B N 1
ATOM 3122 N N B SER B 1 152 ? 9.461 33.301 66.308 0.30 14.91 152 SER B N 1
ATOM 3123 C CA A SER B 1 152 ? 9.875 34.474 65.550 0.70 15.90 152 SER B CA 1
ATOM 3124 C CA B SER B 1 152 ? 9.896 34.484 65.569 0.30 13.65 152 SER B CA 1
ATOM 3125 C C A SER B 1 152 ? 9.227 35.769 66.038 0.70 12.61 152 SER B C 1
ATOM 3126 C C B SER B 1 152 ? 9.216 35.791 65.981 0.30 12.30 152 SER B C 1
ATOM 3127 O O A SER B 1 152 ? 9.906 36.780 66.184 0.70 14.90 152 SER B O 1
ATOM 3128 O O B SER B 1 152 ? 9.867 36.835 66.018 0.30 13.37 152 SER B O 1
ATOM 3133 N N . ASP B 1 153 ? 7.919 35.741 66.282 1.00 13.44 153 ASP B N 1
ATOM 3134 C CA . ASP B 1 153 ? 7.202 36.946 66.714 1.00 12.14 153 ASP B CA 1
ATOM 3135 C C . ASP B 1 153 ? 7.695 37.447 68.073 1.00 13.10 153 ASP B C 1
ATOM 3136 O O . ASP B 1 153 ? 7.887 38.645 68.257 1.00 14.03 153 ASP B O 1
ATOM 3141 N N . ALA B 1 154 ? 7.934 36.529 69.011 1.00 15.11 154 ALA B N 1
ATOM 3142 C CA . ALA B 1 154 ? 8.518 36.907 70.302 1.00 12.83 154 ALA B CA 1
ATOM 3143 C C . ALA B 1 154 ? 9.937 37.475 70.137 1.00 11.06 154 ALA B C 1
ATOM 3144 O O . ALA B 1 154 ? 10.275 38.463 70.774 1.00 13.73 154 ALA B O 1
ATOM 3146 N N . ALA B 1 155 ? 10.742 36.881 69.250 1.00 8.20 155 ALA B N 1
ATOM 3147 C CA . ALA B 1 155 ? 12.114 37.347 69.011 1.00 13.08 155 ALA B CA 1
ATOM 3148 C C . ALA B 1 155 ? 12.113 38.778 68.479 1.00 15.48 155 ALA B C 1
ATOM 3149 O O . ALA B 1 155 ? 12.943 39.605 68.864 1.00 12.78 155 ALA B O 1
ATOM 3167 N N . LEU B 1 157 ? 9.661 41.065 68.926 1.00 12.88 157 LEU B N 1
ATOM 3168 C CA . LEU B 1 157 ? 9.207 41.924 70.039 1.00 11.26 157 LEU B CA 1
ATOM 3169 C C . LEU B 1 157 ? 10.316 42.311 71.024 1.00 12.59 157 LEU B C 1
ATOM 3170 O O . LEU B 1 157 ? 10.258 43.385 71.643 1.00 12.08 157 LEU B O 1
ATOM 3175 N N . ALA B 1 158 ? 11.330 41.454 71.153 1.00 11.92 158 ALA B N 1
ATOM 3176 C CA . ALA B 1 158 ? 12.456 41.703 72.064 1.00 9.23 158 ALA B CA 1
ATOM 3177 C C . ALA B 1 158 ? 13.320 42.905 71.672 1.00 11.57 158 ALA B C 1
ATOM 3178 O O . ALA B 1 158 ? 13.921 43.545 72.541 1.00 11.66 158 ALA B O 1
ATOM 3180 N N . ASP B 1 159 ? 13.396 43.196 70.373 1.00 9.71 159 ASP B N 1
ATOM 3181 C CA . ASP B 1 159 ? 14.136 44.358 69.891 1.00 10.57 159 ASP B CA 1
ATOM 3182 C C . ASP B 1 159 ? 13.256 45.609 70.045 1.00 8.88 159 ASP B C 1
ATOM 3183 O O . ASP B 1 159 ? 12.208 45.701 69.403 1.00 8.65 159 ASP B O 1
ATOM 3188 N N . PRO B 1 160 ? 13.687 46.586 70.880 1.00 11.20 160 PRO B N 1
ATOM 3189 C CA . PRO B 1 160 ? 12.847 47.757 71.169 1.00 12.73 160 PRO B CA 1
ATOM 3190 C C . PRO B 1 160 ? 12.510 48.584 69.917 1.00 10.88 160 PRO B C 1
ATOM 3191 O O . PRO B 1 160 ? 11.426 49.183 69.846 1.00 11.36 160 PRO B O 1
ATOM 3195 N N . GLU B 1 161 ? 13.413 48.596 68.936 1.00 7.41 161 GLU B N 1
ATOM 3196 C CA . GLU B 1 161 ? 13.162 49.297 67.671 1.00 10.83 161 GLU B CA 1
ATOM 3197 C C . GLU B 1 161 ? 12.086 48.622 66.828 1.00 15.22 161 GLU B C 1
ATOM 3198 O O . GLU B 1 161 ? 11.273 49.293 66.182 1.00 15.47 161 GLU B O 1
ATOM 3204 N N . LEU B 1 162 ? 12.085 47.294 66.830 1.00 10.13 162 LEU B N 1
ATOM 3205 C CA . LEU B 1 162 ? 11.010 46.544 66.183 1.00 13.19 162 LEU B CA 1
ATOM 3206 C C . LEU B 1 162 ? 9.698 46.609 66.966 1.00 12.87 162 LEU B C 1
ATOM 3207 O O . LEU B 1 162 ? 8.636 46.734 66.371 1.00 15.32 162 LEU B O 1
ATOM 3212 N 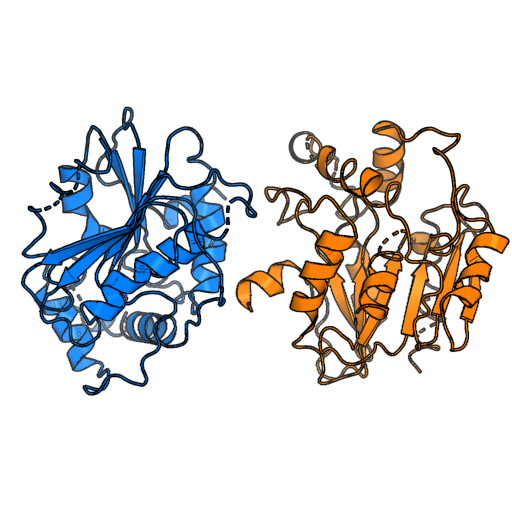N . LEU B 1 163 ? 9.785 46.547 68.294 1.00 10.05 163 LEU B N 1
ATOM 3213 C CA . LEU B 1 163 ? 8.637 46.699 69.164 1.00 9.82 163 LEU B CA 1
ATOM 3214 C C . LEU B 1 163 ? 7.897 48.021 68.926 1.00 10.73 163 LEU B C 1
ATOM 3215 O O . LEU B 1 163 ? 6.664 48.041 68.800 1.00 13.12 163 LEU B O 1
ATOM 3220 N N . ALA B 1 164 ? 8.649 49.119 68.886 1.00 13.76 164 ALA B N 1
ATOM 3221 C CA . ALA B 1 164 ? 8.102 50.447 68.606 1.00 11.77 164 ALA B CA 1
ATOM 3222 C C . ALA B 1 164 ? 7.317 50.471 67.290 1.00 16.23 164 ALA B C 1
ATOM 3223 O O . ALA B 1 164 ? 6.280 51.127 67.182 1.00 16.88 164 ALA B O 1
ATOM 3233 N N . VAL B 1 166 ? 5.973 47.690 65.643 1.00 15.07 166 VAL B N 1
ATOM 3234 C CA . VAL B 1 166 ? 4.915 46.702 65.551 1.00 20.35 166 VAL B CA 1
ATOM 3235 C C . VAL B 1 166 ? 3.758 46.918 66.537 1.00 22.31 166 VAL B C 1
ATOM 3236 O O . VAL B 1 166 ? 2.658 46.418 66.312 1.00 18.10 166 VAL B O 1
ATOM 3240 N N . LEU B 1 167 ? 4.011 47.633 67.634 1.00 18.50 167 LEU B N 1
ATOM 3241 C CA . LEU B 1 167 ? 2.952 47.932 68.595 1.00 18.69 167 LEU B CA 1
ATOM 3242 C C . LEU B 1 167 ? 1.747 48.614 67.947 1.00 16.44 167 LEU B C 1
ATOM 3243 O O . LEU B 1 167 ? 0.628 48.181 68.180 1.00 14.06 167 LEU B O 1
ATOM 3248 N N . PRO B 1 168 ? 1.969 49.670 67.132 1.00 16.38 168 PRO B N 1
ATOM 3249 C CA . PRO B 1 168 ? 0.847 50.231 66.381 1.00 19.09 168 PRO B CA 1
ATOM 3250 C C . PRO B 1 168 ? 0.132 49.209 65.495 1.00 15.71 168 PRO B C 1
ATOM 3251 O O . PRO B 1 168 ? -1.096 49.272 65.371 1.00 15.28 168 PRO B O 1
ATOM 3255 N N . ALA B 1 169 ? 0.885 48.273 64.914 1.00 12.96 169 ALA B N 1
ATOM 3256 C CA . ALA B 1 169 ? 0.288 47.213 64.099 1.00 13.65 169 ALA B CA 1
ATOM 3257 C C . ALA B 1 169 ? -0.569 46.256 64.935 1.00 11.10 169 ALA B C 1
ATOM 3258 O O . ALA B 1 169 ? -1.641 45.852 64.494 1.00 12.40 169 ALA B O 1
ATOM 3260 N N . ILE B 1 170 ? -0.103 45.903 66.135 1.00 10.24 170 ILE B N 1
ATOM 3261 C CA . ILE B 1 170 ? -0.897 45.079 67.052 1.00 13.00 170 ILE B CA 1
ATOM 3262 C C . ILE B 1 170 ? -2.198 45.810 67.418 1.00 10.10 170 ILE B C 1
ATOM 3263 O O . ILE B 1 170 ? -3.278 45.225 67.358 1.00 11.72 170 ILE B O 1
ATOM 3268 N N A ARG B 1 171 ? -2.068 47.085 67.779 0.50 10.26 171 ARG B N 1
ATOM 3269 N N B ARG B 1 171 ? -2.080 47.086 67.779 0.50 11.67 171 ARG B N 1
ATOM 3270 C CA A ARG B 1 171 ? -3.213 47.928 68.118 0.50 11.06 171 ARG B CA 1
ATOM 3271 C CA B ARG B 1 171 ? -3.241 47.910 68.132 0.50 13.71 171 ARG B CA 1
ATOM 3272 C C A ARG B 1 171 ? -4.219 48.043 66.974 0.50 11.57 171 ARG B C 1
ATOM 3273 C C B ARG B 1 171 ? -4.232 48.073 66.977 0.50 13.23 171 ARG B C 1
ATOM 3274 O O A ARG B 1 171 ? -5.429 47.901 67.183 0.50 10.68 171 ARG B O 1
ATOM 3275 O O B ARG B 1 171 ? -5.447 47.987 67.180 0.50 12.41 171 ARG B O 1
ATOM 3290 N N . SER B 1 172 ? -3.704 48.307 65.776 1.00 10.47 172 SER B N 1
ATOM 3291 C CA . SER B 1 172 ? -4.512 48.406 64.561 1.00 11.61 172 SER B CA 1
ATOM 3292 C C . SER B 1 172 ? -5.302 47.111 64.332 1.00 10.36 172 SER B C 1
ATOM 3293 O O . SER B 1 172 ? -6.519 47.147 64.095 1.00 11.28 172 SER B O 1
ATOM 3296 N N . ASP B 1 173 ? -4.609 45.973 64.427 1.00 9.52 173 ASP B N 1
ATOM 3297 C CA . ASP B 1 173 ? -5.233 44.646 64.283 1.00 11.55 173 ASP B CA 1
ATOM 3298 C C . ASP B 1 173 ? -6.335 44.440 65.318 1.00 7.30 173 ASP B C 1
ATOM 3299 O O . ASP B 1 173 ? -7.458 44.063 64.984 1.00 8.70 173 ASP B O 1
ATOM 3304 N N . TYR B 1 174 ? -5.996 44.695 66.576 1.00 10.42 174 TYR B N 1
ATOM 3305 C CA . TYR B 1 174 ? -6.947 44.560 67.673 1.00 11.10 174 TYR B CA 1
ATOM 3306 C C . TYR B 1 174 ? -8.204 45.423 67.451 1.00 8.16 174 TYR B C 1
ATOM 3307 O O . TYR B 1 174 ? -9.330 44.964 67.657 1.00 9.33 174 TYR B O 1
ATOM 3316 N N . ARG B 1 175 ? -8.011 46.661 67.012 1.00 9.44 175 ARG B N 1
ATOM 3317 C CA . ARG B 1 175 ? -9.144 47.551 66.757 1.00 13.71 175 ARG B CA 1
ATOM 3318 C C . ARG B 1 175 ? -9.971 47.084 65.556 1.00 14.91 175 ARG B C 1
ATOM 3319 O O . ARG B 1 175 ? -11.206 47.118 65.601 1.00 15.22 175 ARG B O 1
ATOM 3327 N N . ALA B 1 176 ? -9.290 46.617 64.513 1.00 15.58 176 ALA B N 1
ATOM 3328 C CA . ALA B 1 176 ? -9.942 46.040 63.327 1.00 11.49 176 ALA B CA 1
ATOM 3329 C C . ALA B 1 176 ? -10.916 44.905 63.706 1.00 15.84 176 ALA B C 1
ATOM 3330 O O . ALA B 1 176 ? -12.064 44.878 63.243 1.00 17.00 176 ALA B O 1
ATOM 3332 N N A VAL B 1 177 ? -10.468 43.974 64.550 0.50 15.47 177 VAL B N 1
ATOM 3333 N N B VAL B 1 177 ? -10.453 43.996 64.559 0.50 15.57 177 VAL B N 1
ATOM 3334 C CA A VAL B 1 177 ? -11.318 42.834 64.926 0.50 17.29 177 VAL B CA 1
ATOM 3335 C CA B VAL B 1 177 ? -11.240 42.827 64.938 0.50 17.83 177 VAL B CA 1
ATOM 3336 C C A VAL B 1 177 ? -12.459 43.262 65.844 0.50 19.82 177 VAL B C 1
ATOM 3337 C C B VAL B 1 177 ? -12.389 43.168 65.907 0.50 21.36 177 VAL B C 1
ATOM 3338 O O A VAL B 1 177 ? -13.612 42.859 65.653 0.50 15.73 177 VAL B O 1
ATOM 3339 O O B VAL B 1 177 ? -13.490 42.622 65.791 0.50 22.25 177 VAL B O 1
ATOM 3346 N N . GLU B 1 178 ? -12.151 44.095 66.829 1.00 18.95 178 GLU B N 1
ATOM 3347 C CA . GLU B 1 178 ? -13.183 44.455 67.792 1.00 23.62 178 GLU B CA 1
ATOM 3348 C C . GLU B 1 178 ? -14.229 45.419 67.226 1.00 20.25 178 GLU B C 1
ATOM 3349 O O . GLU B 1 178 ? -15.352 45.458 67.719 1.00 20.61 178 GLU B O 1
ATOM 3355 N N . THR B 1 179 ? -13.881 46.149 66.168 1.00 15.92 179 THR B N 1
ATOM 3356 C CA . THR B 1 179 ? -14.862 47.007 65.495 1.00 19.04 179 THR B CA 1
ATOM 3357 C C . THR B 1 179 ? -15.585 46.271 64.365 1.00 17.55 179 THR B C 1
ATOM 3358 O O . THR B 1 179 ? -16.560 46.781 63.821 1.00 18.70 179 THR B O 1
ATOM 3362 N N . TYR B 1 180 ? -15.114 45.073 64.031 1.00 19.70 180 TYR B N 1
ATOM 3363 C CA . TYR B 1 180 ? -15.726 44.253 62.980 1.00 19.52 180 TYR B CA 1
ATOM 3364 C C . TYR B 1 180 ? -17.176 43.928 63.299 1.00 19.70 180 TYR B C 1
ATOM 3365 O O . TYR B 1 180 ? -17.494 43.544 64.428 1.00 17.89 180 TYR B O 1
ATOM 3374 N N . ARG B 1 181 ? -18.045 44.052 62.296 1.00 16.18 181 ARG B N 1
ATOM 3375 C CA . ARG B 1 181 ? -19.420 43.601 62.438 1.00 18.18 181 ARG B CA 1
ATOM 3376 C C . ARG B 1 181 ? -19.817 42.773 61.225 1.00 19.87 181 ARG B C 1
ATOM 3377 O O . ARG B 1 181 ? -19.620 43.186 60.082 1.00 19.38 181 ARG B O 1
ATOM 3385 N N . HIS B 1 182 ? -20.381 41.603 61.496 1.00 19.63 182 HIS B N 1
ATOM 3386 C CA . HIS B 1 182 ? -20.814 40.676 60.471 1.00 16.46 182 HIS B CA 1
ATOM 3387 C C . HIS B 1 182 ? -22.078 41.168 59.754 1.00 22.17 182 HIS B C 1
ATOM 3388 O O . HIS B 1 182 ? -22.846 41.981 60.291 1.00 20.35 182 HIS B O 1
ATOM 3395 N N . GLU B 1 183 ? -22.275 40.683 58.533 1.00 18.84 183 GLU B N 1
ATOM 3396 C CA . GLU B 1 183 ? -23.488 40.940 57.782 1.00 20.37 183 GLU B CA 1
ATOM 3397 C C . GLU B 1 183 ? -24.523 39.905 58.225 1.00 23.53 183 GLU B C 1
ATOM 3398 O O . GLU B 1 183 ? -24.367 38.715 57.947 1.00 19.98 183 GLU B O 1
ATOM 3404 N N . PRO B 1 184 ? -25.560 40.349 58.962 1.00 23.35 184 PRO B N 1
ATOM 3405 C CA . PRO B 1 184 ? -26.578 39.432 59.483 1.00 22.10 184 PRO B CA 1
ATOM 3406 C C . PRO B 1 184 ? -27.227 38.583 58.400 1.00 21.62 184 PRO B C 1
ATOM 3407 O O . PRO B 1 184 ? -27.527 39.077 57.316 1.00 25.67 184 PRO B O 1
ATOM 3411 N N . GLY B 1 185 ? -27.393 37.298 58.691 1.00 27.90 185 GLY B N 1
ATOM 3412 C CA . GLY B 1 185 ? -28.101 36.394 57.794 1.00 28.60 185 GLY B CA 1
ATOM 3413 C C . GLY B 1 185 ? -27.242 35.619 56.814 1.00 30.61 185 GLY B C 1
ATOM 3414 O O . GLY B 1 185 ? -27.734 34.699 56.162 1.00 34.44 185 GLY B O 1
ATOM 3415 N N . ARG B 1 186 ? -25.963 35.977 56.704 1.00 27.97 186 ARG B N 1
ATOM 3416 C CA . ARG B 1 186 ? -25.070 35.337 55.737 1.00 21.53 186 ARG B CA 1
ATOM 3417 C C . ARG B 1 186 ? -24.537 34.013 56.260 1.00 20.32 186 ARG B C 1
ATOM 3418 O O . ARG B 1 186 ? -24.308 33.849 57.463 1.00 21.01 186 ARG B O 1
ATOM 3426 N N . ARG B 1 187 ? -24.354 33.067 55.342 1.00 16.42 187 ARG B N 1
ATOM 3427 C CA . ARG B 1 187 ? -23.809 31.755 55.664 1.00 13.79 187 ARG B CA 1
ATOM 3428 C C . ARG B 1 187 ? -22.871 31.315 54.549 1.00 12.57 187 ARG B C 1
ATOM 3429 O O . ARG B 1 187 ? -23.195 31.471 53.378 1.00 16.11 187 ARG B O 1
ATOM 3437 N N . VAL B 1 188 ? -21.715 30.765 54.918 1.00 15.05 188 VAL B N 1
ATOM 3438 C CA . VAL B 1 188 ? -20.839 30.080 53.970 1.00 10.81 188 VAL B CA 1
ATOM 3439 C C . VAL B 1 188 ? -21.475 28.735 53.572 1.00 13.90 188 VAL B C 1
ATOM 3440 O O . VAL B 1 188 ? -22.449 28.301 54.184 1.00 16.30 188 VAL B O 1
ATOM 3444 N N . ASP B 1 189 ? -20.941 28.080 52.547 1.00 15.19 189 ASP B N 1
ATOM 3445 C CA . ASP B 1 189 ? -21.503 26.793 52.118 1.00 18.77 189 ASP B CA 1
ATOM 3446 C C . ASP B 1 189 ? -20.667 25.580 52.519 1.00 15.52 189 ASP B C 1
ATOM 3447 O O . ASP B 1 189 ? -21.166 24.452 52.538 1.00 21.54 189 ASP B O 1
ATOM 3452 N N . CYS B 1 190 ? -19.404 25.824 52.857 1.00 16.14 190 CYS B N 1
ATOM 3453 C CA . CYS B 1 190 ? -18.465 24.767 53.202 1.00 12.90 190 CYS B CA 1
ATOM 3454 C C . CYS B 1 190 ? -18.612 24.354 54.662 1.00 11.20 190 CYS B C 1
ATOM 3455 O O . CYS B 1 190 ? -19.153 25.127 55.471 1.00 13.53 190 CYS B O 1
ATOM 3458 N N . PRO B 1 191 ? -18.102 23.153 55.017 1.00 11.77 191 PRO B N 1
ATOM 3459 C CA . PRO B 1 191 ? -18.069 22.739 56.413 1.00 13.63 191 PRO B CA 1
ATOM 3460 C C . PRO B 1 191 ? -17.255 23.729 57.252 1.00 16.04 191 PRO B C 1
ATOM 3461 O O . PRO B 1 191 ? -16.302 24.328 56.745 1.00 13.27 191 PRO B O 1
ATOM 3465 N N . VAL B 1 192 ? -17.655 23.913 58.511 1.00 12.29 192 VAL B N 1
ATOM 3466 C CA . VAL B 1 192 ? -16.922 24.758 59.451 1.00 13.24 192 VAL B CA 1
ATOM 3467 C C . VAL B 1 192 ? -16.517 23.880 60.634 1.00 17.77 192 VAL B C 1
ATOM 3468 O O . VAL B 1 192 ? -17.367 23.246 61.262 1.00 18.72 192 VAL B O 1
ATOM 3472 N N . THR B 1 193 ? -15.215 23.814 60.908 1.00 11.03 193 THR B N 1
ATOM 3473 C CA . THR B 1 193 ? -14.720 23.101 62.083 1.00 12.78 193 THR B CA 1
ATOM 3474 C C . THR B 1 193 ? -14.163 24.148 63.031 1.00 12.93 193 THR B C 1
ATOM 3475 O O . THR B 1 193 ? -13.276 24.928 62.647 1.00 11.53 193 THR B O 1
ATOM 3479 N N . VAL B 1 194 ? -14.707 24.174 64.250 1.00 9.32 194 VAL B N 1
ATOM 3480 C CA . VAL B 1 194 ? -14.362 25.201 65.246 1.00 11.55 194 VAL B CA 1
ATOM 3481 C C . VAL B 1 194 ? -13.412 24.638 66.311 1.00 13.54 194 VAL B C 1
ATOM 3482 O O . VAL B 1 194 ? -13.683 23.593 66.897 1.00 12.86 194 VAL B O 1
ATOM 3486 N N . PHE B 1 195 ? -12.296 25.326 66.545 1.00 10.42 195 PHE B N 1
ATOM 3487 C CA . PHE B 1 195 ? -11.397 24.983 67.657 1.00 12.21 195 PHE B CA 1
ATOM 3488 C C . PHE B 1 195 ? -11.423 26.114 68.673 1.00 11.94 195 PHE B C 1
ATOM 3489 O O . PHE B 1 195 ? -11.296 27.294 68.306 1.00 13.68 195 PHE B O 1
ATOM 3497 N N . THR B 1 196 ? -11.597 25.755 69.945 1.00 11.63 196 THR B N 1
ATOM 3498 C CA . THR B 1 196 ? -11.542 26.750 71.025 1.00 12.96 196 THR B CA 1
ATOM 3499 C C . THR B 1 196 ? -10.899 26.208 72.287 1.00 11.10 196 THR B C 1
ATOM 3500 O O . THR B 1 196 ? -11.024 25.018 72.584 1.00 13.87 196 THR B O 1
ATOM 3504 N N . GLY B 1 197 ? -10.223 27.083 73.032 1.00 9.19 197 GLY B N 1
ATOM 3505 C CA . GLY B 1 197 ? -9.649 26.703 74.331 1.00 10.08 197 GLY B CA 1
ATOM 3506 C C . GLY B 1 197 ? -10.770 26.687 75.352 1.00 15.03 197 GLY B C 1
ATOM 3507 O O . GLY B 1 197 ? -11.750 27.402 75.190 1.00 21.67 197 GLY B O 1
ATOM 3508 N N . ASP B 1 198 ? -10.653 25.866 76.391 1.00 14.39 198 ASP B N 1
ATOM 3509 C CA . ASP B 1 198 ? -11.725 25.761 77.381 1.00 11.75 198 ASP B CA 1
ATOM 3510 C C . ASP B 1 198 ? -11.750 26.946 78.334 1.00 16.28 198 ASP B C 1
ATOM 3511 O O . ASP B 1 198 ? -12.763 27.189 79.000 1.00 17.39 198 ASP B O 1
ATOM 3516 N N . HIS B 1 199 ? -10.640 27.689 78.370 1.00 12.74 199 HIS B N 1
ATOM 3517 C CA . HIS B 1 199 ? -10.495 28.852 79.251 1.00 19.48 199 HIS B CA 1
ATOM 3518 C C . HIS B 1 199 ? -10.164 30.148 78.503 1.00 12.52 199 HIS B C 1
ATOM 3519 O O . HIS B 1 199 ? -9.454 30.995 79.028 1.00 17.46 199 HIS B O 1
ATOM 3526 N N . ASP B 1 200 ? -10.655 30.291 77.274 1.00 12.65 200 ASP B N 1
ATOM 3527 C CA . ASP B 1 200 ? -10.457 31.536 76.542 1.00 11.20 200 ASP B CA 1
ATOM 3528 C C . ASP B 1 200 ? -11.590 32.478 76.978 1.00 12.13 200 ASP B C 1
ATOM 3529 O O . ASP B 1 200 ? -12.766 32.200 76.717 1.00 12.27 200 ASP B O 1
ATOM 3534 N N . PRO B 1 201 ? -11.253 33.570 77.693 1.00 14.07 201 PRO B N 1
ATOM 3535 C CA . PRO B 1 201 ? -12.338 34.390 78.246 1.00 14.15 201 PRO B CA 1
ATOM 3536 C C . PRO B 1 201 ? -13.195 35.140 77.213 1.00 18.42 201 PRO B C 1
ATOM 3537 O O . PRO B 1 201 ? -14.248 35.677 77.571 1.00 15.26 201 PRO B O 1
ATOM 3541 N N . ARG B 1 202 ? -12.757 35.168 75.956 1.00 13.84 202 ARG B N 1
ATOM 3542 C CA . ARG B 1 202 ? -13.515 35.842 74.905 1.00 13.28 202 ARG B CA 1
ATOM 3543 C C . ARG B 1 202 ? -14.256 34.881 73.980 1.00 12.12 202 ARG B C 1
ATOM 3544 O O . ARG B 1 202 ? -14.858 35.307 72.992 1.00 13.19 202 ARG B O 1
ATOM 3552 N N . VAL B 1 203 ? -14.210 33.590 74.295 1.00 14.10 203 VAL B N 1
ATOM 3553 C CA . VAL B 1 203 ? -14.949 32.590 73.519 1.00 13.12 203 VAL B CA 1
ATOM 3554 C C . VAL B 1 203 ? -15.603 31.592 74.465 1.00 18.11 203 VAL B C 1
ATOM 3555 O O . VAL B 1 203 ? -14.919 30.751 75.043 1.00 13.67 203 VAL B O 1
ATOM 3559 N N . SER B 1 204 ? -16.918 31.696 74.641 1.00 14.58 204 SER B N 1
ATOM 3560 C CA . SER B 1 204 ? -17.647 30.669 75.386 1.00 10.87 204 SER B CA 1
ATOM 3561 C C . SER B 1 204 ? -17.939 29.488 74.469 1.00 16.04 204 SER B C 1
ATOM 3562 O O . SER B 1 204 ? -17.897 29.615 73.231 1.00 13.85 204 SER B O 1
ATOM 3565 N N . VAL B 1 205 ? -18.259 28.339 75.063 1.00 10.70 205 VAL B N 1
ATOM 3566 C CA . VAL B 1 205 ? -18.600 27.167 74.255 1.00 11.31 205 VAL B CA 1
ATOM 3567 C C . VAL B 1 205 ? -19.829 27.487 73.404 1.00 12.24 205 VAL B C 1
ATOM 3568 O O . VAL B 1 205 ? -19.868 27.166 72.217 1.00 12.93 205 VAL B O 1
ATOM 3572 N N . GLY B 1 206 ? -20.813 28.148 74.003 1.00 11.02 206 GLY B N 1
ATOM 3573 C CA . GLY B 1 206 ? -22.003 28.572 73.265 1.00 14.86 206 GLY B CA 1
ATOM 3574 C C . GLY B 1 206 ? -21.657 29.442 72.053 1.00 13.03 206 GLY B C 1
ATOM 3575 O O . GLY B 1 206 ? -22.183 29.238 70.943 1.00 12.05 206 GLY B O 1
ATOM 3576 N N . GLU B 1 207 ? -20.757 30.403 72.252 1.00 11.96 207 GLU B N 1
ATOM 3577 C CA . GLU B 1 207 ? -20.330 31.277 71.144 1.00 12.87 207 GLU B CA 1
ATOM 3578 C C . GLU B 1 207 ? -19.563 30.533 70.049 1.00 9.05 207 GLU B C 1
ATOM 3579 O O . GLU B 1 207 ? -19.622 30.912 68.888 1.00 13.69 207 GLU B O 1
ATOM 3585 N N . ALA B 1 208 ? -18.816 29.504 70.441 1.00 13.33 208 ALA B N 1
ATOM 3586 C CA . ALA B 1 208 ? -18.084 28.675 69.489 1.00 10.47 208 ALA B CA 1
ATOM 3587 C C . ALA B 1 208 ? -19.045 27.766 68.715 1.00 12.80 208 ALA B C 1
ATOM 3588 O O . ALA B 1 208 ? -18.950 27.673 67.498 1.00 11.90 208 ALA B O 1
ATOM 3590 N N . ARG B 1 209 ? -19.974 27.115 69.414 1.00 9.77 209 ARG B N 1
ATOM 3591 C CA . ARG B 1 209 ? -21.015 26.329 68.752 1.00 15.15 209 ARG B CA 1
ATOM 3592 C C . ARG B 1 209 ? -21.803 27.160 67.726 1.00 16.10 209 ARG B C 1
ATOM 3593 O O . ARG B 1 209 ? -22.204 26.634 66.676 1.00 11.63 209 ARG B O 1
ATOM 3601 N N . ALA B 1 210 ? -21.996 28.448 68.035 1.00 10.15 210 ALA B N 1
ATOM 3602 C CA . ALA B 1 210 ? -22.778 29.366 67.198 1.00 10.77 210 ALA B CA 1
ATOM 3603 C C . ALA B 1 210 ? -22.255 29.552 65.766 1.00 11.98 210 ALA B C 1
ATOM 3604 O O . ALA B 1 210 ? -22.944 30.144 64.928 1.00 15.39 210 ALA B O 1
ATOM 3606 N N . TRP B 1 211 ? -21.043 29.073 65.488 1.00 13.61 211 TRP B N 1
ATOM 3607 C CA . TRP B 1 211 ? -20.554 29.017 64.113 1.00 14.50 211 TRP B CA 1
ATOM 3608 C C . TRP B 1 211 ? -21.470 28.201 63.197 1.00 13.49 211 TRP B C 1
ATOM 3609 O O . TRP B 1 211 ? -21.444 28.379 61.980 1.00 15.56 211 TRP B O 1
ATOM 3620 N N . GLU B 1 212 ? -22.306 27.343 63.788 1.00 13.26 212 GLU B N 1
ATOM 3621 C CA . GLU B 1 212 ? -23.290 26.551 63.028 1.00 10.94 212 GLU B CA 1
ATOM 3622 C C . GLU B 1 212 ? -24.341 27.425 62.333 1.00 13.24 212 GLU B C 1
ATOM 3623 O O . GLU B 1 212 ? -24.938 27.023 61.326 1.00 16.09 212 GLU B O 1
ATOM 3629 N N . GLU B 1 213 ? -24.567 28.612 62.888 1.00 13.15 213 GLU B N 1
ATOM 3630 C CA . GLU B 1 213 ? -25.477 29.597 62.314 1.00 11.82 213 GLU B CA 1
ATOM 3631 C C . GLU B 1 213 ? -24.877 30.302 61.090 1.00 14.24 213 GLU B C 1
ATOM 3632 O O . GLU B 1 213 ? -25.551 31.110 60.438 1.00 15.63 213 GLU B O 1
ATOM 3638 N N . HIS B 1 214 ? -23.619 29.993 60.777 1.00 11.87 214 HIS B N 1
ATOM 3639 C CA . HIS B 1 214 ? -22.904 30.692 59.706 1.00 11.91 214 HIS B CA 1
ATOM 3640 C C . HIS B 1 214 ? -22.483 29.815 58.531 1.00 12.30 214 HIS B C 1
ATOM 3641 O O . HIS B 1 214 ? -21.682 30.230 57.685 1.00 12.97 214 HIS B O 1
ATOM 3648 N N . THR B 1 215 ? -23.024 28.602 58.487 1.00 15.59 215 THR B N 1
ATOM 3649 C CA . THR B 1 215 ? -22.811 27.700 57.363 1.00 10.54 215 THR B CA 1
ATOM 3650 C C . THR B 1 215 ? -24.095 26.935 57.081 1.00 14.42 215 THR B C 1
ATOM 3651 O O . THR B 1 215 ? -24.879 26.674 57.988 1.00 15.66 215 THR B O 1
ATOM 3655 N N . THR B 1 216 ? -24.304 26.599 55.815 1.00 14.85 216 THR B N 1
ATOM 3656 C CA . THR B 1 216 ? -25.386 25.702 55.408 1.00 17.58 216 THR B CA 1
ATOM 3657 C C . THR B 1 216 ? -24.940 24.239 55.506 1.00 17.64 216 THR B C 1
ATOM 3658 O O . THR B 1 216 ? -25.768 23.328 55.454 1.00 21.13 216 THR B O 1
ATOM 3662 N N . GLY B 1 217 ? -23.631 24.028 55.631 1.00 16.73 217 GLY B N 1
ATOM 3663 C CA . GLY B 1 217 ? -23.047 22.692 55.715 1.00 16.79 217 GLY B CA 1
ATOM 3664 C C . GLY B 1 217 ? -22.844 22.279 57.157 1.00 12.99 217 GLY B C 1
ATOM 3665 O O . GLY B 1 217 ? -23.404 22.907 58.058 1.00 19.75 217 GLY B O 1
ATOM 3666 N N . PRO B 1 218 ? -22.043 21.222 57.396 1.00 15.80 218 PRO B N 1
ATOM 3667 C CA . PRO B 1 218 ? -21.860 20.759 58.776 1.00 15.61 218 PRO B CA 1
ATOM 3668 C C . PRO B 1 218 ? -20.867 21.612 59.565 1.00 17.23 218 PRO B C 1
ATOM 3669 O O . PRO B 1 218 ? -19.798 21.969 59.066 1.00 15.65 218 PRO B O 1
ATOM 3673 N N . ALA B 1 219 ? -21.251 21.948 60.788 1.00 16.51 219 ALA B N 1
ATOM 3674 C CA . ALA B 1 219 ? -20.365 22.608 61.720 1.00 14.99 219 ALA B CA 1
ATOM 3675 C C . ALA B 1 219 ? -19.942 21.582 62.758 1.00 18.30 219 ALA B C 1
ATOM 3676 O O . ALA B 1 219 ? -20.737 20.727 63.156 1.00 22.67 219 ALA B O 1
ATOM 3678 N N . ASP B 1 220 ? -18.682 21.655 63.166 1.00 15.04 220 ASP B N 1
ATOM 3679 C CA . ASP B 1 220 ? -18.101 20.728 64.140 1.00 19.98 220 ASP B CA 1
ATOM 3680 C C . ASP B 1 220 ? -17.412 21.573 65.192 1.00 16.02 220 ASP B C 1
ATOM 3681 O O . ASP B 1 220 ? -16.871 22.630 64.873 1.00 20.18 220 ASP B O 1
ATOM 3686 N N . LEU B 1 221 ? -17.467 21.129 66.445 1.00 15.99 221 LEU B N 1
ATOM 3687 C CA . LEU B 1 221 ? -16.886 21.883 67.554 1.00 15.22 221 LEU B CA 1
ATOM 3688 C C . LEU B 1 221 ? -15.888 21.038 68.326 1.00 14.77 221 LEU B C 1
ATOM 3689 O O . LEU B 1 221 ? -16.234 19.967 68.803 1.00 12.60 221 LEU B O 1
ATOM 3694 N N . ARG B 1 222 ? -14.657 21.531 68.459 1.00 13.19 222 ARG B N 1
ATOM 3695 C CA . ARG B 1 222 ? -13.640 20.850 69.259 1.00 11.41 222 ARG B CA 1
ATOM 3696 C C . ARG B 1 222 ? -13.174 21.804 70.357 1.00 12.61 222 ARG B C 1
ATOM 3697 O O . ARG B 1 222 ? -12.611 22.858 70.073 1.00 14.34 222 ARG B O 1
ATOM 3705 N N . VAL B 1 223 ? -13.425 21.450 71.610 1.00 8.68 223 VAL B N 1
ATOM 3706 C CA . VAL B 1 223 ? -12.922 22.270 72.707 1.00 10.21 223 VAL B CA 1
ATOM 3707 C C . VAL B 1 223 ? -11.652 21.599 73.204 1.00 13.77 223 VAL B C 1
ATOM 3708 O O . VAL B 1 223 ? -11.657 20.403 73.519 1.00 12.24 223 VAL B O 1
ATOM 3712 N N . LEU B 1 224 ? -10.573 22.371 73.261 1.00 13.26 224 LEU B N 1
ATOM 3713 C CA . LEU B 1 224 ? -9.270 21.858 73.660 1.00 13.79 224 LEU B CA 1
ATOM 3714 C C . LEU B 1 224 ? -8.828 22.569 74.936 1.00 13.15 224 LEU B C 1
ATOM 3715 O O . LEU B 1 224 ? -9.253 23.687 75.186 1.00 16.50 224 LEU B O 1
ATOM 3720 N N . PRO B 1 225 ? -8.011 21.906 75.768 1.00 13.69 225 PRO B N 1
ATOM 3721 C CA . PRO B 1 225 ? -7.569 22.588 76.986 1.00 15.58 225 PRO B CA 1
ATOM 3722 C C . PRO B 1 225 ? -6.667 23.781 76.678 1.00 16.38 225 PRO B C 1
ATOM 3723 O O . PRO B 1 225 ? -5.807 23.692 75.809 1.00 15.17 225 PRO B O 1
ATOM 3727 N N . GLY B 1 226 ? -6.877 24.887 77.388 1.00 14.08 226 GLY B N 1
ATOM 3728 C CA . GLY B 1 226 ? -6.014 26.055 77.263 1.00 9.86 226 GLY B CA 1
ATOM 3729 C C . GLY B 1 226 ? -6.792 27.350 77.172 1.00 14.32 226 GLY B C 1
ATOM 3730 O O . GLY B 1 226 ? -8.030 27.349 77.128 1.00 13.31 226 GLY B O 1
ATOM 3731 N N . GLY B 1 227 ? -6.057 28.457 77.165 1.00 13.34 227 GLY B N 1
ATOM 3732 C CA . GLY B 1 227 ? -6.635 29.771 76.973 1.00 17.69 227 GLY B CA 1
ATOM 3733 C C . GLY B 1 227 ? -6.667 30.146 75.509 1.00 13.06 227 GLY B C 1
ATOM 3734 O O . GLY B 1 227 ? -6.790 29.278 74.636 1.00 13.11 227 GLY B O 1
ATOM 3735 N N . HIS B 1 228 ? -6.541 31.448 75.246 1.00 14.43 228 HIS B N 1
ATOM 3736 C CA . HIS B 1 228 ? -6.648 31.997 73.888 1.00 12.58 228 HIS B CA 1
ATOM 3737 C C . HIS B 1 228 ? -5.616 31.430 72.895 1.00 12.61 228 HIS B C 1
ATOM 3738 O O . HIS B 1 228 ? -5.894 31.332 71.702 1.00 12.80 228 HIS B O 1
ATOM 3745 N N . PHE B 1 229 ? -4.435 31.062 73.387 1.00 12.88 229 PHE B N 1
ATOM 3746 C CA . PHE B 1 229 ? -3.421 30.452 72.529 1.00 14.78 229 PHE B CA 1
ATOM 3747 C C . PHE B 1 229 ? -3.209 28.958 72.766 1.00 14.15 229 PHE B C 1
ATOM 3748 O O . PHE B 1 229 ? -2.091 28.436 72.625 1.00 10.80 229 PHE B O 1
ATOM 3756 N N . PHE B 1 230 ? -4.309 28.286 73.106 1.00 11.00 230 PHE B N 1
ATOM 3757 C CA . PHE B 1 230 ? -4.367 26.833 73.297 1.00 9.16 230 PHE B CA 1
ATOM 3758 C C . PHE B 1 230 ? -3.719 26.082 72.141 1.00 9.66 230 PHE B C 1
ATOM 3759 O O . PHE B 1 230 ? -3.167 25.011 72.342 1.00 11.26 230 PHE B O 1
ATOM 3767 N N . LEU B 1 231 ? -3.811 26.641 70.932 1.00 12.80 231 LEU B N 1
ATOM 3768 C CA . LEU B 1 231 ? -3.399 25.928 69.711 1.00 13.81 231 LEU B CA 1
ATOM 3769 C C . LEU B 1 231 ? -1.911 25.579 69.622 1.00 12.18 231 LEU B C 1
ATOM 3770 O O . LEU B 1 231 ? -1.540 24.663 68.891 1.00 13.56 231 LEU B O 1
ATOM 3775 N N . VAL B 1 232 ? -1.071 26.305 70.360 1.00 12.67 232 VAL B N 1
ATOM 3776 C CA . VAL B 1 232 ? 0.353 25.975 70.412 1.00 14.39 232 VAL B CA 1
ATOM 3777 C C . VAL B 1 232 ? 0.570 24.654 71.155 1.00 17.88 232 VAL B C 1
ATOM 3778 O O . VAL B 1 232 ? 1.134 23.717 70.586 1.00 18.72 232 VAL B O 1
ATOM 3782 N N . ASP B 1 233 ? 0.095 24.559 72.399 1.00 15.95 233 ASP B N 1
ATOM 3783 C CA . ASP B 1 233 ? 0.271 23.329 73.184 1.00 18.96 233 ASP B CA 1
ATOM 3784 C C . ASP B 1 233 ? -0.630 22.172 72.728 1.00 13.79 233 ASP B C 1
ATOM 3785 O O . ASP B 1 233 ? -0.284 21.010 72.922 1.00 14.50 233 ASP B O 1
ATOM 3790 N N . GLN B 1 234 ? -1.771 22.500 72.121 1.00 14.08 234 GLN B N 1
ATOM 3791 C CA . GLN B 1 234 ? -2.714 21.491 71.609 1.00 15.58 234 GLN B CA 1
ATOM 3792 C C . GLN B 1 234 ? -2.608 21.300 70.094 1.00 16.88 234 GLN B C 1
ATOM 3793 O O . GLN B 1 234 ? -3.567 20.887 69.444 1.00 22.67 234 GLN B O 1
ATOM 3799 N N . ALA B 1 235 ? -1.430 21.588 69.544 1.00 14.08 235 ALA B N 1
ATOM 3800 C CA . ALA B 1 235 ? -1.180 21.470 68.104 1.00 15.80 235 ALA B CA 1
ATOM 3801 C C . ALA B 1 235 ? -1.428 20.056 67.575 1.00 18.41 235 ALA B C 1
ATOM 3802 O O . ALA B 1 235 ? -2.037 19.887 66.518 1.00 19.94 235 ALA B O 1
ATOM 3804 N N . ALA B 1 236 ? -0.989 19.047 68.324 1.00 13.38 236 ALA B N 1
ATOM 3805 C CA . ALA B 1 236 ? -1.082 17.659 67.854 1.00 17.66 236 ALA B CA 1
ATOM 3806 C C . ALA B 1 236 ? -2.506 17.187 67.525 1.00 15.69 236 ALA B C 1
ATOM 3807 O O . ALA B 1 236 ? -2.734 16.735 66.413 1.00 17.82 236 ALA B O 1
ATOM 3809 N N . PRO B 1 237 ? -3.460 17.272 68.483 1.00 19.44 237 PRO B N 1
ATOM 3810 C CA . PRO B 1 237 ? -4.813 16.834 68.119 1.00 15.38 237 PRO B CA 1
ATOM 3811 C C . PRO B 1 237 ? -5.488 17.723 67.066 1.00 16.96 237 PRO B C 1
ATOM 3812 O O . PRO B 1 237 ? -6.305 17.235 66.283 1.00 15.76 237 PRO B O 1
ATOM 3824 N N . ILE B 1 239 ? -3.981 19.161 64.472 1.00 14.11 239 ILE B N 1
ATOM 3825 C CA . ILE B 1 239 ? -3.406 18.675 63.229 1.00 17.61 239 ILE B CA 1
ATOM 3826 C C . ILE B 1 239 ? -4.101 17.383 62.826 1.00 19.96 239 ILE B C 1
ATOM 3827 O O . ILE B 1 239 ? -4.540 17.246 61.685 1.00 18.44 239 ILE B O 1
ATOM 3832 N N . ALA B 1 240 ? -4.234 16.460 63.781 1.00 17.07 240 ALA B N 1
ATOM 3833 C CA . ALA B 1 240 ? -4.917 15.192 63.549 1.00 17.92 240 ALA B CA 1
ATOM 3834 C C . ALA B 1 240 ? -6.339 15.417 63.045 1.00 19.29 240 ALA B C 1
ATOM 3835 O O . ALA B 1 240 ? -6.768 14.771 62.092 1.00 18.59 240 ALA B O 1
ATOM 3837 N N . THR B 1 241 ? -7.059 16.339 63.684 1.00 15.73 241 THR B N 1
ATOM 3838 C CA . THR B 1 241 ? -8.427 16.676 63.284 1.00 15.87 241 THR B CA 1
ATOM 3839 C C . THR B 1 241 ? -8.482 17.282 61.881 1.00 14.70 241 THR B C 1
ATOM 3840 O O . THR B 1 241 ? -9.280 16.844 61.054 1.00 15.37 241 THR B O 1
ATOM 3852 N N . THR B 1 243 ? -6.239 17.116 59.398 1.00 18.51 243 THR B N 1
ATOM 3853 C CA . THR B 1 243 ? -5.864 16.043 58.476 1.00 18.62 243 THR B CA 1
ATOM 3854 C C . THR B 1 243 ? -7.054 15.151 58.132 1.00 19.76 243 THR B C 1
ATOM 3855 O O . THR B 1 243 ? -7.279 14.842 56.969 1.00 18.84 243 THR B O 1
ATOM 3859 N N . GLU B 1 244 ? -7.818 14.761 59.148 1.00 22.90 244 GLU B N 1
ATOM 3860 C CA . GLU B 1 244 ? -8.975 13.891 58.970 1.00 28.96 244 GLU B CA 1
ATOM 3861 C C . GLU B 1 244 ? -10.075 14.607 58.188 1.00 30.18 244 GLU B C 1
ATOM 3862 O O . GLU B 1 244 ? -10.683 14.012 57.291 1.00 24.53 244 GLU B O 1
ATOM 3868 N N . LYS B 1 245 ? -10.307 15.880 58.522 1.00 22.83 245 LYS B N 1
ATOM 3869 C CA . LYS B 1 245 ? -11.323 16.692 57.851 1.00 23.68 245 LYS B CA 1
ATOM 3870 C C . LYS B 1 245 ? -10.973 16.927 56.390 1.00 23.76 245 LYS B C 1
ATOM 3871 O O . LYS B 1 245 ? -11.844 16.871 55.534 1.00 25.08 245 LYS B O 1
ATOM 3877 N N . LEU B 1 246 ? -9.697 17.190 56.116 1.00 21.72 246 LEU B 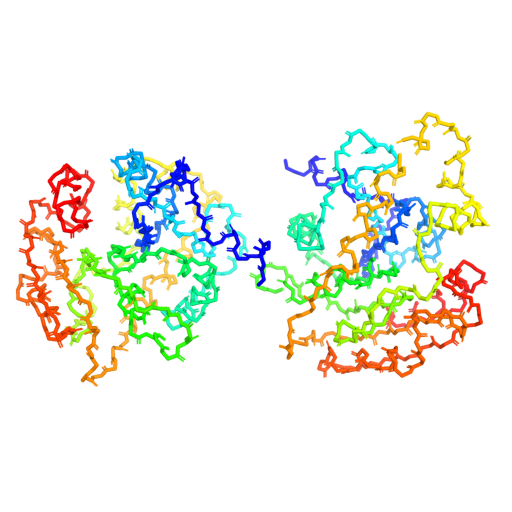N 1
ATOM 3878 C CA . LEU B 1 246 ? -9.243 17.423 54.756 1.00 18.33 246 LEU B CA 1
ATOM 3879 C C . LEU B 1 246 ? -9.087 16.098 54.014 1.00 29.68 246 LEU B C 1
ATOM 3880 O O . LEU B 1 246 ? -8.467 16.038 52.948 1.00 31.50 246 LEU B O 1
ATOM 3885 N N . ALA B 1 247 ? -9.688 15.058 54.604 1.00 28.91 247 ALA B N 1
ATOM 3886 C CA . ALA B 1 247 ? -9.787 13.690 54.075 1.00 28.20 247 ALA B CA 1
ATOM 3887 C C . ALA B 1 247 ? -8.439 13.045 53.778 1.00 34.31 247 ALA B C 1
ATOM 3888 O O . ALA B 1 247 ? -7.761 12.574 54.690 1.00 33.07 247 ALA B O 1
#